Protein AF-A0A1Y5IAP9-F1 (afdb_monomer)

Foldseek 3Di:
DDDDDDDDDDDDDDDDDDDDDDDDDDDDDDDDDDDDDDDDDDDDDDDDDDDDDDDPPPPPLVVVVVVVVVVVVVVLLDQDFQPRVLVVLVVQLVVLVVVCVVPVPDVSSVVSNVVSVVVNVLLVVQSVVLVVCVVCQQVLVAWAQQAFEWEAQDLVLQVLQCCQFVNWDFNDWDDDDQATKTKIFNGACASGGSLYNAHIYIYGYHPDHQQDQFVQFPAWEFEDAPDGDPVSCVVSPKAWPDDDQKTWIAGNSRGTYIYHHDDASHRRQETEGEWQAQVQLVVLCCVPRVWDKDADPQPRPPDDHAPPNKMKTGIRDNGHHYTYIYGYDDDPVGDGDGGRTGPATEMAGYHPDDFDQPQRDCVTRVGGYGYDHRPHPDPDD

pLDDT: mean 74.01, std 25.04, range [23.14, 97.81]

Solvent-accessible surface area (backbone atoms only — not comparable to full-atom values): 21571 Å² total; per-residue (Å²): 131,88,78,88,89,87,89,85,86,88,89,83,86,82,91,80,88,84,88,81,83,86,84,83,83,85,78,85,82,86,78,83,77,82,79,86,81,81,88,81,87,90,82,93,80,87,83,76,90,75,90,72,96,67,88,78,77,70,66,62,62,58,55,50,55,51,51,51,54,49,54,57,48,56,60,68,69,49,96,47,51,66,55,54,56,49,55,50,41,48,50,55,28,50,55,31,44,52,54,23,70,78,41,75,85,39,67,65,40,52,49,49,28,62,47,31,53,52,50,39,51,53,32,48,61,37,35,58,54,34,66,67,45,43,62,38,25,59,68,44,76,38,42,43,55,45,28,41,34,33,25,19,66,55,47,63,45,40,51,43,26,46,32,65,30,63,63,34,41,80,79,46,74,44,74,58,72,63,60,22,39,36,35,30,22,81,48,39,58,30,58,54,30,28,54,31,52,23,25,31,45,34,41,24,31,30,94,54,93,24,67,42,49,55,59,22,62,61,32,39,34,34,41,32,78,86,58,77,51,71,64,35,31,51,77,25,57,25,47,80,79,42,81,64,82,29,30,38,33,27,44,58,60,59,51,43,33,35,40,35,71,43,86,56,83,22,34,45,36,32,42,32,34,34,21,84,44,37,70,58,33,49,52,49,44,31,73,78,60,60,43,42,77,48,70,61,86,62,72,60,86,63,47,86,66,74,56,91,76,32,36,26,38,28,60,85,44,83,73,53,31,30,34,38,31,38,27,55,63,76,64,89,85,58,82,88,37,74,32,59,20,64,62,25,40,32,34,21,34,32,39,96,37,67,82,40,80,54,59,41,55,67,94,39,52,61,53,38,34,37,39,33,44,60,56,62,87,77,88,82,129

Mean predicted aligned error: 14.24 Å

Structure (mmCIF, N/CA/C/O backbone):
data_AF-A0A1Y5IAP9-F1
#
_entry.id   AF-A0A1Y5IAP9-F1
#
loop_
_atom_site.group_PDB
_atom_site.id
_atom_site.type_symbol
_atom_site.label_atom_id
_atom_site.label_alt_id
_atom_site.label_comp_id
_atom_site.label_asym_id
_atom_site.label_entity_id
_atom_site.label_seq_id
_atom_site.pdbx_PDB_ins_code
_atom_site.Cartn_x
_atom_site.Cartn_y
_atom_site.Cartn_z
_atom_site.occupancy
_atom_site.B_iso_or_equiv
_atom_site.auth_seq_id
_atom_site.auth_comp_id
_atom_site.auth_asym_id
_atom_site.auth_atom_id
_atom_site.pdbx_PDB_model_num
ATOM 1 N N . MET A 1 1 ? -8.629 17.715 86.732 1.00 38.34 1 MET A N 1
ATOM 2 C CA . MET A 1 1 ? -7.710 18.681 86.075 1.00 38.34 1 MET A CA 1
ATOM 3 C C . MET A 1 1 ? -8.260 18.933 84.664 1.00 38.34 1 MET A C 1
ATOM 5 O O . MET A 1 1 ? -8.715 17.963 84.081 1.00 38.34 1 MET A O 1
ATOM 9 N N . ARG A 1 2 ? -8.515 20.155 84.152 1.00 30.12 2 ARG A N 1
ATOM 10 C CA . ARG A 1 2 ? -7.620 21.317 83.885 1.00 30.12 2 ARG A CA 1
ATOM 11 C C . ARG A 1 2 ? -6.404 20.914 83.024 1.00 30.12 2 ARG A C 1
ATOM 13 O O . ARG A 1 2 ? -5.688 20.030 83.463 1.00 30.12 2 ARG A O 1
ATOM 20 N N . ALA A 1 3 ? -6.101 21.510 81.863 1.00 30.92 3 ALA A N 1
ATOM 21 C CA . ALA A 1 3 ? -6.743 22.582 81.064 1.00 30.92 3 ALA A CA 1
ATOM 22 C C . ALA A 1 3 ? -6.385 22.371 79.549 1.00 30.92 3 ALA A C 1
ATOM 24 O O . ALA A 1 3 ? -5.548 21.523 79.266 1.00 30.92 3 ALA A O 1
ATOM 25 N N . SER A 1 4 ? -7.065 22.921 78.524 1.00 32.47 4 SER A N 1
ATOM 26 C CA . SER A 1 4 ? -7.012 24.316 77.997 1.00 32.47 4 SER A CA 1
ATOM 27 C C . SER A 1 4 ? -5.570 24.844 77.804 1.00 32.47 4 SER A C 1
ATOM 29 O O . SER A 1 4 ? -4.768 24.673 78.711 1.00 32.47 4 SER A O 1
ATOM 31 N N . THR A 1 5 ? -5.126 25.536 76.739 1.00 34.25 5 THR A N 1
ATOM 32 C CA . THR A 1 5 ? -5.729 26.181 75.528 1.00 34.25 5 THR A CA 1
ATOM 33 C C . THR A 1 5 ? -4.566 26.388 74.491 1.00 34.25 5 THR A C 1
ATOM 35 O O . THR A 1 5 ? -3.448 26.018 74.827 1.00 34.25 5 THR A O 1
ATOM 38 N N . ALA A 1 6 ? -4.610 26.944 73.261 1.00 33.25 6 ALA A N 1
ATOM 39 C CA . ALA A 1 6 ? -5.572 27.682 72.414 1.00 33.25 6 ALA A CA 1
ATOM 40 C C . ALA A 1 6 ? -5.177 27.591 70.904 1.00 33.25 6 ALA A C 1
ATOM 42 O O . ALA A 1 6 ? -4.249 26.878 70.537 1.00 33.25 6 ALA A O 1
ATOM 43 N N . SER A 1 7 ? -5.862 28.343 70.029 1.00 31.67 7 SER A N 1
ATOM 44 C CA . SER A 1 7 ? -5.587 28.508 68.586 1.00 31.67 7 SER A CA 1
ATOM 45 C C . SER A 1 7 ? -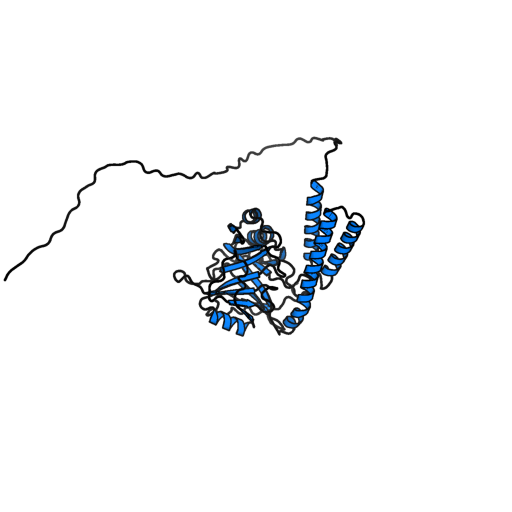4.736 29.752 68.248 1.00 31.67 7 SER A C 1
ATOM 47 O O . SER A 1 7 ? -4.673 30.674 69.061 1.00 31.67 7 SER A O 1
ATOM 49 N N . ARG A 1 8 ? -4.162 29.827 67.021 1.00 31.02 8 ARG A N 1
ATOM 50 C CA . ARG A 1 8 ? -4.149 31.040 66.145 1.00 31.02 8 ARG A CA 1
ATOM 51 C C . ARG A 1 8 ? -3.418 30.880 64.789 1.00 31.02 8 ARG A C 1
ATOM 53 O O . ARG A 1 8 ? -2.239 30.559 64.726 1.00 31.02 8 ARG A O 1
ATOM 60 N N . ARG A 1 9 ? -4.113 31.258 63.709 1.00 34.91 9 ARG A N 1
ATOM 61 C CA . ARG A 1 9 ? -3.602 32.067 62.568 1.00 34.91 9 ARG A CA 1
ATOM 62 C C . ARG A 1 9 ? -4.164 33.509 62.763 1.00 34.91 9 ARG A C 1
ATOM 64 O O . ARG A 1 9 ? -4.945 33.660 63.707 1.00 34.91 9 ARG A O 1
ATOM 71 N N . PRO A 1 10 ? -3.895 34.554 61.937 1.00 41.50 10 PRO A N 1
ATOM 72 C CA . PRO A 1 10 ? -3.083 34.640 60.706 1.00 41.50 10 PRO A CA 1
ATOM 73 C C . PRO A 1 10 ? -2.126 35.866 60.637 1.00 41.50 10 PRO A C 1
ATOM 75 O O . PRO A 1 10 ? -2.183 36.745 61.491 1.00 41.50 10 PRO A O 1
ATOM 78 N N . ARG A 1 11 ? -1.336 35.985 59.551 1.00 29.67 11 ARG A N 1
ATOM 79 C CA . ARG A 1 11 ? -1.258 37.154 58.621 1.00 29.67 11 ARG A CA 1
ATOM 80 C C . ARG A 1 11 ? -0.072 37.022 57.649 1.00 29.67 11 ARG A C 1
ATOM 82 O O . ARG A 1 11 ? 0.862 36.277 57.916 1.00 29.67 11 ARG A O 1
ATOM 89 N N . ALA A 1 12 ? -0.129 37.754 56.536 1.00 33.41 12 ALA A N 1
ATOM 90 C CA . ALA A 1 12 ? 0.977 37.939 55.592 1.00 33.41 12 ALA A CA 1
ATOM 91 C C . ALA A 1 12 ? 1.505 39.390 55.652 1.00 33.41 12 ALA A C 1
ATOM 93 O O . ALA A 1 12 ? 0.716 40.291 55.957 1.00 33.41 12 ALA A O 1
ATOM 94 N N . PRO A 1 13 ? 2.793 39.638 55.351 1.00 34.09 13 PRO A N 1
ATOM 95 C CA . PRO A 1 13 ? 3.328 40.966 55.057 1.00 34.09 13 PRO A CA 1
ATOM 96 C C . PRO A 1 13 ? 3.307 41.280 53.545 1.00 34.09 13 PRO A C 1
ATOM 98 O O . PRO A 1 13 ? 3.122 40.396 52.709 1.00 34.09 13 PRO A O 1
ATOM 101 N N . VAL A 1 14 ? 3.494 42.558 53.207 1.00 31.06 14 VAL A N 1
ATOM 102 C CA . VAL A 1 14 ? 3.425 43.110 51.838 1.00 31.06 14 VAL A CA 1
ATOM 103 C C . VAL A 1 14 ? 4.805 43.114 51.154 1.00 31.06 14 VAL A C 1
ATOM 105 O O . VAL A 1 14 ? 5.838 42.969 51.805 1.00 31.06 14 VAL A O 1
ATOM 108 N N . ALA A 1 15 ? 4.802 43.245 49.826 1.00 29.59 15 ALA A N 1
ATOM 109 C CA . ALA A 1 15 ? 5.961 43.195 48.938 1.00 29.59 15 ALA A CA 1
ATOM 110 C C . ALA A 1 15 ? 7.103 44.179 49.263 1.00 29.59 15 ALA A C 1
ATOM 112 O O . ALA A 1 15 ? 6.900 45.256 49.828 1.00 29.59 15 ALA A O 1
ATOM 113 N N . ARG A 1 16 ? 8.296 43.854 48.748 1.00 28.86 16 ARG A N 1
ATOM 114 C CA . ARG A 1 16 ? 9.339 44.833 48.422 1.00 28.86 16 ARG A CA 1
ATOM 115 C C . ARG A 1 16 ? 9.921 44.533 47.041 1.00 28.86 16 ARG A C 1
ATOM 117 O O . ARG A 1 16 ? 10.078 43.370 46.681 1.00 28.86 16 ARG A O 1
ATOM 124 N N . ASP A 1 17 ? 10.190 45.591 46.285 1.00 29.16 17 ASP A N 1
ATOM 125 C CA . ASP A 1 17 ? 10.764 45.533 44.937 1.00 29.16 17 ASP A CA 1
ATOM 126 C C . ASP A 1 17 ? 12.267 45.179 44.978 1.00 29.16 17 ASP A C 1
ATOM 128 O O . ASP A 1 17 ? 12.938 45.364 45.996 1.00 29.16 17 ASP A O 1
ATOM 132 N N . GLY A 1 18 ? 12.789 44.642 43.875 1.00 27.95 18 GLY A N 1
ATOM 133 C CA . GLY A 1 18 ? 14.138 44.082 43.768 1.00 27.95 18 GLY A CA 1
ATOM 134 C C . GLY A 1 18 ? 14.461 43.483 42.395 1.00 27.95 18 GLY A C 1
ATOM 135 O O . GLY A 1 18 ? 15.110 42.441 42.313 1.00 27.95 18 GLY A O 1
ATOM 136 N N . GLY A 1 19 ? 13.975 44.081 41.304 1.00 25.64 19 GLY A N 1
ATOM 137 C CA . GLY A 1 19 ? 14.127 43.506 39.964 1.00 25.64 19 GLY A CA 1
ATOM 138 C C . GLY A 1 19 ? 15.567 43.466 39.420 1.00 25.64 19 GLY A C 1
ATOM 139 O O . GLY A 1 19 ? 16.313 44.440 39.522 1.00 25.64 19 GLY A O 1
ATOM 140 N N . ARG A 1 20 ? 15.930 42.380 38.713 1.00 27.36 20 ARG A N 1
ATOM 141 C CA . ARG A 1 20 ? 16.974 42.404 37.663 1.00 27.36 20 ARG A CA 1
ATOM 142 C C . ARG A 1 20 ? 16.852 41.261 36.638 1.00 27.36 20 ARG A C 1
ATOM 144 O O . ARG A 1 20 ? 17.135 40.110 36.935 1.00 27.36 20 ARG A O 1
ATOM 151 N N . ARG A 1 21 ? 16.567 41.650 35.387 1.00 29.48 21 ARG A N 1
ATOM 152 C CA . ARG A 1 21 ? 16.991 41.001 34.123 1.00 29.48 21 ARG A CA 1
ATOM 153 C C . ARG A 1 21 ? 16.653 39.512 33.923 1.00 29.48 21 ARG A C 1
ATOM 155 O O . ARG A 1 21 ? 17.524 38.651 34.006 1.00 29.48 21 ARG A O 1
ATOM 162 N N . GLY A 1 22 ? 15.445 39.241 33.430 1.00 24.86 22 GLY A N 1
ATOM 163 C CA . GLY A 1 22 ? 15.235 38.073 32.567 1.00 24.86 22 GLY A CA 1
ATOM 164 C C . GLY A 1 22 ? 15.955 38.243 31.216 1.00 24.86 22 GLY A C 1
ATOM 165 O O . GLY A 1 22 ? 16.017 39.351 30.681 1.00 24.86 22 GLY A O 1
ATOM 166 N N . ARG A 1 23 ? 16.481 37.151 30.647 1.00 26.64 23 ARG A N 1
ATOM 167 C CA . AR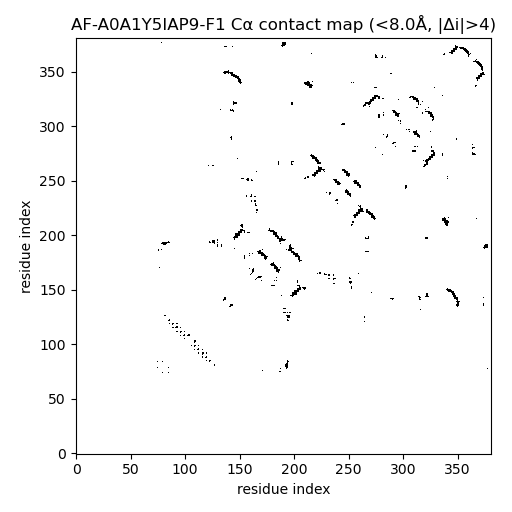G A 1 23 ? 16.933 37.076 29.245 1.00 26.64 23 ARG A CA 1
ATOM 168 C C . ARG A 1 23 ? 15.998 36.149 28.468 1.00 26.64 23 ARG A C 1
ATOM 170 O O . ARG A 1 23 ? 16.176 34.937 28.498 1.00 26.64 23 ARG A O 1
ATOM 177 N N . ALA A 1 24 ? 15.030 36.720 27.756 1.00 26.91 24 ALA A N 1
ATOM 178 C CA . ALA A 1 24 ? 14.292 35.995 26.727 1.00 26.91 24 ALA A CA 1
ATOM 179 C C . ALA A 1 24 ? 15.112 36.007 25.425 1.00 26.91 24 ALA A C 1
ATOM 181 O O . ALA A 1 24 ? 15.406 37.074 24.885 1.00 26.91 24 ALA A O 1
ATOM 182 N N . SER A 1 25 ? 15.503 34.836 24.924 1.00 28.53 25 SER A N 1
ATOM 183 C CA . SER A 1 25 ? 16.188 34.691 23.637 1.00 28.53 25 SER A CA 1
ATOM 184 C C . SER A 1 25 ? 15.169 34.596 22.501 1.00 28.53 25 SER A C 1
ATOM 186 O O . SER A 1 25 ? 14.592 33.542 22.238 1.00 28.53 25 SER A O 1
ATOM 188 N N . ALA A 1 26 ? 14.949 35.707 21.797 1.00 27.06 26 ALA A N 1
ATOM 189 C CA . ALA A 1 26 ? 14.135 35.704 20.587 1.00 27.06 26 ALA A CA 1
ATOM 190 C C . ALA A 1 26 ? 14.791 34.837 19.494 1.00 27.06 26 ALA A C 1
ATOM 192 O O . ALA A 1 26 ? 15.959 35.033 19.159 1.00 27.06 26 ALA A O 1
ATOM 193 N N . ARG A 1 27 ? 14.028 33.913 18.895 1.00 28.83 27 ARG A N 1
ATOM 194 C CA . ARG A 1 27 ? 14.374 33.287 17.609 1.00 28.83 27 ARG A CA 1
ATOM 195 C C . ARG A 1 27 ? 13.553 33.944 16.502 1.00 28.83 27 ARG A C 1
ATOM 197 O O . ARG A 1 27 ? 12.332 34.046 16.604 1.00 28.83 27 ARG A O 1
ATOM 204 N N . ALA A 1 28 ? 14.241 34.434 15.475 1.00 26.44 28 ALA A N 1
ATOM 205 C CA . ALA A 1 28 ? 13.638 35.229 14.413 1.00 26.44 28 ALA A CA 1
ATOM 206 C C . ALA A 1 28 ? 12.737 34.386 13.496 1.00 26.44 28 ALA A C 1
ATOM 208 O O . ALA A 1 28 ? 13.091 33.273 13.111 1.00 26.44 28 ALA A O 1
ATOM 209 N N . ARG A 1 29 ? 11.594 34.953 13.089 1.00 26.72 29 ARG A N 1
ATOM 210 C CA . ARG A 1 29 ? 10.781 34.432 11.981 1.00 26.72 29 ARG A CA 1
ATOM 211 C C . ARG A 1 29 ? 11.262 35.069 10.677 1.00 26.72 29 ARG A C 1
ATOM 213 O O . ARG A 1 29 ? 10.986 36.244 10.442 1.00 26.72 29 ARG A O 1
ATOM 220 N N . ALA A 1 30 ? 11.943 34.306 9.828 1.00 26.20 30 ALA A N 1
ATOM 221 C CA . ALA A 1 30 ? 12.309 34.756 8.486 1.00 26.20 30 ALA A CA 1
ATOM 222 C C . ALA A 1 30 ? 11.073 34.750 7.565 1.00 26.20 30 ALA A C 1
ATOM 224 O O . ALA A 1 30 ? 10.727 33.730 6.974 1.00 26.20 30 ALA A O 1
ATOM 225 N N . ARG A 1 31 ? 10.382 35.892 7.453 1.00 24.36 31 ARG A N 1
ATOM 226 C CA . ARG A 1 31 ? 9.357 36.108 6.419 1.00 24.36 31 ARG A CA 1
ATOM 227 C C . ARG A 1 31 ? 10.041 36.416 5.087 1.00 24.36 31 ARG A C 1
ATOM 229 O O . ARG A 1 31 ? 10.610 37.494 4.941 1.00 24.36 31 ARG A O 1
ATOM 236 N N . TRP A 1 32 ? 9.918 35.524 4.108 1.00 23.14 32 TRP A N 1
ATOM 237 C CA . TRP A 1 32 ? 10.233 35.843 2.715 1.00 23.14 32 TRP A CA 1
ATOM 238 C C . TRP A 1 32 ? 9.031 36.522 2.053 1.00 23.14 32 TRP A C 1
ATOM 240 O O . TRP A 1 32 ? 7.998 35.901 1.816 1.00 23.14 32 TRP A O 1
ATOM 250 N N . THR A 1 33 ? 9.154 37.817 1.770 1.00 24.91 33 THR A N 1
ATOM 251 C CA . THR A 1 33 ? 8.157 38.585 1.013 1.00 24.91 33 THR A CA 1
ATOM 252 C C . THR A 1 33 ? 8.507 38.577 -0.471 1.00 24.91 33 THR A C 1
ATOM 254 O O . THR A 1 33 ? 9.384 39.327 -0.904 1.00 24.91 33 THR A O 1
ATOM 257 N N . ILE A 1 34 ? 7.810 37.758 -1.263 1.00 27.25 34 ILE A N 1
ATOM 258 C CA . ILE A 1 34 ? 7.929 37.778 -2.727 1.00 27.25 34 ILE A CA 1
ATOM 259 C C . ILE A 1 34 ? 7.354 39.101 -3.251 1.00 27.25 34 ILE A C 1
ATOM 261 O O . ILE A 1 34 ? 6.171 39.401 -3.088 1.00 27.25 34 ILE A O 1
ATOM 265 N N . ARG A 1 35 ? 8.210 39.913 -3.874 1.00 23.61 35 ARG A N 1
ATOM 266 C CA . ARG A 1 35 ? 7.874 41.255 -4.358 1.00 23.61 35 ARG A CA 1
ATOM 267 C C . ARG A 1 35 ? 7.320 41.183 -5.782 1.00 23.61 35 ARG A C 1
ATOM 269 O O . ARG A 1 35 ? 8.084 41.258 -6.738 1.00 23.61 35 ARG A O 1
ATOM 276 N N . ARG A 1 36 ? 5.994 41.074 -5.934 1.00 26.22 36 ARG A N 1
ATOM 277 C CA . ARG A 1 36 ? 5.344 41.282 -7.243 1.00 26.22 36 ARG A CA 1
ATOM 278 C C . ARG A 1 36 ? 5.646 42.694 -7.766 1.00 26.22 36 ARG A C 1
ATOM 280 O O . ARG A 1 36 ? 5.445 43.676 -7.053 1.00 26.22 36 ARG A O 1
ATOM 287 N N . ARG A 1 37 ? 6.044 42.781 -9.034 1.00 24.19 37 ARG A N 1
ATOM 288 C CA . ARG A 1 37 ? 5.936 43.967 -9.893 1.00 24.19 37 ARG A CA 1
ATOM 289 C C . ARG A 1 37 ? 5.582 43.456 -11.292 1.00 24.19 37 ARG A C 1
ATOM 291 O O . ARG A 1 37 ? 6.164 42.468 -11.720 1.00 24.19 37 ARG A O 1
ATOM 298 N N . GLY A 1 38 ? 4.592 44.064 -11.936 1.00 24.06 38 GLY A N 1
ATOM 299 C CA . GLY A 1 38 ? 4.208 43.767 -13.321 1.00 24.06 38 GLY A CA 1
ATOM 300 C C . GLY A 1 38 ? 4.384 45.001 -14.204 1.00 24.06 38 GLY A C 1
ATOM 301 O O . GLY A 1 38 ? 4.974 45.977 -13.740 1.00 24.06 38 GLY A O 1
ATOM 302 N N . THR A 1 39 ? 3.797 44.946 -15.407 1.00 27.06 39 THR A N 1
ATOM 303 C CA . THR A 1 39 ? 3.826 45.953 -16.498 1.00 27.06 39 THR A CA 1
ATOM 304 C C . THR A 1 39 ? 5.215 46.213 -17.116 1.00 27.06 39 THR A C 1
ATOM 306 O O . THR A 1 39 ? 6.181 46.342 -16.370 1.00 27.06 39 THR A O 1
ATOM 309 N N . SER A 1 40 ? 5.365 46.313 -18.444 1.00 26.02 40 SER A N 1
ATOM 310 C CA . SER A 1 40 ? 4.420 46.001 -19.542 1.00 26.02 40 SER A CA 1
ATOM 311 C C . SER A 1 40 ? 5.128 45.924 -20.914 1.00 26.02 40 SER A C 1
ATOM 313 O O . SER A 1 40 ? 6.284 46.321 -21.019 1.00 26.02 40 SER A O 1
ATOM 315 N N . ASP A 1 41 ? 4.372 45.455 -21.916 1.00 25.30 41 ASP A N 1
ATOM 316 C CA . ASP A 1 41 ? 4.481 45.725 -23.364 1.00 25.30 41 ASP A CA 1
ATOM 317 C C . ASP A 1 41 ? 5.679 45.180 -24.175 1.00 25.30 41 ASP A C 1
ATOM 319 O O . ASP A 1 41 ? 6.630 44.603 -23.649 1.00 25.30 41 ASP A O 1
ATOM 323 N N . ASP A 1 42 ? 5.509 45.257 -25.500 1.00 28.23 42 ASP A N 1
ATOM 324 C CA . ASP A 1 42 ? 6.247 44.531 -26.537 1.00 28.23 42 ASP A CA 1
ATOM 325 C C . ASP A 1 42 ? 7.692 44.998 -26.760 1.00 28.23 42 ASP A C 1
ATOM 327 O O . ASP A 1 42 ? 7.961 46.195 -26.838 1.00 28.23 42 ASP A O 1
ATOM 331 N N . GLU A 1 43 ? 8.572 44.051 -27.102 1.00 25.36 43 GLU A N 1
ATOM 332 C CA . GLU A 1 43 ? 9.540 44.279 -28.180 1.00 25.36 43 GLU A CA 1
ATOM 333 C C . GLU A 1 43 ? 9.793 42.970 -28.952 1.00 25.36 43 GLU A C 1
ATOM 335 O O . GLU A 1 43 ? 9.977 41.901 -28.364 1.00 25.36 43 GLU A O 1
ATOM 340 N N . VAL A 1 44 ? 9.740 43.036 -30.287 1.00 34.09 44 VAL A N 1
ATOM 341 C CA . VAL A 1 44 ? 9.986 41.895 -31.183 1.00 34.09 44 VAL A CA 1
ATOM 342 C C . VAL A 1 44 ? 11.393 42.026 -31.730 1.00 34.09 44 VAL A C 1
ATOM 344 O O . VAL A 1 44 ? 11.622 42.883 -32.582 1.00 34.09 44 VAL A O 1
ATOM 347 N N . ASP A 1 45 ? 12.301 41.146 -31.311 1.00 24.52 45 ASP A N 1
ATOM 348 C CA . ASP A 1 45 ? 13.661 41.143 -31.844 1.00 24.52 45 ASP A CA 1
ATOM 349 C C . ASP A 1 45 ? 14.095 39.778 -32.394 1.00 24.52 45 ASP A C 1
ATOM 351 O O . ASP A 1 45 ? 13.794 38.715 -31.840 1.00 24.52 45 ASP A O 1
ATOM 355 N N . ARG A 1 46 ? 14.788 39.814 -33.535 1.00 28.30 46 ARG A N 1
ATOM 356 C CA . ARG A 1 46 ? 15.343 38.635 -34.210 1.00 28.30 46 ARG A CA 1
ATOM 357 C C . ARG A 1 46 ? 16.801 38.490 -33.800 1.00 28.30 46 ARG A C 1
ATOM 359 O O . ARG A 1 46 ? 17.654 39.192 -34.331 1.00 28.30 46 ARG A O 1
ATOM 366 N N . VAL A 1 47 ? 17.109 37.514 -32.952 1.00 25.98 47 VAL A N 1
ATOM 367 C CA . VAL A 1 47 ? 18.503 37.098 -32.753 1.00 25.98 47 VAL A CA 1
ATOM 368 C C . VAL A 1 47 ? 18.883 36.093 -33.840 1.00 25.98 47 VAL A C 1
ATOM 370 O O . VAL A 1 47 ? 18.227 35.064 -34.012 1.00 25.98 47 VAL A O 1
ATOM 373 N N . GLU A 1 48 ? 19.924 36.419 -34.601 1.00 24.02 48 GLU A N 1
ATOM 374 C CA . GLU A 1 48 ? 20.444 35.591 -35.689 1.00 24.02 48 GLU A CA 1
ATOM 375 C C . GLU A 1 48 ? 21.072 34.287 -35.169 1.00 24.02 48 GLU A C 1
ATOM 377 O O . GLU A 1 48 ? 21.564 34.207 -34.041 1.00 24.02 48 GLU A O 1
ATOM 382 N N . SER A 1 49 ? 21.090 33.247 -36.006 1.00 27.14 49 SER A N 1
ATOM 383 C CA . SER A 1 49 ? 21.678 31.947 -35.671 1.00 27.14 49 SER A CA 1
ATOM 384 C C . SER A 1 49 ? 23.213 31.990 -35.707 1.00 27.14 49 SER A C 1
ATOM 386 O O . SER A 1 49 ? 23.837 31.504 -36.653 1.00 27.14 49 SER A O 1
ATOM 388 N N . GLY A 1 50 ? 23.818 32.579 -34.674 1.00 24.30 50 GLY A N 1
ATOM 389 C CA . GLY A 1 50 ? 25.262 32.564 -34.451 1.00 24.30 50 GLY A CA 1
ATOM 390 C C . GLY A 1 50 ? 25.783 31.140 -34.241 1.00 24.30 50 GLY A C 1
ATOM 391 O O . GLY A 1 50 ? 25.387 30.453 -33.300 1.00 24.30 50 GLY A O 1
ATOM 392 N N . ASN A 1 51 ? 26.668 30.688 -35.129 1.00 34.44 51 ASN A N 1
ATOM 393 C CA . ASN A 1 51 ? 27.299 29.373 -35.053 1.00 34.44 51 ASN A CA 1
ATOM 394 C C . ASN A 1 51 ? 28.553 29.431 -34.165 1.00 34.44 51 ASN A C 1
ATOM 396 O O . ASN A 1 51 ? 29.650 29.667 -34.671 1.00 34.44 51 ASN A O 1
ATOM 400 N N . ASP A 1 52 ? 28.385 29.174 -32.866 1.00 26.86 52 ASP A N 1
ATOM 401 C CA . ASP A 1 52 ? 29.484 29.005 -31.907 1.00 26.86 52 ASP A CA 1
ATOM 402 C C . ASP A 1 52 ? 29.500 27.593 -31.300 1.00 26.86 52 ASP A C 1
ATOM 404 O O . ASP A 1 52 ? 28.477 27.049 -30.877 1.00 26.86 52 ASP A O 1
ATOM 408 N N . GLY A 1 53 ? 30.685 26.979 -31.267 1.00 35.94 53 GLY A N 1
ATOM 409 C CA . GLY A 1 53 ? 30.874 25.600 -30.813 1.00 35.94 53 GLY A CA 1
ATOM 410 C C . GLY A 1 53 ? 31.023 25.484 -29.294 1.00 35.94 53 GLY A C 1
ATOM 411 O O . GLY A 1 53 ? 32.103 25.732 -28.764 1.00 35.94 53 GLY A O 1
ATOM 412 N N . GLY A 1 54 ? 29.967 25.042 -28.604 1.00 25.22 54 GLY A N 1
ATOM 413 C CA . GLY A 1 54 ? 29.977 24.700 -27.174 1.00 25.22 54 GLY A CA 1
ATOM 414 C C . GLY A 1 54 ? 29.763 23.201 -26.921 1.00 25.22 54 GLY A C 1
ATOM 415 O O . GLY A 1 54 ? 28.974 22.556 -27.610 1.00 25.22 54 GLY A O 1
ATOM 416 N N . ASP A 1 55 ? 30.463 22.631 -25.935 1.00 30.14 55 ASP A N 1
ATOM 417 C CA . ASP A 1 55 ? 30.578 21.175 -25.742 1.00 30.14 55 ASP A CA 1
ATOM 418 C C . ASP A 1 55 ? 29.255 20.507 -25.283 1.00 30.14 55 ASP A C 1
ATOM 420 O O . ASP A 1 55 ? 28.899 20.475 -24.102 1.00 30.14 55 ASP A O 1
ATOM 424 N N . GLY A 1 56 ? 28.497 19.961 -26.241 1.00 29.77 56 GLY A N 1
ATOM 425 C CA . GLY A 1 56 ? 27.124 19.449 -26.079 1.00 29.77 56 GLY A CA 1
ATOM 426 C C . GLY A 1 56 ? 26.953 18.150 -25.273 1.00 29.77 56 GLY A C 1
ATOM 427 O O . GLY A 1 56 ? 25.996 17.408 -25.500 1.00 29.77 56 GLY A O 1
ATOM 428 N N . ARG A 1 57 ? 27.866 17.837 -24.346 1.00 34.59 57 ARG A N 1
ATOM 429 C CA . ARG A 1 57 ? 27.914 16.559 -23.606 1.00 34.59 57 ARG A CA 1
ATOM 430 C C . ARG A 1 57 ? 27.039 16.495 -22.348 1.00 34.59 57 ARG A C 1
ATOM 432 O O . ARG A 1 57 ? 26.792 15.400 -21.850 1.00 34.59 57 ARG A O 1
ATOM 439 N N . GLY A 1 58 ? 26.538 17.628 -21.849 1.00 32.06 58 GLY A N 1
ATOM 440 C CA . GLY A 1 58 ? 25.693 17.672 -20.645 1.00 32.06 58 GLY A CA 1
ATOM 441 C C . GLY A 1 58 ? 24.245 17.205 -20.863 1.00 32.06 58 GLY A C 1
ATOM 442 O O . GLY A 1 58 ? 23.746 16.362 -20.128 1.00 32.06 58 GLY A O 1
ATOM 443 N N . SER A 1 59 ? 23.568 17.725 -21.893 1.00 39.06 59 SER A N 1
ATOM 444 C CA . SER A 1 59 ? 22.096 17.664 -21.992 1.00 39.06 59 SER A CA 1
ATOM 445 C C . SER A 1 59 ? 21.515 16.298 -22.400 1.00 39.06 59 SER A C 1
ATOM 447 O O . SER A 1 59 ? 20.417 15.946 -21.969 1.00 39.06 59 SER A O 1
ATOM 449 N N . ARG A 1 60 ? 22.229 15.494 -23.202 1.00 36.97 60 ARG A N 1
ATOM 450 C CA . ARG A 1 60 ? 21.671 14.240 -23.755 1.00 36.97 60 ARG A CA 1
ATOM 451 C C . ARG A 1 60 ? 21.387 13.161 -22.699 1.00 36.97 60 ARG A C 1
ATOM 453 O O . ARG A 1 60 ? 20.524 12.320 -22.931 1.00 36.97 60 ARG A O 1
ATOM 460 N N . ARG A 1 61 ? 22.078 13.180 -21.553 1.00 41.66 61 ARG A N 1
ATOM 461 C CA . ARG A 1 61 ? 21.939 12.152 -20.503 1.00 41.66 61 ARG A CA 1
ATOM 462 C C . ARG A 1 61 ? 20.565 12.187 -19.825 1.00 41.66 61 ARG A C 1
ATOM 464 O O . ARG A 1 61 ? 19.938 11.139 -19.684 1.00 41.66 61 ARG A O 1
ATOM 471 N N . ASP A 1 62 ? 20.071 13.377 -19.492 1.00 35.34 62 ASP A N 1
ATOM 472 C CA . ASP A 1 62 ? 18.784 13.534 -18.802 1.00 35.34 62 ASP A CA 1
ATOM 473 C C . ASP A 1 62 ? 17.589 13.301 -19.737 1.00 35.34 62 ASP A C 1
ATOM 475 O O . ASP A 1 62 ? 16.619 12.649 -19.353 1.00 35.34 62 ASP A O 1
ATOM 479 N N . VAL A 1 63 ? 17.678 13.766 -20.991 1.00 37.22 63 VAL A N 1
ATOM 480 C CA . VAL A 1 63 ? 16.616 13.592 -22.003 1.00 37.22 63 VAL A CA 1
ATOM 481 C C . VAL A 1 63 ? 16.346 12.111 -22.280 1.00 37.22 63 VAL A C 1
ATOM 483 O O . VAL A 1 63 ? 15.190 11.699 -22.350 1.00 37.22 63 VAL A O 1
ATOM 486 N N . VAL A 1 64 ? 17.399 11.295 -22.395 1.00 43.34 64 VAL A N 1
ATOM 487 C CA . VAL A 1 64 ? 17.278 9.858 -22.684 1.00 43.34 64 VAL A CA 1
ATOM 488 C C . VAL A 1 64 ? 16.674 9.095 -21.499 1.00 43.34 64 VAL A C 1
ATOM 490 O O . VAL A 1 64 ? 15.740 8.318 -21.689 1.00 43.34 64 VAL A O 1
ATOM 493 N N . LEU A 1 65 ? 17.124 9.355 -20.266 1.00 38.44 65 LEU A N 1
ATOM 494 C CA . LEU A 1 65 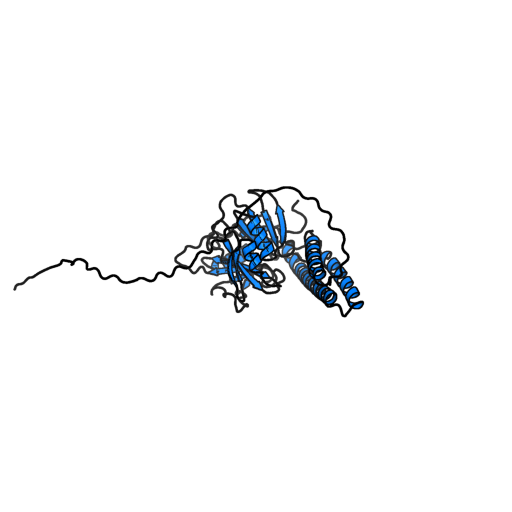? 16.541 8.731 -19.068 1.00 38.44 65 LEU A CA 1
ATOM 495 C C . LEU A 1 65 ? 15.076 9.143 -18.839 1.00 38.44 65 LEU A C 1
ATOM 497 O O . LEU A 1 65 ? 14.256 8.298 -18.478 1.00 38.44 65 LEU A O 1
ATOM 501 N N . ALA A 1 66 ? 14.722 10.404 -19.101 1.00 32.62 66 ALA A N 1
ATOM 502 C CA . ALA A 1 66 ? 13.337 10.870 -19.034 1.00 32.62 66 ALA A CA 1
ATOM 503 C C . ALA A 1 66 ? 12.444 10.214 -20.107 1.00 32.62 66 ALA A C 1
ATOM 505 O O . ALA A 1 66 ? 11.313 9.829 -19.807 1.00 32.62 66 ALA A O 1
ATOM 506 N N . ALA A 1 67 ? 12.955 10.031 -21.330 1.00 31.27 67 ALA A N 1
ATOM 507 C CA . ALA A 1 67 ? 12.240 9.362 -22.418 1.00 31.27 67 ALA A CA 1
ATOM 508 C C . ALA A 1 67 ? 12.035 7.853 -22.175 1.00 31.27 67 ALA A C 1
ATOM 510 O O . ALA A 1 67 ? 10.994 7.310 -22.544 1.00 31.27 67 ALA A O 1
ATOM 511 N N . PHE A 1 68 ? 12.978 7.169 -21.517 1.00 43.59 68 PHE A N 1
ATOM 512 C CA . PHE A 1 68 ? 12.791 5.771 -21.104 1.00 43.59 68 PHE A CA 1
ATOM 513 C C . PHE A 1 68 ? 11.835 5.623 -19.913 1.00 43.59 68 PHE A C 1
ATOM 515 O O . PHE A 1 68 ? 11.030 4.690 -19.872 1.00 43.59 68 PHE A O 1
ATOM 522 N N . ALA A 1 69 ? 11.856 6.564 -18.964 1.00 36.84 69 ALA A N 1
ATOM 523 C CA . ALA A 1 69 ? 10.872 6.593 -17.885 1.00 36.84 69 ALA A CA 1
ATOM 524 C C . ALA A 1 69 ? 9.443 6.811 -18.420 1.00 36.84 69 ALA A C 1
ATOM 526 O O . ALA A 1 69 ? 8.511 6.166 -17.939 1.00 36.84 69 ALA A O 1
ATOM 527 N N . SER A 1 70 ? 9.263 7.672 -19.432 1.00 33.22 70 SER A N 1
ATOM 528 C CA . SER A 1 70 ? 7.948 7.936 -20.024 1.00 33.22 70 SER A CA 1
ATOM 529 C C . SER A 1 70 ? 7.447 6.803 -20.926 1.00 33.22 70 SER A C 1
ATOM 531 O O . SER A 1 70 ? 6.263 6.483 -20.858 1.00 33.22 70 SER A O 1
ATOM 533 N N . SER A 1 71 ? 8.305 6.126 -21.698 1.00 32.50 71 SER A N 1
ATOM 534 C CA . SER A 1 71 ? 7.883 4.992 -22.541 1.00 32.50 71 SER A CA 1
ATOM 535 C C . SER A 1 71 ? 7.505 3.738 -21.736 1.00 32.50 71 SER A C 1
ATOM 537 O O . SER A 1 71 ? 6.559 3.037 -22.093 1.00 32.50 71 SER A O 1
ATOM 539 N N . ILE A 1 72 ? 8.144 3.494 -20.585 1.00 44.09 72 ILE A N 1
ATOM 540 C CA . ILE A 1 72 ? 7.719 2.443 -19.637 1.00 44.09 72 ILE A CA 1
ATOM 541 C C . ILE A 1 72 ? 6.517 2.896 -18.779 1.00 44.09 72 ILE A C 1
ATOM 543 O O . ILE A 1 72 ? 5.781 2.066 -18.233 1.00 44.09 72 ILE A O 1
ATOM 547 N N . ALA A 1 73 ? 6.266 4.204 -18.662 1.00 39.78 73 ALA A N 1
ATOM 548 C CA . ALA A 1 73 ? 5.021 4.716 -18.092 1.00 39.78 73 ALA A CA 1
ATOM 549 C C . ALA A 1 73 ? 3.833 4.535 -19.053 1.00 39.78 73 ALA A C 1
ATOM 551 O O . ALA A 1 73 ? 2.778 4.110 -18.597 1.00 39.78 73 ALA A O 1
ATOM 552 N N . THR A 1 74 ? 3.995 4.776 -20.360 1.00 36.94 74 THR A N 1
ATOM 553 C CA . THR A 1 74 ? 2.913 4.604 -21.349 1.00 36.94 74 THR A CA 1
ATOM 554 C C . THR A 1 74 ? 2.619 3.143 -21.678 1.00 36.94 74 THR A C 1
ATOM 556 O O . THR A 1 74 ? 1.448 2.793 -21.809 1.00 36.94 74 THR A O 1
ATOM 559 N N . LEU A 1 75 ? 3.629 2.265 -21.739 1.00 39.50 75 LEU A N 1
ATOM 560 C CA . LEU A 1 75 ? 3.399 0.816 -21.854 1.00 39.50 75 LEU A CA 1
ATOM 561 C C . LEU A 1 75 ? 2.674 0.253 -20.623 1.00 39.50 75 LEU A C 1
ATOM 563 O O . LEU A 1 75 ? 1.747 -0.534 -20.765 1.00 39.50 75 LEU A O 1
ATOM 567 N N . GLY A 1 76 ? 3.035 0.714 -19.421 1.00 38.69 76 GLY A N 1
ATOM 568 C CA . GLY A 1 76 ? 2.355 0.342 -18.175 1.00 38.69 76 GLY A CA 1
ATOM 569 C C . GLY A 1 76 ? 1.032 1.072 -17.903 1.00 38.69 76 GLY A C 1
ATOM 570 O O . GLY A 1 76 ? 0.505 0.922 -16.805 1.00 38.69 76 GLY A O 1
ATOM 571 N N . ALA A 1 77 ? 0.529 1.881 -18.845 1.00 37.72 77 ALA A N 1
ATOM 572 C CA . ALA A 1 77 ? -0.753 2.594 -18.754 1.00 37.72 77 ALA A CA 1
ATOM 573 C C . ALA A 1 77 ? -1.858 1.961 -19.624 1.00 37.72 77 ALA A C 1
ATOM 575 O O . ALA A 1 77 ? -2.946 2.521 -19.754 1.00 37.72 77 ALA A O 1
ATOM 576 N N . ARG A 1 78 ? -1.581 0.800 -20.226 1.00 42.81 78 ARG A N 1
ATOM 577 C CA . ARG A 1 78 ? -2.587 -0.109 -20.783 1.00 42.81 78 ARG A CA 1
ATOM 578 C C . ARG A 1 78 ? -2.666 -1.362 -19.917 1.00 42.81 78 ARG A C 1
ATOM 580 O O . ARG A 1 78 ? -1.685 -1.740 -19.271 1.00 42.81 78 ARG A O 1
ATOM 587 N N . ASP A 1 79 ? -3.817 -2.019 -19.952 1.00 46.00 79 ASP A N 1
ATOM 588 C CA . ASP A 1 79 ? -3.932 -3.419 -19.558 1.00 46.00 79 ASP A CA 1
ATOM 589 C C . ASP A 1 79 ? -3.268 -4.259 -20.655 1.00 46.00 79 ASP A C 1
ATOM 591 O O . ASP A 1 79 ? -3.885 -4.592 -21.662 1.00 46.00 79 ASP A O 1
ATOM 595 N N . ALA A 1 80 ? -1.962 -4.479 -20.502 1.00 55.44 80 ALA A N 1
ATOM 596 C CA . ALA A 1 80 ? -1.178 -5.371 -21.345 1.00 55.44 80 ALA A CA 1
ATOM 597 C C . ALA A 1 80 ? -1.275 -6.796 -20.785 1.00 55.44 80 ALA A C 1
ATOM 599 O O . ALA A 1 80 ? -1.072 -7.006 -19.580 1.00 55.44 80 ALA A O 1
ATOM 600 N N . ASP A 1 81 ? -1.600 -7.749 -21.653 1.00 58.66 81 ASP A N 1
ATOM 601 C CA . ASP A 1 81 ? -1.896 -9.128 -21.263 1.00 58.66 81 ASP A CA 1
ATOM 602 C C . ASP A 1 81 ? -0.633 -9.911 -20.857 1.00 58.66 81 ASP A C 1
ATOM 604 O O . ASP A 1 81 ? 0.506 -9.483 -21.074 1.00 58.66 81 ASP A O 1
ATOM 608 N N . ALA A 1 82 ? -0.837 -11.083 -20.245 1.00 59.47 82 ALA A N 1
ATOM 609 C CA . ALA A 1 82 ? 0.243 -11.991 -19.857 1.00 59.47 82 ALA A CA 1
ATOM 610 C C . ALA A 1 82 ? 1.166 -12.319 -21.047 1.00 59.47 82 ALA A C 1
ATOM 612 O O . ALA A 1 82 ? 0.724 -12.860 -22.061 1.00 59.47 82 ALA A O 1
ATOM 613 N N . GLY A 1 83 ? 2.458 -12.029 -20.896 1.00 63.81 83 GLY A N 1
ATOM 614 C CA . GLY A 1 83 ? 3.500 -12.178 -21.909 1.00 63.81 83 GLY A CA 1
ATOM 615 C C . GLY A 1 83 ? 3.830 -10.897 -22.683 1.00 63.81 83 GLY A C 1
ATOM 616 O O . GLY A 1 83 ? 4.988 -10.712 -23.053 1.00 63.81 83 GLY A O 1
ATOM 617 N N . GLU A 1 84 ? 2.882 -9.977 -22.908 1.00 75.19 84 GLU A N 1
ATOM 618 C CA . GLU A 1 84 ? 3.110 -8.821 -23.794 1.00 75.19 84 GLU A CA 1
ATOM 619 C C . GLU A 1 84 ? 4.185 -7.860 -23.263 1.00 75.19 84 GLU A C 1
ATOM 621 O O . GLU A 1 84 ? 5.001 -7.327 -24.027 1.00 75.19 84 GLU A O 1
ATOM 626 N N . VAL A 1 85 ? 4.206 -7.634 -21.946 1.00 75.56 85 VAL A N 1
ATOM 627 C CA . VAL A 1 85 ? 5.178 -6.738 -21.305 1.00 75.56 85 VAL A CA 1
ATOM 628 C C . VAL A 1 85 ? 6.544 -7.411 -21.265 1.00 75.56 85 VAL A C 1
ATOM 630 O O . VAL A 1 85 ? 7.552 -6.767 -21.564 1.00 75.56 85 VAL A O 1
ATOM 633 N N . LEU A 1 86 ? 6.590 -8.705 -20.941 1.00 78.50 86 LEU A N 1
ATOM 634 C CA . LEU A 1 86 ? 7.821 -9.486 -20.915 1.00 78.50 86 LEU A CA 1
ATOM 635 C C . LEU A 1 86 ? 8.461 -9.596 -22.308 1.00 78.50 86 LEU A C 1
ATOM 637 O O . LEU A 1 86 ? 9.671 -9.397 -22.424 1.00 78.50 86 LEU A O 1
ATOM 641 N N . ASP A 1 87 ? 7.679 -9.819 -23.364 1.00 81.62 87 ASP A N 1
ATOM 642 C CA . ASP A 1 87 ? 8.160 -9.882 -24.752 1.00 81.62 87 ASP A CA 1
ATOM 643 C C . ASP A 1 87 ? 8.570 -8.507 -25.295 1.00 81.62 87 ASP A C 1
ATOM 645 O O . ASP A 1 87 ? 9.493 -8.397 -26.107 1.00 81.62 87 ASP A O 1
ATOM 649 N N . SER A 1 88 ? 7.911 -7.429 -24.857 1.00 80.00 88 SER A N 1
ATOM 650 C CA . SER A 1 88 ? 8.325 -6.055 -25.172 1.00 80.00 88 SER A CA 1
ATOM 651 C C . SER A 1 88 ? 9.665 -5.706 -24.514 1.00 80.00 88 SER A C 1
ATOM 653 O O . SER A 1 88 ? 10.598 -5.280 -25.197 1.00 80.00 88 SER A O 1
ATOM 655 N N . LEU A 1 89 ? 9.810 -5.977 -23.212 1.00 82.12 89 LEU A N 1
ATOM 656 C CA . LEU A 1 89 ? 11.057 -5.754 -22.474 1.00 82.12 89 LEU A CA 1
ATOM 657 C C . LEU A 1 89 ? 12.196 -6.654 -22.971 1.00 82.12 89 LEU A C 1
ATOM 659 O O . LEU A 1 89 ? 13.337 -6.204 -23.040 1.00 82.12 89 LEU A O 1
ATOM 663 N N . THR A 1 90 ? 11.902 -7.902 -23.351 1.00 85.25 90 THR A N 1
ATOM 664 C CA . THR A 1 90 ? 12.904 -8.831 -23.898 1.00 85.25 90 THR A CA 1
ATOM 665 C C . THR A 1 90 ? 13.415 -8.359 -25.259 1.00 85.25 90 THR A C 1
ATOM 667 O O . THR A 1 90 ? 14.617 -8.418 -25.491 1.00 85.25 90 THR A O 1
ATOM 670 N N . ARG A 1 91 ? 12.564 -7.798 -26.131 1.00 85.56 91 ARG A N 1
ATOM 671 C CA . ARG A 1 91 ? 13.031 -7.174 -27.384 1.00 85.56 91 ARG A CA 1
ATOM 672 C C . ARG A 1 91 ? 13.921 -5.958 -27.125 1.00 85.56 91 ARG A C 1
ATOM 674 O O . ARG A 1 91 ? 15.050 -5.943 -27.597 1.00 85.56 91 ARG A O 1
ATOM 681 N N . MET A 1 92 ? 13.483 -5.021 -26.277 1.00 85.12 92 MET A N 1
ATOM 682 C CA . MET A 1 92 ? 14.287 -3.839 -25.911 1.00 85.12 92 MET A CA 1
ATOM 683 C C . MET A 1 92 ? 15.640 -4.204 -25.278 1.00 85.12 92 MET A C 1
ATOM 685 O O . MET A 1 92 ? 16.634 -3.510 -25.487 1.00 85.12 92 MET A O 1
ATOM 689 N N . ARG A 1 93 ? 15.690 -5.303 -24.515 1.00 89.62 93 ARG A N 1
ATOM 690 C CA . ARG A 1 93 ? 16.926 -5.874 -23.967 1.00 89.62 93 ARG A CA 1
ATOM 691 C C . ARG A 1 93 ? 17.870 -6.351 -25.072 1.00 89.62 93 ARG A C 1
ATOM 693 O O . ARG A 1 93 ? 19.060 -6.060 -24.999 1.00 89.62 93 ARG A O 1
ATOM 700 N N . GLU A 1 94 ? 17.368 -7.079 -26.067 1.00 87.00 94 GLU A N 1
ATOM 701 C CA . GLU A 1 94 ? 18.190 -7.556 -27.185 1.00 87.00 94 GLU A CA 1
ATOM 702 C C . GLU A 1 94 ? 18.656 -6.405 -28.088 1.00 87.00 94 GLU A C 1
ATOM 704 O O . GLU A 1 94 ? 19.827 -6.382 -28.460 1.00 87.00 94 GLU A O 1
ATOM 709 N N . ASP A 1 95 ? 17.807 -5.404 -28.343 1.00 85.38 95 ASP A N 1
ATOM 710 C CA . ASP A 1 95 ? 18.192 -4.173 -29.051 1.00 85.38 95 ASP A CA 1
ATOM 711 C C . ASP A 1 95 ? 19.338 -3.447 -28.312 1.00 85.38 95 ASP A C 1
ATOM 713 O O . ASP A 1 95 ? 20.348 -3.070 -28.912 1.00 85.38 95 ASP A O 1
ATOM 717 N N . ALA A 1 96 ? 19.229 -3.310 -26.982 1.00 84.56 96 ALA A N 1
ATOM 718 C CA . ALA A 1 96 ? 20.272 -2.721 -26.138 1.00 84.56 96 ALA A CA 1
ATOM 719 C C . ALA A 1 96 ? 21.548 -3.582 -26.059 1.00 84.56 96 ALA A C 1
ATOM 721 O O . ALA A 1 96 ? 22.647 -3.034 -25.954 1.00 84.56 96 ALA A O 1
ATOM 722 N N . ARG A 1 97 ? 21.428 -4.918 -26.129 1.00 90.75 97 ARG A N 1
ATOM 723 C CA . ARG A 1 97 ? 22.577 -5.835 -26.191 1.00 90.75 97 ARG A CA 1
ATOM 724 C C . ARG A 1 97 ? 23.339 -5.660 -27.501 1.00 90.75 97 ARG A C 1
ATOM 726 O O . ARG A 1 97 ? 24.553 -5.513 -27.454 1.00 90.75 97 ARG A O 1
ATOM 733 N N . LEU A 1 98 ? 22.643 -5.634 -28.638 1.00 88.75 98 LEU A N 1
ATOM 734 C CA . LEU A 1 98 ? 23.260 -5.449 -29.954 1.00 88.75 98 LEU A CA 1
ATOM 735 C C . LEU A 1 98 ? 23.984 -4.097 -30.046 1.00 88.75 98 LEU A C 1
ATOM 737 O O . LEU A 1 98 ? 25.153 -4.060 -30.420 1.00 88.75 98 LEU A O 1
ATOM 741 N N . ALA A 1 99 ? 23.351 -3.008 -29.597 1.00 85.19 99 ALA A N 1
ATOM 742 C CA . ALA A 1 99 ? 23.997 -1.694 -29.540 1.00 85.19 99 ALA A CA 1
ATOM 743 C C . ALA A 1 99 ? 25.251 -1.686 -28.638 1.00 85.19 99 ALA A C 1
ATOM 745 O O . ALA A 1 99 ? 26.261 -1.070 -28.977 1.00 85.19 99 ALA A O 1
ATOM 746 N N . TYR A 1 100 ? 25.217 -2.388 -27.498 1.00 84.75 100 TYR A N 1
ATOM 747 C CA . TYR A 1 100 ? 26.382 -2.518 -26.618 1.00 84.75 100 TYR A CA 1
ATOM 748 C C . TYR A 1 100 ? 27.489 -3.414 -27.207 1.00 84.75 100 TYR A C 1
ATOM 750 O O . TYR A 1 100 ? 28.665 -3.155 -26.975 1.00 84.75 100 TYR A O 1
ATOM 758 N N . GLU A 1 101 ? 27.149 -4.433 -27.996 1.00 90.12 101 GLU A N 1
ATOM 759 C CA . GLU A 1 101 ? 28.127 -5.273 -28.706 1.00 90.12 101 GLU A CA 1
ATOM 760 C C . GLU A 1 101 ? 28.825 -4.521 -29.851 1.00 90.12 101 GLU A C 1
ATOM 762 O O . GLU A 1 101 ? 30.012 -4.743 -30.090 1.00 90.12 101 GLU A O 1
ATOM 767 N N . GLU A 1 102 ? 28.138 -3.580 -30.508 1.00 89.44 102 GLU A N 1
ATOM 768 C CA . GLU A 1 102 ? 28.755 -2.658 -31.472 1.00 89.44 102 GLU A CA 1
ATOM 769 C C . GLU A 1 102 ? 29.659 -1.615 -30.786 1.00 89.44 102 GLU A C 1
ATOM 771 O O . GLU A 1 102 ? 30.703 -1.242 -31.335 1.00 89.44 102 GLU A O 1
ATOM 776 N N . HIS A 1 103 ? 29.289 -1.136 -29.590 1.00 85.50 103 HIS A N 1
ATOM 777 C CA . HIS A 1 103 ? 29.975 -0.056 -28.862 1.00 85.50 103 HIS A CA 1
ATOM 778 C C . HIS A 1 103 ? 30.225 -0.389 -27.364 1.00 85.50 103 HIS A C 1
ATOM 780 O O . HIS A 1 103 ? 29.671 0.267 -26.474 1.00 85.50 103 HIS A O 1
ATOM 786 N N . PRO A 1 104 ? 31.108 -1.362 -27.044 1.00 84.56 104 PRO A N 1
ATOM 787 C CA . PRO A 1 104 ? 31.263 -1.917 -25.687 1.00 84.56 104 PRO A CA 1
ATOM 788 C C . PRO A 1 104 ? 31.921 -0.982 -24.656 1.00 84.56 104 PRO A C 1
ATOM 790 O O . PRO A 1 104 ? 31.861 -1.246 -23.450 1.00 84.56 104 PRO A O 1
ATOM 793 N N . GLU A 1 105 ? 32.527 0.115 -25.114 1.00 88.25 105 GLU A N 1
ATOM 794 C CA . GLU A 1 105 ? 33.128 1.158 -24.271 1.00 88.25 105 GLU A CA 1
ATOM 795 C C . GLU A 1 105 ? 32.110 2.238 -23.833 1.00 88.25 105 GLU A C 1
ATOM 797 O O . GLU A 1 105 ? 32.453 3.121 -23.046 1.00 88.25 105 GLU A O 1
ATOM 802 N N . ASP A 1 106 ? 30.857 2.207 -24.316 1.00 85.75 106 ASP A N 1
ATOM 803 C CA . ASP A 1 106 ? 29.838 3.183 -23.909 1.00 85.75 106 ASP A CA 1
ATOM 804 C C . ASP A 1 106 ? 29.130 2.761 -22.606 1.00 85.75 106 ASP A C 1
ATOM 806 O O . ASP A 1 106 ? 28.204 1.941 -22.588 1.00 85.75 106 ASP A O 1
ATOM 810 N N . ASP A 1 107 ? 29.537 3.384 -21.496 1.00 83.50 107 ASP A N 1
ATOM 811 C CA . ASP A 1 107 ? 28.904 3.238 -20.178 1.00 83.50 107 ASP A CA 1
ATOM 812 C C . ASP A 1 107 ? 27.391 3.561 -20.174 1.00 83.50 107 ASP A C 1
ATOM 814 O O . ASP A 1 107 ? 26.667 3.079 -19.298 1.00 83.50 107 ASP A O 1
ATOM 818 N N . VAL A 1 108 ? 26.875 4.345 -21.131 1.00 83.81 108 VAL A N 1
ATOM 819 C CA . VAL A 1 108 ? 25.435 4.632 -21.256 1.00 83.81 108 VAL A CA 1
ATOM 820 C C . VAL A 1 108 ? 24.687 3.418 -21.806 1.00 83.81 108 VAL A C 1
ATOM 822 O O . VAL A 1 108 ? 23.675 3.028 -21.222 1.00 83.81 108 VAL A O 1
ATOM 825 N N . LEU A 1 109 ? 25.191 2.783 -22.869 1.00 82.25 109 LEU A N 1
ATOM 826 C CA . LEU A 1 109 ? 24.604 1.558 -23.434 1.00 82.25 109 LEU A CA 1
ATOM 827 C C . LEU A 1 109 ? 24.710 0.397 -22.439 1.00 82.25 109 LEU A C 1
ATOM 829 O O . LEU A 1 109 ? 23.732 -0.300 -22.173 1.00 82.25 109 LEU A O 1
ATOM 833 N N . LYS A 1 110 ? 25.860 0.279 -21.771 1.00 84.69 110 LYS A N 1
ATOM 834 C CA . LYS A 1 110 ? 26.083 -0.637 -20.644 1.00 84.69 110 LYS A CA 1
ATOM 835 C C . LYS A 1 110 ? 25.066 -0.430 -19.519 1.00 84.69 110 LYS A C 1
ATOM 837 O O . LYS A 1 110 ? 24.543 -1.401 -18.970 1.00 84.69 110 LYS A O 1
ATOM 842 N N . GLY A 1 111 ? 24.763 0.828 -19.186 1.00 82.56 111 GLY A N 1
ATOM 843 C CA . GLY A 1 111 ? 23.742 1.205 -18.209 1.00 82.56 111 GLY A CA 1
ATOM 844 C C . GLY A 1 111 ? 22.318 0.844 -18.649 1.00 82.56 111 GLY A C 1
ATOM 845 O O . GLY A 1 111 ? 21.539 0.362 -17.828 1.00 82.56 111 GLY A O 1
ATOM 846 N N . GLN A 1 112 ? 21.993 1.020 -19.934 1.00 80.56 112 GLN A N 1
ATOM 847 C CA . GLN A 1 112 ? 20.700 0.642 -20.519 1.00 80.56 112 GLN A CA 1
ATOM 848 C C . GLN A 1 112 ? 20.502 -0.879 -20.528 1.00 80.56 112 GLN A C 1
ATOM 850 O O . GLN A 1 112 ? 19.468 -1.353 -20.060 1.00 80.56 112 GLN A O 1
ATOM 855 N N . LEU A 1 113 ? 21.503 -1.654 -20.958 1.00 85.06 113 LEU A N 1
ATOM 856 C CA . LEU A 1 113 ? 21.462 -3.118 -20.924 1.00 85.06 113 LEU A CA 1
ATOM 857 C C . LEU A 1 113 ? 21.254 -3.634 -19.489 1.00 85.06 113 LEU A C 1
ATOM 859 O O . LEU A 1 113 ? 20.284 -4.342 -19.223 1.00 85.06 113 LEU A O 1
ATOM 863 N N . ASN A 1 114 ? 22.060 -3.152 -18.532 1.00 84.88 114 ASN A N 1
ATOM 864 C CA . ASN A 1 114 ? 21.913 -3.472 -17.103 1.00 84.88 114 ASN A CA 1
ATOM 865 C C . ASN A 1 114 ? 20.554 -3.060 -16.505 1.00 84.88 114 ASN A C 1
ATOM 867 O O . ASN A 1 114 ? 20.151 -3.594 -15.467 1.00 84.88 114 ASN A O 1
ATOM 871 N N . PHE A 1 115 ? 19.871 -2.076 -17.095 1.00 83.38 115 PHE A N 1
ATOM 872 C CA . PHE A 1 115 ? 18.522 -1.685 -16.703 1.00 83.38 115 PHE A CA 1
ATOM 873 C C . PHE A 1 115 ? 17.480 -2.656 -17.273 1.00 83.38 115 PHE A C 1
ATOM 875 O O . PHE A 1 115 ? 16.650 -3.153 -16.507 1.00 83.38 115 PHE A O 1
ATOM 882 N N . PHE A 1 116 ? 17.539 -2.967 -18.573 1.00 85.00 116 PHE A N 1
ATOM 883 C CA . PHE A 1 116 ? 16.602 -3.890 -19.217 1.00 85.00 116 PHE A CA 1
ATOM 884 C C . PHE A 1 116 ? 16.737 -5.323 -18.693 1.00 85.00 116 PHE A C 1
ATOM 886 O O . PHE A 1 116 ? 15.709 -5.940 -18.424 1.00 85.00 116 PHE A O 1
ATOM 893 N N . ASP A 1 117 ? 17.954 -5.814 -18.428 1.00 86.06 117 ASP A N 1
ATOM 894 C CA . ASP A 1 117 ? 18.193 -7.089 -17.731 1.00 86.06 117 ASP A CA 1
ATOM 895 C C . ASP A 1 117 ? 17.368 -7.184 -16.437 1.00 86.06 117 ASP A C 1
ATOM 897 O O . ASP A 1 117 ? 16.609 -8.134 -16.238 1.00 86.06 117 ASP A O 1
ATOM 901 N N . LYS A 1 118 ? 17.444 -6.150 -15.590 1.00 85.69 118 LYS A N 1
ATOM 902 C CA . LYS A 1 118 ? 16.738 -6.096 -14.299 1.00 85.69 118 LYS A CA 1
ATOM 903 C C . LYS A 1 118 ? 15.226 -5.936 -14.445 1.00 85.69 118 LYS A C 1
ATOM 905 O O . LYS A 1 118 ? 14.493 -6.429 -13.590 1.00 85.69 118 LYS A O 1
ATOM 910 N N . GLN A 1 119 ? 14.737 -5.271 -15.497 1.00 83.56 119 GLN A N 1
ATOM 911 C CA . GLN A 1 119 ? 13.296 -5.240 -15.773 1.00 83.56 119 GLN A CA 1
ATOM 912 C C . GLN A 1 119 ? 12.796 -6.607 -16.255 1.00 83.56 119 GLN A C 1
ATOM 914 O O . GLN A 1 119 ? 11.781 -7.076 -15.752 1.00 83.56 119 GLN A O 1
ATOM 919 N N . VAL A 1 120 ? 13.510 -7.280 -17.165 1.00 85.38 120 VAL A N 1
ATOM 920 C CA . VAL A 1 120 ? 13.150 -8.626 -17.649 1.00 85.38 120 VAL A CA 1
ATOM 921 C C . VAL A 1 120 ? 13.171 -9.644 -16.504 1.00 85.38 120 VAL A C 1
ATOM 923 O O . VAL A 1 120 ? 12.217 -10.406 -16.357 1.00 85.38 120 VAL A O 1
ATOM 926 N N . GLU A 1 121 ? 14.198 -9.618 -15.648 1.00 87.50 121 GLU A N 1
ATOM 927 C CA . GLU A 1 121 ? 14.290 -10.459 -14.446 1.00 87.50 121 GLU A CA 1
ATOM 928 C C . GLU A 1 121 ? 13.113 -10.211 -13.485 1.00 87.50 121 GLU A C 1
ATOM 930 O O . GLU A 1 121 ? 12.411 -11.153 -13.112 1.00 87.50 121 GLU A O 1
ATOM 935 N N . LYS A 1 122 ? 12.843 -8.943 -13.128 1.00 84.94 122 LYS A N 1
ATOM 936 C CA . LYS A 1 122 ? 11.737 -8.564 -12.230 1.00 84.94 122 LYS A CA 1
ATOM 937 C C . LYS A 1 122 ? 10.377 -8.982 -12.796 1.00 84.94 122 LYS A C 1
ATOM 939 O O . LYS A 1 122 ? 9.560 -9.531 -12.057 1.00 84.94 122 LYS A O 1
ATOM 944 N N . THR A 1 123 ? 10.124 -8.709 -14.076 1.00 84.50 123 THR A N 1
ATOM 945 C CA . THR A 1 123 ? 8.846 -9.007 -14.736 1.00 84.50 123 THR A CA 1
ATOM 946 C C . THR A 1 123 ? 8.628 -10.514 -14.839 1.00 84.50 123 THR A C 1
ATOM 948 O O . THR A 1 123 ? 7.570 -10.989 -14.434 1.00 84.50 123 THR A O 1
ATOM 951 N N . ARG A 1 124 ? 9.643 -11.290 -15.251 1.00 87.19 124 ARG A N 1
ATOM 952 C CA . ARG A 1 124 ? 9.568 -12.761 -15.274 1.00 87.19 124 ARG A CA 1
ATOM 953 C C . ARG A 1 124 ? 9.278 -13.332 -13.884 1.00 87.19 124 ARG A C 1
ATOM 955 O O . ARG A 1 124 ? 8.310 -14.063 -13.725 1.00 87.19 124 ARG A O 1
ATOM 962 N N . ALA A 1 125 ? 10.012 -12.896 -12.859 1.00 89.44 125 ALA A N 1
ATOM 963 C CA . ALA A 1 125 ? 9.788 -13.334 -11.480 1.00 89.44 125 ALA A CA 1
ATOM 964 C C . ALA A 1 125 ? 8.417 -12.910 -10.899 1.00 89.44 125 ALA A C 1
ATOM 966 O O . ALA A 1 125 ? 7.956 -13.496 -9.912 1.00 89.44 125 ALA A O 1
ATOM 967 N N . ASN A 1 126 ? 7.758 -11.896 -11.478 1.00 89.81 126 ASN A N 1
ATOM 968 C CA . ASN A 1 126 ? 6.380 -11.531 -11.146 1.00 89.81 126 ASN A CA 1
ATOM 969 C C . ASN A 1 126 ? 5.363 -12.414 -11.888 1.00 89.81 126 ASN A C 1
ATOM 971 O O . ASN A 1 126 ? 4.429 -12.888 -11.246 1.00 89.81 126 ASN A O 1
ATOM 975 N N . ALA A 1 127 ? 5.572 -12.687 -13.179 1.00 86.38 127 ALA A N 1
ATOM 976 C CA . ALA A 1 127 ? 4.745 -13.596 -13.975 1.00 86.38 127 ALA A CA 1
ATOM 977 C C . ALA A 1 127 ? 4.777 -15.037 -13.425 1.00 86.38 127 ALA A C 1
ATOM 979 O O . ALA A 1 127 ? 3.722 -15.626 -13.192 1.00 86.38 127 ALA A O 1
ATOM 980 N N . ASP A 1 128 ? 5.965 -15.560 -13.093 1.00 88.94 128 ASP A N 1
ATOM 981 C CA . ASP A 1 128 ? 6.149 -16.856 -12.421 1.00 88.94 128 ASP A CA 1
ATOM 982 C C . ASP A 1 128 ? 5.312 -16.928 -11.131 1.00 88.94 128 ASP A C 1
ATOM 984 O O . ASP A 1 128 ? 4.531 -17.858 -10.923 1.00 88.94 128 ASP A O 1
ATOM 988 N N . PHE A 1 129 ? 5.417 -15.900 -10.282 1.00 91.62 129 PHE A N 1
ATOM 989 C CA . PHE A 1 129 ? 4.649 -15.796 -9.041 1.00 91.62 129 PHE A CA 1
ATOM 990 C C . PHE A 1 129 ? 3.134 -15.695 -9.276 1.00 91.62 129 PHE A C 1
ATOM 992 O O . PHE A 1 129 ? 2.370 -16.297 -8.525 1.00 91.62 129 PHE A O 1
ATOM 999 N N . LEU A 1 130 ? 2.681 -14.969 -10.301 1.00 89.19 130 LEU A N 1
ATOM 1000 C CA . LEU A 1 130 ? 1.261 -14.895 -10.653 1.00 89.19 130 LEU A CA 1
ATOM 1001 C C . LEU A 1 130 ? 0.729 -16.246 -11.146 1.00 89.19 130 LEU A C 1
ATOM 1003 O O . LEU A 1 130 ? -0.361 -16.640 -10.733 1.00 89.19 130 LEU A O 1
ATOM 1007 N N . SER A 1 131 ? 1.506 -16.990 -11.940 1.00 88.06 131 SER A N 1
ATOM 1008 C CA . SER A 1 131 ? 1.119 -18.313 -12.455 1.00 88.06 131 SER A CA 1
ATOM 1009 C C . SER A 1 131 ? 0.861 -19.348 -11.349 1.00 88.06 131 SER A C 1
ATOM 1011 O O . SER A 1 131 ? -0.059 -20.157 -11.463 1.00 88.06 131 SER A O 1
ATOM 1013 N N . GLU A 1 132 ? 1.613 -19.285 -10.243 1.00 89.62 132 GLU A N 1
ATOM 1014 C CA . GLU A 1 132 ? 1.430 -20.157 -9.076 1.00 89.62 132 GLU A CA 1
ATOM 1015 C C . GLU A 1 132 ? 0.114 -19.839 -8.341 1.00 89.62 132 GLU A C 1
ATOM 1017 O O . GLU A 1 132 ? -0.618 -20.736 -7.916 1.00 89.62 132 GLU A O 1
ATOM 1022 N N . ILE A 1 133 ? -0.189 -18.548 -8.167 1.00 89.62 133 ILE A N 1
ATOM 1023 C CA . ILE A 1 133 ? -1.180 -18.088 -7.183 1.00 89.62 133 ILE A CA 1
ATOM 1024 C C . ILE A 1 133 ? -2.534 -17.735 -7.790 1.00 89.62 133 ILE A C 1
ATOM 1026 O O . ILE A 1 133 ? -3.548 -17.905 -7.113 1.00 89.62 133 ILE A O 1
ATOM 1030 N N . ARG A 1 134 ? -2.576 -17.277 -9.047 1.00 87.50 134 ARG A N 1
ATOM 1031 C CA . ARG A 1 134 ? -3.817 -16.923 -9.743 1.00 87.50 134 ARG A CA 1
ATOM 1032 C C . ARG A 1 134 ? -4.805 -18.105 -9.751 1.00 87.50 134 ARG A C 1
ATOM 1034 O O . ARG A 1 134 ? -5.914 -17.900 -9.259 1.00 87.50 134 ARG A O 1
ATOM 1041 N N . PRO A 1 135 ? -4.414 -19.352 -10.096 1.00 87.56 135 PRO A N 1
ATOM 1042 C CA . PRO A 1 135 ? -5.321 -20.500 -10.014 1.00 87.56 135 PRO A CA 1
ATOM 1043 C C . PRO A 1 135 ? -5.797 -20.812 -8.587 1.00 87.56 135 PRO A C 1
ATOM 1045 O O . PRO A 1 135 ? -6.909 -21.304 -8.398 1.00 87.56 135 PRO A O 1
ATOM 1048 N N . MET A 1 136 ? -4.992 -20.532 -7.552 1.00 89.00 136 MET A N 1
ATOM 1049 C CA . MET A 1 136 ? -5.409 -20.708 -6.150 1.00 89.00 136 MET A CA 1
ATOM 1050 C C . MET A 1 136 ? -6.425 -19.654 -5.696 1.00 89.00 136 MET A C 1
ATOM 1052 O O . MET A 1 136 ? -7.221 -19.929 -4.801 1.00 89.00 136 MET A O 1
ATOM 1056 N N . ILE A 1 137 ? -6.399 -18.467 -6.299 1.00 85.62 137 ILE A N 1
ATOM 1057 C CA . ILE A 1 137 ? -7.326 -17.373 -6.006 1.00 85.62 137 ILE A CA 1
ATOM 1058 C C . ILE A 1 137 ? -8.622 -17.549 -6.812 1.00 85.62 137 ILE A C 1
ATOM 1060 O O . ILE A 1 137 ? -9.708 -17.516 -6.240 1.00 85.62 137 ILE A O 1
ATOM 1064 N N . GLU A 1 138 ? -8.527 -17.846 -8.110 1.00 83.75 138 GLU A N 1
ATOM 1065 C CA . GLU A 1 138 ? -9.683 -18.157 -8.966 1.00 83.75 138 GLU A CA 1
ATOM 1066 C C . GLU A 1 138 ? -10.465 -19.379 -8.446 1.00 83.75 138 GLU A C 1
ATOM 1068 O O . GLU A 1 138 ? -11.688 -19.337 -8.383 1.00 83.75 138 GLU A O 1
ATOM 1073 N N . SER A 1 139 ? -9.786 -20.428 -7.958 1.00 84.56 139 SER A N 1
ATOM 1074 C CA . SER A 1 139 ? -10.443 -21.599 -7.339 1.00 84.56 139 SER A CA 1
ATOM 1075 C C . SER A 1 139 ? -10.898 -21.404 -5.881 1.00 84.56 139 SER A C 1
ATOM 1077 O O . SER A 1 139 ? -11.261 -22.378 -5.222 1.00 84.56 139 SER A O 1
ATOM 1079 N N . GLY A 1 140 ? -10.833 -20.185 -5.331 1.00 83.56 140 GLY A N 1
ATOM 1080 C CA . GLY A 1 140 ? -11.259 -19.887 -3.955 1.00 83.56 140 GLY A CA 1
ATOM 1081 C C . GLY A 1 140 ? -10.430 -20.559 -2.848 1.00 83.56 140 GLY A C 1
ATOM 1082 O O . GLY A 1 140 ? -10.801 -20.498 -1.677 1.00 83.56 140 GLY A O 1
ATOM 1083 N N . ARG A 1 141 ? -9.291 -21.188 -3.175 1.00 88.38 141 ARG A N 1
ATOM 1084 C CA . ARG A 1 141 ? -8.391 -21.833 -2.197 1.00 88.38 141 ARG A CA 1
ATOM 1085 C C . ARG A 1 141 ? -7.635 -20.825 -1.331 1.00 88.38 141 ARG A C 1
ATOM 1087 O O . ARG A 1 141 ? -7.120 -21.195 -0.275 1.00 88.38 141 ARG A O 1
ATOM 1094 N N . THR A 1 142 ? -7.522 -19.574 -1.769 1.00 90.19 142 THR A N 1
ATOM 1095 C CA . THR A 1 142 ? -6.991 -18.471 -0.964 1.00 90.19 142 THR A CA 1
ATOM 1096 C C . THR A 1 142 ? -7.541 -17.126 -1.443 1.00 90.19 142 THR A C 1
ATOM 1098 O O . THR A 1 142 ? -7.992 -17.001 -2.578 1.00 90.19 142 THR A O 1
ATOM 1101 N N . ASN A 1 143 ? -7.491 -16.119 -0.574 1.00 89.94 143 ASN A N 1
ATOM 1102 C CA . ASN A 1 143 ? -7.879 -14.744 -0.887 1.00 89.94 143 ASN A CA 1
ATOM 1103 C C . ASN A 1 143 ? -6.635 -13.891 -1.192 1.00 89.94 143 ASN A C 1
ATOM 1105 O O . ASN A 1 143 ? -5.500 -14.352 -1.050 1.00 89.94 143 ASN A O 1
ATOM 1109 N N . TYR A 1 144 ? -6.825 -12.634 -1.591 1.00 88.31 144 TYR A N 1
ATOM 1110 C CA . TYR A 1 144 ? -5.727 -11.695 -1.825 1.00 88.31 144 TYR A CA 1
ATOM 1111 C C . TYR A 1 144 ? -5.963 -10.365 -1.101 1.00 88.31 144 TYR A C 1
ATOM 1113 O O . TYR A 1 144 ? -7.099 -9.916 -0.955 1.00 88.31 144 TYR A O 1
ATOM 1121 N N . LEU A 1 145 ? -4.898 -9.717 -0.618 1.00 89.38 145 LEU A N 1
ATOM 1122 C CA . LEU A 1 145 ? -5.017 -8.415 0.041 1.00 89.38 145 LEU A CA 1
ATOM 1123 C C . LEU A 1 145 ? -4.886 -7.333 -1.031 1.00 89.38 145 LEU A C 1
ATOM 1125 O O . LEU A 1 14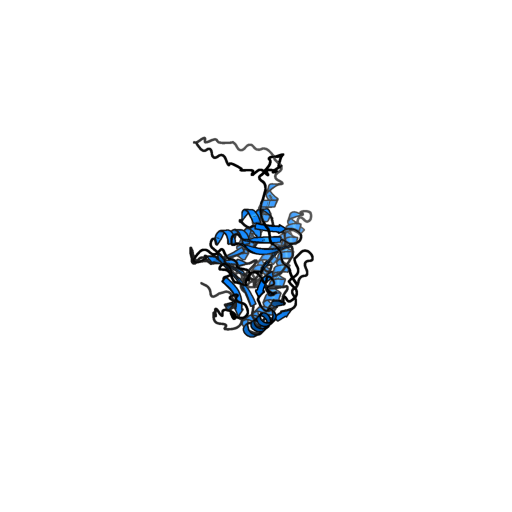5 ? -3.784 -7.008 -1.461 1.00 89.38 145 LEU A O 1
ATOM 1129 N N . GLY A 1 146 ? -6.029 -6.841 -1.509 1.00 86.19 146 GLY A N 1
ATOM 1130 C CA . GLY A 1 146 ? -6.108 -5.985 -2.690 1.00 86.19 146 GLY A CA 1
ATOM 1131 C C . GLY A 1 146 ? -5.546 -4.581 -2.478 1.00 86.19 146 GLY A C 1
ATOM 1132 O O . GLY A 1 146 ? -5.067 -3.981 -3.432 1.00 86.19 146 GLY A O 1
ATOM 1133 N N . GLY A 1 147 ? -5.575 -4.051 -1.251 1.00 91.94 147 GLY A N 1
ATOM 1134 C CA . GLY A 1 147 ? -5.064 -2.709 -0.969 1.00 91.94 147 GLY A CA 1
ATOM 1135 C C . GLY A 1 147 ? -5.698 -2.033 0.243 1.00 91.94 147 GLY A C 1
ATOM 1136 O O . GLY A 1 147 ? -6.255 -2.688 1.124 1.00 91.94 147 GLY A O 1
ATOM 1137 N N . ILE A 1 148 ? -5.626 -0.707 0.277 1.00 93.62 148 ILE A N 1
ATOM 1138 C CA . ILE A 1 148 ? -6.206 0.155 1.313 1.00 93.62 148 ILE A CA 1
ATOM 1139 C C . ILE A 1 148 ? -6.959 1.329 0.679 1.00 93.62 148 ILE A C 1
ATOM 1141 O O . ILE A 1 148 ? -6.630 1.762 -0.421 1.00 93.62 148 ILE A O 1
ATOM 1145 N N . SER A 1 149 ? -7.995 1.820 1.355 1.00 93.88 149 SER A N 1
ATOM 1146 C CA . SER A 1 149 ? -8.895 2.863 0.868 1.00 93.88 149 SER A CA 1
ATOM 1147 C C . SER A 1 149 ? -8.981 4.000 1.884 1.00 93.88 149 SER A C 1
ATOM 1149 O O . SER A 1 149 ? -9.235 3.767 3.072 1.00 93.88 149 SER A O 1
ATOM 1151 N N . PHE A 1 150 ? -8.797 5.229 1.409 1.00 95.44 150 PHE A N 1
ATOM 1152 C CA . PHE A 1 150 ? -8.865 6.463 2.185 1.00 95.44 150 PHE A CA 1
ATOM 1153 C C . PHE A 1 150 ? -9.925 7.411 1.620 1.00 95.44 150 PHE A C 1
ATOM 1155 O O . PHE A 1 150 ? -10.150 7.451 0.411 1.00 95.44 150 PHE A O 1
ATOM 1162 N N . ALA A 1 151 ? -10.553 8.193 2.495 1.00 94.88 151 ALA A N 1
ATOM 1163 C CA . ALA A 1 151 ? -11.382 9.335 2.130 1.00 94.88 151 ALA A CA 1
ATOM 1164 C C . ALA A 1 151 ? -10.664 10.621 2.563 1.00 94.88 151 ALA A C 1
ATOM 1166 O O . ALA A 1 151 ? -10.221 10.716 3.705 1.00 94.88 151 ALA A O 1
ATOM 1167 N N . VAL A 1 152 ? -10.522 11.598 1.667 1.00 96.06 152 VAL A N 1
ATOM 1168 C CA . VAL A 1 152 ? -9.764 12.837 1.925 1.00 96.06 152 VAL A CA 1
ATOM 1169 C C . VAL A 1 152 ? -10.472 14.067 1.366 1.00 96.06 152 VAL A C 1
ATOM 1171 O O . VAL A 1 152 ? -11.232 13.976 0.402 1.00 96.06 152 VAL A O 1
ATOM 1174 N N . THR A 1 153 ? -10.204 15.236 1.952 1.00 94.81 153 THR A N 1
ATOM 1175 C CA . THR A 1 153 ? -10.744 16.512 1.454 1.00 94.81 153 THR A CA 1
ATOM 1176 C C . THR A 1 153 ? -10.080 16.968 0.147 1.00 94.81 153 THR A C 1
ATOM 1178 O O . THR A 1 153 ? -10.759 17.576 -0.677 1.00 94.81 153 THR A O 1
ATOM 1181 N N . ASP A 1 154 ? -8.799 16.650 -0.084 1.00 95.19 154 ASP A N 1
ATOM 1182 C CA . ASP A 1 154 ? -8.086 16.947 -1.337 1.00 95.19 154 ASP A CA 1
ATOM 1183 C C . ASP A 1 154 ? -7.476 15.671 -1.940 1.00 95.19 154 ASP A C 1
ATOM 1185 O O . ASP A 1 154 ? -6.423 15.185 -1.520 1.00 95.19 154 ASP A O 1
ATOM 1189 N N . VAL A 1 155 ? -8.162 15.128 -2.949 1.00 96.69 155 VAL A N 1
ATOM 1190 C CA . VAL A 1 155 ? -7.717 13.950 -3.708 1.00 96.69 155 VAL A CA 1
ATOM 1191 C C . VAL A 1 155 ? -6.460 14.242 -4.534 1.00 96.69 155 VAL A C 1
ATOM 1193 O O . VAL A 1 155 ? -5.645 13.343 -4.734 1.00 96.69 155 VAL A O 1
ATOM 1196 N N . GLN A 1 156 ? -6.270 15.475 -5.018 1.00 96.38 156 GLN A N 1
ATOM 1197 C CA . GLN A 1 156 ? -5.137 15.793 -5.887 1.00 96.38 156 GLN A CA 1
ATOM 1198 C C . GLN A 1 156 ? -3.838 15.935 -5.095 1.00 96.38 156 GLN A C 1
ATOM 1200 O O . GLN A 1 156 ? -2.811 15.442 -5.553 1.00 96.38 156 GLN A O 1
ATOM 1205 N N . ALA A 1 157 ? -3.880 16.539 -3.906 1.00 96.88 157 ALA A N 1
ATOM 1206 C CA . ALA A 1 157 ? -2.721 16.614 -3.020 1.00 96.88 157 ALA A CA 1
ATOM 1207 C C . ALA A 1 157 ? -2.216 15.211 -2.628 1.00 96.88 157 ALA A C 1
ATOM 1209 O O . ALA A 1 157 ? -1.016 14.946 -2.675 1.00 96.88 157 ALA A O 1
ATOM 1210 N N . GLU A 1 158 ? -3.124 14.278 -2.321 1.00 97.62 158 GLU A N 1
ATOM 1211 C CA . GLU A 1 158 ? -2.761 12.874 -2.099 1.00 97.62 158 GLU A CA 1
ATOM 1212 C C . GLU A 1 158 ? -2.161 12.223 -3.356 1.00 97.62 158 GLU A C 1
ATOM 1214 O O . GLU A 1 158 ? -1.082 11.642 -3.264 1.00 97.62 158 GLU A O 1
ATOM 1219 N N . ILE A 1 159 ? -2.795 12.334 -4.535 1.00 97.44 159 ILE A N 1
ATOM 1220 C CA . ILE A 1 159 ? -2.232 11.793 -5.791 1.00 97.44 159 ILE A CA 1
ATOM 1221 C C . ILE A 1 159 ? -0.811 12.320 -6.015 1.00 97.44 159 ILE A C 1
ATOM 1223 O O . ILE A 1 159 ? 0.105 11.538 -6.278 1.00 97.44 159 ILE A O 1
ATOM 1227 N N . ASP A 1 160 ? -0.613 13.630 -5.886 1.00 96.81 160 ASP A N 1
ATOM 1228 C CA . ASP A 1 160 ? 0.684 14.283 -6.034 1.00 96.81 160 ASP A CA 1
ATOM 1229 C C . ASP A 1 160 ? 1.715 13.727 -5.042 1.00 96.81 160 ASP A C 1
ATOM 1231 O O . ASP A 1 160 ? 2.857 13.485 -5.426 1.00 96.81 160 ASP A O 1
ATOM 1235 N N . PHE A 1 161 ? 1.326 13.459 -3.795 1.00 97.31 161 PHE A N 1
ATOM 1236 C CA . PHE A 1 161 ? 2.202 12.876 -2.780 1.00 97.31 161 PHE A CA 1
ATOM 1237 C C . PHE A 1 161 ? 2.559 11.407 -3.069 1.00 97.31 161 PHE A C 1
ATOM 1239 O O . PHE A 1 161 ? 3.742 11.065 -3.180 1.00 97.31 161 PHE A O 1
ATOM 1246 N N . TRP A 1 162 ? 1.568 10.531 -3.262 1.00 96.50 162 TRP A N 1
ATOM 1247 C CA . TRP A 1 162 ? 1.815 9.105 -3.522 1.00 96.50 162 TRP A CA 1
ATOM 1248 C C . TRP A 1 162 ? 2.571 8.879 -4.843 1.00 96.50 162 TRP A C 1
ATOM 1250 O O . TRP A 1 162 ? 3.384 7.957 -4.931 1.00 96.50 162 TRP A O 1
ATOM 1260 N N . THR A 1 163 ? 2.380 9.739 -5.851 1.00 94.38 163 THR A N 1
ATOM 1261 C CA . THR A 1 163 ? 3.137 9.668 -7.113 1.00 94.38 163 THR A CA 1
ATOM 1262 C C . THR A 1 163 ? 4.532 10.295 -7.014 1.00 94.38 163 THR A C 1
ATOM 1264 O O . THR A 1 163 ? 5.521 9.606 -7.262 1.00 94.38 163 THR A O 1
ATOM 1267 N N . LYS A 1 164 ? 4.655 11.574 -6.632 1.00 92.62 164 LYS A N 1
ATOM 1268 C CA . LYS A 1 164 ? 5.921 12.333 -6.721 1.00 92.62 164 LYS A CA 1
ATOM 1269 C C . LYS A 1 164 ? 6.892 12.007 -5.589 1.00 92.62 164 LYS A C 1
ATOM 1271 O O . LYS A 1 164 ? 8.094 11.899 -5.829 1.00 92.62 164 LYS A O 1
ATOM 1276 N N . ALA A 1 165 ? 6.391 11.843 -4.362 1.00 92.50 165 ALA A N 1
ATOM 1277 C CA . ALA A 1 165 ? 7.229 11.533 -3.207 1.00 92.50 165 ALA A CA 1
ATOM 1278 C C . ALA A 1 165 ? 7.495 10.028 -3.068 1.00 92.50 165 ALA A C 1
ATOM 1280 O O . ALA A 1 165 ? 8.628 9.642 -2.776 1.00 92.50 165 ALA A O 1
ATOM 1281 N N . LEU A 1 166 ? 6.475 9.185 -3.285 1.00 93.38 166 LEU A N 1
ATOM 1282 C CA . LEU A 1 166 ? 6.551 7.739 -3.023 1.00 93.38 166 LEU A CA 1
ATOM 1283 C C . LEU A 1 166 ? 6.690 6.856 -4.276 1.00 93.38 166 LEU A C 1
ATOM 1285 O O . LEU A 1 166 ? 6.977 5.667 -4.133 1.00 93.38 166 LEU A O 1
ATOM 1289 N N . GLY A 1 167 ? 6.549 7.403 -5.487 1.00 90.88 167 GLY A N 1
ATOM 1290 C CA . GLY A 1 167 ? 6.815 6.691 -6.743 1.00 90.88 167 GLY A CA 1
ATOM 1291 C C . GLY A 1 167 ? 5.712 5.738 -7.218 1.00 90.88 167 GLY A C 1
ATOM 1292 O O . GLY A 1 167 ? 5.982 4.886 -8.066 1.00 90.88 167 GLY A O 1
ATOM 1293 N N . MET A 1 168 ? 4.491 5.849 -6.687 1.00 92.69 168 MET A N 1
ATOM 1294 C CA . MET A 1 168 ? 3.332 5.123 -7.221 1.00 92.69 168 MET A CA 1
ATOM 1295 C C . MET A 1 168 ? 2.886 5.709 -8.570 1.00 92.69 168 MET A C 1
ATOM 1297 O O . MET A 1 168 ? 3.255 6.821 -8.949 1.00 92.69 168 MET A O 1
ATOM 1301 N N . ARG A 1 169 ? 2.055 4.966 -9.300 1.00 91.38 169 ARG A N 1
ATOM 1302 C CA . ARG A 1 169 ? 1.375 5.406 -10.524 1.00 91.38 169 ARG A CA 1
ATOM 1303 C C . ARG A 1 169 ? -0.126 5.431 -10.274 1.00 91.38 169 ARG A C 1
ATOM 1305 O O . ARG A 1 169 ? -0.638 4.537 -9.606 1.00 91.38 169 ARG A O 1
ATOM 1312 N N . VAL A 1 170 ? -0.831 6.410 -10.835 1.00 92.44 170 VAL A N 1
ATOM 1313 C CA . VAL A 1 170 ? -2.295 6.342 -10.961 1.00 92.44 170 VAL A CA 1
ATOM 1314 C C . VAL A 1 170 ? -2.609 5.278 -12.010 1.00 92.44 170 VAL A C 1
ATOM 1316 O O . VAL A 1 170 ? -2.200 5.425 -13.159 1.00 92.44 170 VAL A O 1
ATOM 1319 N N . THR A 1 171 ? -3.294 4.204 -11.619 1.00 88.62 171 THR A N 1
ATOM 1320 C CA . THR A 1 171 ? -3.781 3.166 -12.545 1.00 88.62 171 THR A CA 1
ATOM 1321 C C . THR A 1 171 ? -5.217 3.427 -12.989 1.00 88.62 171 THR A C 1
ATOM 1323 O O . THR A 1 171 ? -5.622 2.970 -14.051 1.00 88.62 171 THR A O 1
ATOM 1326 N N . ARG A 1 172 ? -5.985 4.196 -12.207 1.00 89.06 172 ARG A N 1
ATOM 1327 C CA . ARG A 1 172 ? -7.340 4.643 -12.554 1.00 89.06 172 ARG A CA 1
ATOM 1328 C C . ARG A 1 172 ? -7.672 5.946 -11.831 1.00 89.06 172 ARG A C 1
ATOM 1330 O O . ARG A 1 172 ? -7.338 6.086 -10.661 1.00 89.06 172 ARG A O 1
ATOM 1337 N N . ASP A 1 173 ? -8.377 6.861 -12.483 1.00 92.56 173 ASP A N 1
ATOM 1338 C CA . ASP A 1 173 ? -8.986 8.044 -11.860 1.00 92.56 173 ASP A CA 1
ATOM 1339 C C . ASP A 1 173 ? -10.350 8.255 -12.520 1.00 92.56 173 ASP A C 1
ATOM 1341 O O . ASP A 1 173 ? -10.438 8.356 -13.743 1.00 92.56 173 ASP A O 1
ATOM 1345 N N . VAL A 1 174 ? -11.420 8.186 -11.729 1.00 91.31 174 VAL A N 1
ATOM 1346 C CA . VAL A 1 174 ? -12.808 8.142 -12.215 1.00 91.31 174 VAL A CA 1
ATOM 1347 C C . VAL A 1 174 ? -13.722 9.002 -11.355 1.00 91.31 174 VAL A C 1
ATOM 1349 O O . VAL A 1 174 ? -13.460 9.219 -10.173 1.00 91.31 174 VAL A O 1
ATOM 1352 N N . GLY A 1 175 ? -14.826 9.460 -11.945 1.00 90.25 175 GLY A N 1
ATOM 1353 C CA . GLY A 1 175 ? -15.761 10.380 -11.301 1.00 90.25 175 GLY A CA 1
ATOM 1354 C C . GLY A 1 175 ? -15.240 11.820 -11.262 1.00 90.25 175 GLY A C 1
ATOM 1355 O O . GLY A 1 175 ? -14.230 12.166 -11.871 1.00 90.25 175 GLY A O 1
ATOM 1356 N N . SER A 1 176 ? -15.962 12.694 -10.565 1.00 89.25 176 SER A N 1
ATOM 1357 C CA . SER A 1 176 ? -15.551 14.082 -10.331 1.00 89.25 176 SER A CA 1
ATOM 1358 C C . SER A 1 176 ? -16.244 14.636 -9.086 1.00 89.25 176 SER A C 1
ATOM 1360 O O . SER A 1 176 ? -17.268 14.101 -8.654 1.00 89.25 176 SER A O 1
ATOM 1362 N N . GLY A 1 177 ? -15.682 15.690 -8.486 1.00 88.00 177 GLY A N 1
ATOM 1363 C CA . GLY A 1 177 ? -16.189 16.231 -7.222 1.00 88.00 177 GLY A CA 1
ATOM 1364 C C . GLY A 1 177 ? -16.285 15.145 -6.145 1.00 88.00 177 GLY A C 1
ATOM 1365 O O . GLY A 1 177 ? -15.364 14.344 -6.001 1.00 88.00 177 GLY A O 1
ATOM 1366 N N . ALA A 1 178 ? -17.415 15.097 -5.433 1.00 87.81 178 ALA A N 1
ATOM 1367 C CA . ALA A 1 178 ? -17.689 14.143 -4.351 1.00 87.81 178 ALA A CA 1
ATOM 1368 C C . ALA A 1 178 ? -17.556 12.657 -4.746 1.00 87.81 178 ALA A C 1
ATOM 1370 O O . ALA A 1 178 ? -17.276 11.833 -3.883 1.00 87.81 178 ALA A O 1
ATOM 1371 N N . GLU A 1 179 ? -17.702 12.320 -6.032 1.00 89.81 179 GLU A N 1
ATOM 1372 C CA . GLU A 1 179 ? -17.610 10.940 -6.531 1.00 89.81 179 GLU A CA 1
ATOM 1373 C C . GLU A 1 179 ? -16.219 10.583 -7.087 1.00 89.81 179 GLU A C 1
ATOM 1375 O O . GLU A 1 179 ? -16.040 9.496 -7.637 1.00 89.81 179 GLU A O 1
ATOM 1380 N N . ARG A 1 180 ? -15.215 11.475 -6.989 1.00 94.19 180 ARG A N 1
ATOM 1381 C CA . ARG A 1 180 ? -13.869 11.184 -7.512 1.00 94.19 180 ARG A CA 1
ATOM 1382 C C . ARG A 1 180 ? -13.200 10.064 -6.712 1.00 94.19 180 ARG A C 1
ATOM 1384 O O . ARG A 1 180 ? -13.070 10.150 -5.488 1.00 94.19 180 ARG A O 1
ATOM 1391 N N . VAL A 1 181 ? -12.712 9.045 -7.417 1.00 93.62 181 VAL A N 1
ATOM 1392 C CA . VAL A 1 181 ? -11.899 7.956 -6.869 1.00 93.62 181 VAL A CA 1
ATOM 1393 C C . VAL A 1 181 ? -10.680 7.730 -7.754 1.00 93.62 181 VAL A C 1
ATOM 1395 O O . VAL A 1 181 ? -10.795 7.226 -8.872 1.00 93.62 181 VAL A O 1
ATOM 1398 N N . ALA A 1 182 ? -9.504 8.027 -7.208 1.00 95.25 182 ALA A N 1
ATOM 1399 C CA . ALA A 1 182 ? -8.229 7.635 -7.785 1.00 95.25 182 ALA A CA 1
ATOM 1400 C C . ALA A 1 182 ? -7.742 6.321 -7.164 1.00 95.25 182 ALA A C 1
ATOM 1402 O O . ALA A 1 182 ? -7.880 6.078 -5.966 1.00 95.25 182 ALA A O 1
ATOM 1403 N N . THR A 1 183 ? -7.175 5.452 -7.989 1.00 95.00 183 THR A N 1
ATOM 1404 C CA . THR A 1 183 ? -6.547 4.184 -7.612 1.00 95.00 183 THR A CA 1
ATOM 1405 C C . THR A 1 183 ? -5.081 4.258 -8.015 1.00 95.00 183 THR A C 1
ATOM 1407 O O . THR A 1 183 ? -4.769 4.540 -9.173 1.00 95.00 183 THR A O 1
ATOM 1410 N N . LEU A 1 184 ? -4.181 4.034 -7.059 1.00 94.81 184 LEU A N 1
ATOM 1411 C CA . LEU A 1 184 ? -2.739 4.092 -7.259 1.00 94.81 184 LEU A CA 1
ATOM 1412 C C . LEU A 1 184 ? -2.081 2.752 -6.929 1.00 94.81 184 LEU A C 1
ATOM 1414 O O . LEU A 1 184 ? -2.466 2.087 -5.968 1.00 94.81 184 LEU A O 1
ATOM 1418 N N . ALA A 1 185 ? -1.058 2.375 -7.692 1.00 93.25 185 ALA A N 1
ATOM 1419 C CA . ALA A 1 185 ? -0.283 1.151 -7.488 1.00 93.25 185 ALA A CA 1
ATOM 1420 C C . ALA A 1 185 ? 1.176 1.314 -7.960 1.00 93.25 185 ALA A C 1
ATOM 1422 O O . ALA A 1 185 ? 1.524 2.266 -8.656 1.00 93.25 185 ALA A O 1
ATOM 1423 N N . TYR A 1 186 ? 2.045 0.373 -7.589 1.00 90.31 186 TYR A N 1
ATOM 1424 C CA . TYR A 1 186 ? 3.453 0.314 -8.031 1.00 90.31 186 TYR A CA 1
ATOM 1425 C C . TYR A 1 186 ? 3.676 -0.509 -9.322 1.00 90.31 186 TYR A C 1
ATOM 1427 O O . TYR A 1 186 ? 4.811 -0.748 -9.728 1.00 90.31 186 TYR A O 1
ATOM 1435 N N . GLY A 1 187 ? 2.586 -0.964 -9.932 1.00 86.50 187 GLY A N 1
ATOM 1436 C CA . GLY A 1 187 ? 2.476 -1.875 -11.073 1.00 86.50 187 GLY A CA 1
ATOM 1437 C C . GLY A 1 187 ? 0.983 -2.131 -11.305 1.00 86.50 187 GLY A C 1
ATOM 1438 O O . GLY A 1 187 ? 0.166 -1.355 -10.809 1.00 86.50 187 GLY A O 1
ATOM 1439 N N . GLN A 1 188 ? 0.600 -3.203 -11.995 1.00 84.75 188 GLN A N 1
ATOM 1440 C CA . GLN A 1 188 ? -0.821 -3.490 -12.217 1.00 84.75 188 GLN A CA 1
ATOM 1441 C C . GLN A 1 188 ? -1.478 -4.195 -11.020 1.00 84.75 188 GLN A C 1
ATOM 1443 O O . GLN A 1 188 ? -0.843 -4.968 -10.300 1.00 84.75 188 GLN A O 1
ATOM 1448 N N . SER A 1 189 ? -2.763 -3.925 -10.783 1.00 83.75 189 SER A N 1
ATOM 1449 C CA . SER A 1 189 ? -3.522 -4.527 -9.673 1.00 83.75 189 SER A CA 1
ATOM 1450 C C . SER A 1 189 ? -4.159 -5.869 -10.042 1.00 83.75 189 SER A C 1
ATOM 1452 O O . SER A 1 189 ? -4.278 -6.741 -9.180 1.00 83.75 189 SER A O 1
ATOM 1454 N N . SER A 1 190 ? -4.527 -6.065 -11.314 1.00 82.12 190 SER A N 1
ATOM 1455 C CA . SER A 1 190 ? -5.092 -7.328 -11.798 1.00 82.12 190 SER A CA 1
ATOM 1456 C C . SER A 1 190 ? -4.089 -8.480 -11.700 1.00 82.12 190 SER A C 1
ATOM 1458 O O . SER A 1 190 ? -2.881 -8.273 -11.807 1.00 82.12 190 SER A O 1
ATOM 1460 N N . LEU A 1 191 ? -4.586 -9.705 -11.505 1.00 83.31 191 LEU A N 1
ATOM 1461 C CA . LEU A 1 191 ? -3.768 -10.925 -11.463 1.00 83.31 191 LEU A CA 1
ATOM 1462 C C . LEU A 1 191 ? -3.384 -11.458 -12.855 1.00 83.31 191 LEU A C 1
ATOM 1464 O O . LEU A 1 191 ? -2.684 -12.464 -12.942 1.00 83.31 191 LEU A O 1
ATOM 1468 N N . THR A 1 192 ? -3.872 -10.830 -13.927 1.00 78.81 192 THR A N 1
ATOM 1469 C CA . THR A 1 192 ? -3.691 -11.277 -15.316 1.00 78.81 192 THR A CA 1
ATOM 1470 C C . THR A 1 192 ? -2.461 -10.673 -15.997 1.00 78.81 192 THR A C 1
ATOM 1472 O O . THR A 1 192 ? -1.839 -11.353 -16.804 1.00 78.81 192 THR A O 1
ATOM 1475 N N . ALA A 1 193 ? -2.089 -9.435 -15.656 1.00 78.00 193 ALA A N 1
ATOM 1476 C CA . ALA A 1 193 ? -0.987 -8.699 -16.276 1.00 78.00 193 ALA A CA 1
ATOM 1477 C C . ALA A 1 193 ? 0.398 -9.101 -15.727 1.00 78.00 193 ALA A C 1
ATOM 1479 O O . ALA A 1 193 ? 0.540 -9.417 -14.546 1.00 78.00 193 ALA A O 1
ATOM 1480 N N . ASP A 1 194 ? 1.447 -8.990 -16.547 1.00 71.69 194 ASP A N 1
ATOM 1481 C CA . ASP A 1 194 ? 2.816 -9.436 -16.218 1.00 71.69 194 ASP A CA 1
ATOM 1482 C C . ASP A 1 194 ? 3.420 -8.815 -14.941 1.00 71.69 194 ASP A C 1
ATOM 1484 O O . ASP A 1 194 ? 3.955 -9.538 -14.100 1.00 71.69 194 ASP A O 1
ATOM 1488 N N . ASP A 1 195 ? 3.321 -7.491 -14.744 1.00 76.25 195 ASP A N 1
ATOM 1489 C CA . ASP A 1 195 ? 3.681 -6.808 -13.478 1.00 76.25 195 ASP A CA 1
ATOM 1490 C C . ASP A 1 195 ? 2.439 -6.607 -12.586 1.00 76.25 195 ASP A C 1
ATOM 1492 O O . ASP A 1 195 ? 2.285 -5.582 -11.920 1.00 76.25 195 ASP A O 1
ATOM 1496 N N . GLY A 1 196 ? 1.526 -7.580 -12.615 1.00 85.19 196 GLY A N 1
ATOM 1497 C CA . GLY A 1 196 ? 0.241 -7.585 -11.925 1.00 85.19 196 GLY A CA 1
ATOM 1498 C C . GLY A 1 196 ? 0.280 -7.970 -10.443 1.00 85.19 196 GLY A C 1
ATOM 1499 O O . GLY A 1 196 ? 1.325 -8.311 -9.864 1.00 85.19 196 GLY A O 1
ATOM 1500 N N . GLY A 1 197 ? -0.907 -7.937 -9.836 1.00 87.19 197 GLY A N 1
ATOM 1501 C CA . GLY A 1 197 ? -1.201 -8.295 -8.453 1.00 87.19 197 GLY A CA 1
ATOM 1502 C C . GLY A 1 197 ? -0.556 -7.396 -7.397 1.00 87.19 197 GLY A C 1
ATOM 1503 O O . GLY A 1 197 ? -0.203 -7.905 -6.330 1.00 87.19 197 GLY A O 1
ATOM 1504 N N . LYS A 1 198 ? -0.299 -6.114 -7.669 1.00 91.19 198 LYS A N 1
ATOM 1505 C CA . LYS A 1 198 ? 0.192 -5.175 -6.642 1.00 91.19 198 LYS A CA 1
ATOM 1506 C C . LYS A 1 198 ? -0.954 -4.710 -5.744 1.00 91.19 198 LYS A C 1
ATOM 1508 O O . LYS A 1 198 ? -2.075 -4.534 -6.220 1.00 91.19 198 LYS A O 1
ATOM 1513 N N . GLY A 1 199 ? -0.669 -4.472 -4.466 1.00 92.19 199 GLY A N 1
ATOM 1514 C CA . GLY A 1 199 ? -1.612 -3.800 -3.576 1.00 92.19 199 GLY A CA 1
ATOM 1515 C C . GLY A 1 199 ? -1.869 -2.354 -4.020 1.00 92.19 199 GLY A C 1
ATOM 1516 O O . GLY A 1 199 ? -0.939 -1.650 -4.423 1.00 92.19 199 GLY A O 1
ATOM 1517 N N . VAL A 1 200 ? -3.124 -1.904 -3.936 1.00 94.19 200 VAL A N 1
ATOM 1518 C CA . VAL A 1 200 ? -3.524 -0.536 -4.308 1.00 94.19 200 VAL A CA 1
ATOM 1519 C C . VAL A 1 200 ? -3.662 0.398 -3.105 1.00 94.19 200 VAL A C 1
ATOM 1521 O O . VAL A 1 200 ? -3.975 -0.025 -1.990 1.00 94.19 200 VAL A O 1
ATOM 1524 N N . VAL A 1 201 ? -3.522 1.694 -3.363 1.00 96.69 201 VAL A N 1
ATOM 1525 C CA . VAL A 1 201 ? -4.049 2.770 -2.520 1.00 96.69 201 VAL A CA 1
ATOM 1526 C C . VAL A 1 201 ? -5.195 3.434 -3.281 1.00 96.69 201 VAL A C 1
ATOM 1528 O O . VAL A 1 201 ? -4.989 4.004 -4.350 1.00 96.69 201 VAL A O 1
ATOM 1531 N N . GLU A 1 202 ? -6.414 3.355 -2.754 1.00 95.56 202 GLU A N 1
ATOM 1532 C CA . GLU A 1 202 ? -7.541 4.162 -3.223 1.00 95.56 202 GLU A CA 1
ATOM 1533 C C . GLU A 1 202 ? -7.620 5.471 -2.442 1.00 95.56 202 GLU A C 1
ATOM 1535 O O . GLU A 1 202 ? -7.719 5.467 -1.215 1.00 95.56 202 GLU A O 1
ATOM 1540 N N . ILE A 1 203 ? -7.663 6.580 -3.173 1.00 97.31 203 ILE A N 1
ATOM 1541 C CA . ILE A 1 203 ? -7.915 7.921 -2.656 1.00 97.31 203 ILE A CA 1
ATOM 1542 C C . ILE A 1 203 ? -9.291 8.353 -3.165 1.00 97.31 203 ILE A C 1
ATOM 1544 O O . ILE A 1 203 ? -9.496 8.536 -4.366 1.00 97.31 203 ILE A O 1
ATOM 1548 N N . ARG A 1 204 ? -10.249 8.491 -2.249 1.00 95.25 204 ARG A N 1
ATOM 1549 C CA . ARG A 1 204 ? -11.628 8.904 -2.535 1.00 95.25 204 ARG A CA 1
ATOM 1550 C C . ARG A 1 204 ? -11.857 10.330 -2.054 1.00 95.25 204 ARG A C 1
ATOM 1552 O O . ARG A 1 204 ? -11.372 10.697 -0.982 1.00 95.25 204 ARG A O 1
ATOM 1559 N N . GLN A 1 205 ? -12.644 11.108 -2.789 1.00 95.81 205 GLN A N 1
ATOM 1560 C CA . GLN A 1 205 ? -13.142 12.375 -2.267 1.00 95.81 205 GLN A CA 1
ATOM 1561 C C . GLN A 1 205 ? -14.052 12.098 -1.064 1.00 95.81 205 GLN A C 1
ATOM 1563 O O . GLN A 1 205 ? -14.942 11.250 -1.115 1.00 95.81 205 GLN A O 1
ATOM 1568 N N . ALA A 1 206 ? -13.824 12.808 0.036 1.00 92.38 206 ALA A N 1
ATOM 1569 C CA . ALA A 1 206 ? -14.705 12.760 1.190 1.00 92.38 206 ALA A CA 1
ATOM 1570 C C . ALA A 1 206 ? -15.964 13.609 0.959 1.00 92.38 206 ALA A C 1
ATOM 1572 O O . ALA A 1 206 ? -15.896 14.720 0.431 1.00 92.38 206 ALA A O 1
ATOM 1573 N N . THR A 1 207 ? -17.114 13.126 1.436 1.00 84.75 207 THR A N 1
ATOM 1574 C CA . THR A 1 207 ? -18.414 13.824 1.386 1.00 84.75 207 THR A CA 1
ATOM 1575 C C . THR A 1 207 ? -18.555 14.914 2.468 1.00 84.75 207 THR A C 1
ATOM 1577 O O . THR A 1 207 ? -19.659 15.213 2.918 1.00 84.75 207 THR A O 1
ATOM 1580 N N . GLY A 1 208 ? -17.433 15.453 2.951 1.00 83.62 208 GLY A N 1
ATOM 1581 C CA . GLY A 1 208 ? -17.303 16.357 4.097 1.00 83.62 208 GLY A CA 1
ATOM 1582 C C . GLY A 1 208 ? -15.841 16.439 4.561 1.00 83.62 208 GLY A C 1
ATOM 1583 O O . GLY A 1 208 ? -14.964 15.857 3.927 1.00 83.62 208 GLY A O 1
ATOM 1584 N N . ASP A 1 209 ? -15.568 17.133 5.669 1.00 81.25 209 ASP A N 1
ATOM 1585 C CA . ASP A 1 209 ? -14.197 17.373 6.154 1.00 81.25 209 ASP A CA 1
ATOM 1586 C C . ASP A 1 209 ? -13.505 16.103 6.692 1.00 81.25 209 ASP A C 1
ATOM 1588 O O . ASP A 1 209 ? -13.591 15.776 7.882 1.00 81.25 209 ASP A O 1
ATOM 1592 N N . ALA A 1 210 ? -12.760 15.401 5.836 1.00 84.50 210 ALA A N 1
ATOM 1593 C CA . ALA A 1 210 ? -11.920 14.270 6.225 1.00 84.50 210 ALA A CA 1
ATOM 1594 C C . ALA A 1 210 ? -10.522 14.742 6.649 1.00 84.50 210 ALA A C 1
ATOM 1596 O O . ALA A 1 210 ? -9.651 15.003 5.821 1.00 84.50 210 ALA A O 1
ATOM 1597 N N . SER A 1 211 ? -10.329 14.862 7.965 1.00 86.81 211 SER A N 1
ATOM 1598 C CA . SER A 1 211 ? -9.076 15.321 8.588 1.00 86.81 211 SER A CA 1
ATOM 1599 C C . SER A 1 211 ? -8.706 14.582 9.882 1.00 86.81 211 SER A C 1
ATOM 1601 O O . SER A 1 211 ? -7.608 14.771 10.404 1.00 86.81 211 SER A O 1
ATOM 1603 N N . ASP A 1 212 ? -9.578 13.710 10.402 1.00 91.62 212 ASP A N 1
ATOM 1604 C CA . ASP A 1 212 ? -9.257 12.842 11.534 1.00 91.62 212 ASP A CA 1
ATOM 1605 C C . ASP A 1 212 ? -8.814 11.476 11.006 1.00 91.62 212 ASP A C 1
ATOM 1607 O O . ASP A 1 212 ? -9.607 10.715 10.454 1.00 91.62 212 ASP A O 1
ATOM 1611 N N . VAL A 1 213 ? -7.544 11.131 11.202 1.00 91.06 213 VAL A N 1
ATOM 1612 C CA . VAL A 1 213 ? -7.035 9.772 10.939 1.00 91.06 213 VAL A CA 1
ATOM 1613 C C . VAL A 1 213 ? -7.430 8.805 12.070 1.00 91.06 213 VAL A C 1
ATOM 1615 O O . VAL A 1 213 ? -7.460 7.586 11.885 1.00 91.06 213 VAL A O 1
ATOM 1618 N N . GLY A 1 214 ? -7.787 9.331 13.246 1.00 90.94 214 GLY A N 1
ATOM 1619 C CA . GLY A 1 214 ? -7.930 8.552 14.469 1.00 90.94 214 GLY A CA 1
ATOM 1620 C C . GLY A 1 214 ? -6.578 8.038 14.969 1.00 90.94 214 GLY A C 1
ATOM 1621 O O . GLY A 1 214 ? -5.532 8.636 14.727 1.00 90.94 214 GLY A O 1
ATOM 1622 N N . ASN A 1 215 ? -6.602 6.923 15.696 1.00 91.50 215 ASN A N 1
ATOM 1623 C CA . ASN A 1 215 ? -5.401 6.246 16.208 1.00 91.50 215 ASN A CA 1
ATOM 1624 C C . ASN A 1 215 ? -5.384 4.733 15.915 1.00 91.50 215 ASN A C 1
ATOM 1626 O O . ASN A 1 215 ? -4.415 4.046 16.243 1.00 91.50 215 ASN A O 1
ATOM 1630 N N . VAL A 1 216 ? -6.430 4.218 15.262 1.00 91.50 216 VAL A N 1
ATOM 1631 C CA . VAL A 1 216 ? -6.487 2.840 14.765 1.00 91.50 216 VAL A CA 1
ATOM 1632 C C . VAL A 1 216 ? -5.524 2.613 13.598 1.00 91.50 216 VAL A C 1
ATOM 1634 O O . VAL A 1 216 ? -4.851 1.587 13.574 1.00 91.50 216 VAL A O 1
ATOM 1637 N N . LEU A 1 217 ? -5.374 3.562 12.669 1.00 93.50 217 LEU A N 1
ATOM 1638 C CA . LEU A 1 217 ? -4.295 3.490 11.682 1.00 93.50 217 LEU A CA 1
ATOM 1639 C C . LEU A 1 217 ? -2.962 3.836 12.360 1.00 93.50 217 LEU A C 1
ATOM 1641 O O . LEU A 1 217 ? -2.788 4.950 12.848 1.00 93.50 217 LEU A O 1
ATOM 1645 N N . SER A 1 218 ? -2.032 2.882 12.391 1.00 93.62 218 SER A N 1
ATOM 1646 C CA . SER A 1 218 ? -0.694 3.069 12.965 1.00 93.62 218 SER A CA 1
ATOM 1647 C C . SER A 1 218 ? 0.268 3.632 11.914 1.00 93.62 218 SER A C 1
ATOM 1649 O O . SER A 1 218 ? 0.884 4.670 12.136 1.00 93.62 218 SER A O 1
ATOM 1651 N N . TYR A 1 219 ? 0.357 2.972 10.752 1.00 96.12 219 TYR A N 1
ATOM 1652 C CA . TYR A 1 219 ? 1.047 3.453 9.547 1.00 96.12 219 TYR A CA 1
ATOM 1653 C C . TYR A 1 219 ? 0.705 2.587 8.324 1.00 96.12 219 TYR A C 1
ATOM 1655 O O . TYR A 1 219 ? 0.293 1.435 8.468 1.00 96.12 219 TYR A O 1
ATOM 1663 N N . VAL A 1 220 ? 0.953 3.105 7.121 1.00 97.19 220 VAL A N 1
ATOM 1664 C CA . VAL A 1 220 ? 1.203 2.292 5.914 1.00 97.19 220 VAL A CA 1
ATOM 1665 C C . VAL A 1 220 ? 2.711 2.243 5.676 1.00 97.19 220 VAL A C 1
ATOM 1667 O O . VAL A 1 220 ? 3.362 3.277 5.761 1.00 97.19 220 VAL A O 1
ATOM 1670 N N . ALA A 1 221 ? 3.295 1.078 5.400 1.00 95.25 221 ALA A N 1
ATOM 1671 C CA . ALA A 1 221 ? 4.707 0.973 5.036 1.00 95.25 221 ALA A CA 1
ATOM 1672 C C . ALA A 1 221 ? 4.892 0.730 3.536 1.00 95.25 221 ALA A C 1
ATOM 1674 O O . ALA A 1 221 ? 4.181 -0.078 2.932 1.00 95.25 221 ALA A O 1
ATOM 1675 N N . VAL A 1 222 ? 5.881 1.415 2.963 1.00 94.62 222 VAL A N 1
ATOM 1676 C CA . VAL A 1 222 ? 6.283 1.312 1.559 1.00 94.62 222 VAL A CA 1
ATOM 1677 C C . VAL A 1 222 ? 7.795 1.138 1.435 1.00 94.62 222 VAL A C 1
ATOM 1679 O O . VAL A 1 222 ? 8.581 1.705 2.199 1.00 94.62 222 VAL A O 1
ATOM 1682 N N . THR A 1 223 ? 8.204 0.388 0.420 1.00 90.69 223 THR A N 1
ATOM 1683 C CA . THR A 1 223 ? 9.595 0.318 -0.038 1.00 90.69 223 THR A CA 1
ATOM 1684 C C . THR A 1 223 ? 9.777 1.154 -1.293 1.00 90.69 223 THR A C 1
ATOM 1686 O O . THR A 1 223 ? 8.895 1.201 -2.145 1.00 90.69 223 THR A O 1
ATOM 1689 N N . VAL A 1 224 ? 10.935 1.802 -1.434 1.00 81.25 224 VAL A N 1
ATOM 1690 C CA . VAL A 1 224 ? 11.345 2.424 -2.701 1.00 81.25 224 VAL A CA 1
ATOM 1691 C C . VAL A 1 224 ? 12.749 1.958 -3.104 1.00 81.25 224 VAL A C 1
ATOM 1693 O O . VAL A 1 224 ? 13.652 1.959 -2.264 1.00 81.25 224 VAL A O 1
ATOM 1696 N N . PRO A 1 225 ? 12.980 1.587 -4.377 1.00 65.44 225 PRO A N 1
ATOM 1697 C CA . PRO A 1 225 ? 14.243 0.971 -4.794 1.00 65.44 225 PRO A CA 1
ATOM 1698 C C . PRO A 1 225 ? 15.420 1.955 -4.910 1.00 65.44 225 PRO A C 1
ATOM 1700 O O . PRO A 1 225 ? 16.570 1.536 -4.817 1.00 65.44 225 PRO A O 1
ATOM 1703 N N . PHE A 1 226 ? 15.158 3.254 -5.105 1.00 65.25 226 PHE A N 1
ATOM 1704 C CA . PHE A 1 226 ? 16.189 4.262 -5.423 1.00 65.25 226 PHE A CA 1
ATOM 1705 C C . PHE A 1 226 ? 16.278 5.425 -4.415 1.00 65.25 226 PHE A C 1
ATOM 1707 O O . PHE A 1 226 ? 16.907 6.444 -4.693 1.00 65.25 226 PHE A O 1
ATOM 1714 N N . GLY A 1 227 ? 15.673 5.266 -3.233 1.00 70.62 227 GLY A N 1
ATOM 1715 C CA . GLY A 1 227 ? 15.658 6.277 -2.171 1.00 70.62 227 GLY A CA 1
ATOM 1716 C C . GLY A 1 227 ? 14.533 7.312 -2.292 1.00 70.62 227 GLY A C 1
ATOM 1717 O O . GLY A 1 227 ? 14.089 7.653 -3.386 1.00 70.62 227 GLY A O 1
ATOM 1718 N N . LEU A 1 228 ? 14.069 7.822 -1.146 1.00 82.56 228 LEU A N 1
ATOM 1719 C CA . LEU A 1 228 ? 13.073 8.896 -1.090 1.00 82.56 228 LEU A CA 1
ATOM 1720 C C . LEU A 1 228 ? 13.739 10.263 -1.270 1.00 82.56 228 LEU A C 1
ATOM 1722 O O . LEU A 1 228 ? 14.678 10.618 -0.553 1.00 82.56 228 LEU A O 1
ATOM 1726 N N . ARG A 1 229 ? 13.220 11.065 -2.205 1.00 88.00 229 ARG A N 1
ATOM 1727 C CA . ARG A 1 229 ? 13.659 12.451 -2.408 1.00 88.00 229 ARG A CA 1
ATOM 1728 C C . ARG A 1 229 ? 12.949 13.353 -1.403 1.00 88.00 229 ARG A C 1
ATOM 1730 O O . ARG A 1 229 ? 11.790 13.700 -1.591 1.00 88.00 229 ARG A O 1
ATOM 1737 N N . VAL A 1 230 ? 13.661 13.768 -0.354 1.00 89.62 230 VAL A N 1
ATOM 1738 C CA . VAL A 1 230 ? 13.104 14.596 0.735 1.00 89.62 230 VAL A CA 1
ATOM 1739 C C . VAL A 1 230 ? 12.464 15.899 0.237 1.00 89.62 230 VAL A C 1
ATOM 1741 O O . VAL A 1 230 ? 11.486 16.350 0.823 1.00 89.62 230 VAL A O 1
ATOM 1744 N N . SER A 1 231 ? 12.949 16.484 -0.863 1.00 91.44 231 SER A N 1
ATOM 1745 C CA . SER A 1 231 ? 12.311 17.669 -1.447 1.00 91.44 231 SER A CA 1
ATOM 1746 C C . SER A 1 231 ? 10.922 17.357 -2.025 1.00 91.44 231 SER A C 1
ATOM 1748 O O . SER A 1 231 ? 9.983 18.090 -1.741 1.00 91.44 231 SER A O 1
ATOM 1750 N N . GLN A 1 232 ? 10.746 16.215 -2.706 1.00 92.88 232 GLN A N 1
ATOM 1751 C CA . GLN A 1 232 ? 9.454 15.791 -3.265 1.00 92.88 232 GLN A CA 1
ATOM 1752 C C . GLN A 1 232 ? 8.388 15.552 -2.188 1.00 92.88 232 GLN A C 1
ATOM 1754 O O . GLN A 1 232 ? 7.216 15.812 -2.443 1.00 92.88 232 GLN A O 1
ATOM 1759 N N . ILE A 1 233 ? 8.778 15.120 -0.981 1.00 94.31 233 ILE A N 1
ATOM 1760 C CA . ILE A 1 233 ? 7.868 15.007 0.174 1.00 94.31 233 ILE A CA 1
ATOM 1761 C C . ILE A 1 233 ? 7.239 16.375 0.477 1.00 94.31 233 ILE A C 1
ATOM 1763 O O . ILE A 1 233 ? 6.019 16.495 0.500 1.00 94.31 233 ILE A O 1
ATOM 1767 N N . TYR A 1 234 ? 8.058 17.419 0.632 1.00 95.75 234 TYR A N 1
ATOM 1768 C CA . TYR A 1 234 ? 7.570 18.769 0.933 1.00 95.75 234 TYR A CA 1
ATOM 1769 C C . TYR A 1 234 ? 6.900 19.457 -0.269 1.00 95.75 234 TYR A C 1
ATOM 1771 O O . TYR A 1 234 ? 5.904 20.155 -0.096 1.00 95.75 234 TYR A O 1
ATOM 1779 N N . GLU A 1 235 ? 7.415 19.262 -1.486 1.00 95.44 235 GLU A N 1
ATOM 1780 C CA . GLU A 1 235 ? 6.857 19.830 -2.727 1.00 95.44 235 GLU A CA 1
ATOM 1781 C C . GLU A 1 235 ? 5.460 19.275 -3.059 1.00 95.44 235 GLU A C 1
ATOM 1783 O O . GLU A 1 235 ? 4.675 19.957 -3.713 1.00 95.44 235 GLU A O 1
ATOM 1788 N N . SER A 1 236 ? 5.130 18.071 -2.578 1.00 95.31 236 SER A N 1
ATOM 1789 C CA . SER A 1 236 ? 3.794 17.463 -2.676 1.00 95.31 236 SER A CA 1
ATOM 1790 C C . SER A 1 236 ? 2.915 17.677 -1.432 1.00 95.31 236 SER A C 1
ATOM 1792 O O . SER A 1 236 ? 1.854 17.073 -1.310 1.00 95.31 236 SER A O 1
ATOM 1794 N N . GLY A 1 237 ? 3.330 18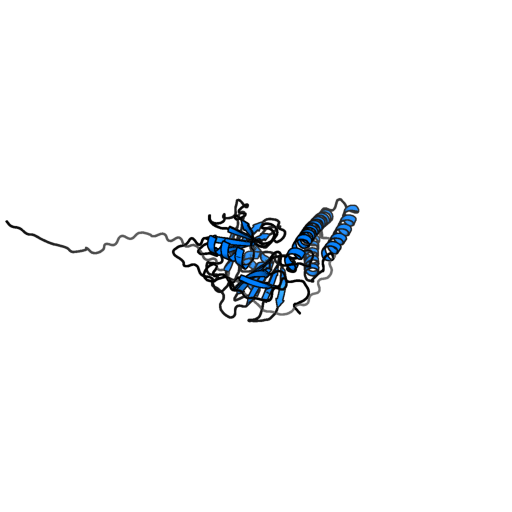.548 -0.503 1.00 95.50 237 GLY A N 1
ATOM 1795 C CA . GLY A 1 237 ? 2.549 18.909 0.686 1.00 95.50 237 GLY A CA 1
ATOM 1796 C C . GLY A 1 237 ? 2.608 17.907 1.846 1.00 95.50 237 GLY A C 1
ATOM 1797 O O . GLY A 1 237 ? 1.879 18.078 2.821 1.00 95.50 237 GLY A O 1
ATOM 1798 N N . GLY A 1 238 ? 3.462 16.884 1.767 1.00 96.38 238 GLY A N 1
ATOM 1799 C CA . GLY A 1 238 ? 3.713 15.951 2.862 1.00 96.38 238 GLY A CA 1
ATOM 1800 C C . GLY A 1 238 ? 4.661 16.500 3.935 1.00 96.38 238 GLY A C 1
ATOM 1801 O O . GLY A 1 238 ? 5.438 17.432 3.714 1.00 96.38 238 GLY A O 1
ATOM 1802 N N . GLU A 1 239 ? 4.633 15.875 5.111 1.00 97.31 239 GLU A N 1
ATOM 1803 C CA . GLU A 1 239 ? 5.513 16.180 6.246 1.00 97.31 239 GLU A CA 1
ATOM 1804 C C . GLU A 1 239 ? 6.523 15.043 6.462 1.00 97.31 239 GLU A C 1
ATOM 1806 O O . GLU A 1 239 ? 6.146 13.871 6.495 1.00 97.31 239 GLU A O 1
ATOM 1811 N N . LEU A 1 240 ? 7.803 15.375 6.665 1.00 96.25 240 LEU A N 1
ATOM 1812 C CA . LEU A 1 240 ? 8.826 14.422 7.103 1.00 96.25 240 LEU A CA 1
ATOM 1813 C C . LEU A 1 240 ? 9.049 14.552 8.617 1.00 96.25 240 LEU A C 1
ATOM 1815 O O . LEU A 1 240 ? 9.598 15.548 9.085 1.00 96.25 240 LEU A O 1
ATOM 1819 N N . LEU A 1 241 ? 8.668 13.524 9.376 1.00 95.81 241 LEU A N 1
ATOM 1820 C CA . LEU A 1 241 ? 8.835 13.459 10.833 1.00 95.81 241 LEU A CA 1
ATOM 1821 C C . LEU A 1 241 ? 10.218 12.916 11.229 1.00 95.81 241 LEU A C 1
ATOM 1823 O O . LEU A 1 241 ? 10.803 13.341 12.226 1.00 95.81 241 LEU A O 1
ATOM 1827 N N . TYR A 1 242 ? 10.739 11.961 10.455 1.00 94.00 242 TYR A N 1
ATOM 1828 C CA . TYR A 1 242 ? 12.039 11.317 10.662 1.00 94.00 242 TYR A CA 1
ATOM 1829 C C . TYR A 1 242 ? 12.590 10.787 9.331 1.00 94.00 242 TYR A C 1
ATOM 1831 O O . TYR A 1 242 ? 11.808 10.394 8.475 1.00 94.00 242 TYR A O 1
ATOM 1839 N N . GLY A 1 243 ? 13.914 10.743 9.147 1.00 89.25 243 GLY A N 1
ATOM 1840 C CA . GLY A 1 243 ? 14.535 10.356 7.871 1.00 89.25 243 GLY A CA 1
ATOM 1841 C C . GLY A 1 243 ? 15.986 9.891 7.999 1.00 89.25 243 GLY A C 1
ATOM 1842 O O . GLY A 1 243 ? 16.890 10.548 7.487 1.00 89.25 243 GLY A O 1
ATOM 1843 N N . PHE A 1 244 ? 16.225 8.780 8.699 1.00 83.19 244 PHE A N 1
ATOM 1844 C CA . PHE A 1 244 ? 17.555 8.173 8.844 1.00 83.19 244 PHE A CA 1
ATOM 1845 C C . PHE A 1 244 ? 17.455 6.639 8.935 1.00 83.19 244 PHE A C 1
ATOM 1847 O O . PHE A 1 244 ? 16.964 6.093 9.918 1.00 83.19 244 PHE A O 1
ATOM 1854 N N . GLY A 1 245 ? 17.875 5.921 7.887 1.00 83.56 245 GLY A N 1
ATOM 1855 C CA . GLY A 1 245 ? 17.735 4.454 7.772 1.00 83.56 245 GLY A CA 1
ATOM 1856 C C . GLY A 1 245 ? 16.298 3.958 7.514 1.00 83.56 245 GLY A C 1
ATOM 1857 O O . GLY A 1 245 ? 16.098 2.954 6.834 1.00 83.56 245 GLY A O 1
ATOM 1858 N N . PHE A 1 246 ? 15.299 4.707 7.977 1.00 90.50 246 PHE A N 1
ATOM 1859 C CA . PHE A 1 246 ? 13.916 4.700 7.501 1.00 90.50 246 PHE A CA 1
ATOM 1860 C C . PHE A 1 246 ? 13.365 6.136 7.527 1.00 90.50 246 PHE A C 1
ATOM 1862 O O . PHE A 1 246 ? 13.967 7.033 8.127 1.00 90.50 246 PHE A O 1
ATOM 1869 N N . PHE A 1 247 ? 12.222 6.346 6.883 1.00 93.19 247 PHE A N 1
ATOM 1870 C CA . PHE A 1 247 ? 11.508 7.615 6.816 1.00 93.19 247 PHE A CA 1
ATOM 1871 C C . PHE A 1 247 ? 10.148 7.453 7.503 1.00 93.19 247 PHE A C 1
ATOM 1873 O O . PHE A 1 247 ? 9.416 6.527 7.166 1.00 93.19 247 PHE A O 1
ATOM 1880 N N . ASP A 1 248 ? 9.806 8.329 8.449 1.00 95.38 248 ASP A N 1
ATOM 1881 C CA . ASP A 1 248 ? 8.464 8.424 9.050 1.00 95.38 248 ASP A CA 1
ATOM 1882 C C . ASP A 1 248 ? 7.845 9.741 8.565 1.00 95.38 248 ASP A C 1
ATOM 1884 O O . ASP A 1 248 ? 8.478 10.798 8.662 1.00 95.38 248 ASP A O 1
ATOM 1888 N N . MET A 1 249 ? 6.661 9.676 7.962 1.00 96.44 249 MET A N 1
ATOM 1889 C CA . MET A 1 249 ? 6.083 10.747 7.144 1.00 96.44 249 MET A CA 1
ATOM 1890 C C . MET A 1 249 ? 4.578 10.890 7.384 1.00 96.44 249 MET A C 1
ATOM 1892 O O . MET A 1 249 ? 3.923 9.971 7.881 1.00 96.44 249 MET A O 1
ATOM 1896 N N . ARG A 1 250 ? 4.015 12.021 6.949 1.00 97.81 250 ARG A N 1
ATOM 1897 C CA . ARG A 1 250 ? 2.574 12.184 6.727 1.00 97.81 250 ARG A CA 1
ATOM 1898 C C . ARG A 1 250 ? 2.286 12.615 5.296 1.00 97.81 250 ARG A C 1
ATOM 1900 O O . ARG A 1 250 ? 3.004 13.457 4.758 1.00 97.81 250 ARG A O 1
ATOM 1907 N N . SER A 1 251 ? 1.215 12.076 4.723 1.00 97.50 251 SER A N 1
ATOM 1908 C CA . SER A 1 251 ? 0.588 12.633 3.521 1.00 97.50 251 SER A CA 1
ATOM 1909 C C . SER A 1 251 ? -0.137 13.963 3.832 1.00 97.50 251 SER A C 1
ATOM 1911 O O . SER A 1 251 ? -0.312 14.292 5.013 1.00 97.50 251 SER A O 1
ATOM 1913 N N . PRO A 1 252 ? -0.610 14.719 2.822 1.00 97.00 252 PRO A N 1
ATOM 1914 C CA . PRO A 1 252 ? -1.404 15.938 3.026 1.00 97.00 252 PRO A CA 1
ATOM 1915 C C . PRO A 1 252 ? -2.678 15.737 3.869 1.00 97.00 252 PRO A C 1
ATOM 1917 O O . PRO A 1 252 ? -2.996 16.572 4.713 1.00 97.00 252 PRO A O 1
ATOM 1920 N N . GLY A 1 253 ? -3.368 14.601 3.717 1.00 94.88 253 GLY A N 1
ATOM 1921 C CA . GLY A 1 253 ? -4.487 14.154 4.560 1.00 94.88 253 GLY A CA 1
ATOM 1922 C C . GLY A 1 253 ? -4.072 13.616 5.940 1.00 94.88 253 GLY A C 1
ATOM 1923 O O . GLY A 1 253 ? -4.888 13.038 6.658 1.00 94.88 253 GLY A O 1
ATOM 1924 N N . GLY A 1 254 ? -2.801 13.769 6.321 1.00 96.19 254 GLY A N 1
ATOM 1925 C CA . GLY A 1 254 ? -2.255 13.397 7.624 1.00 96.19 254 GLY A CA 1
ATOM 1926 C C . GLY A 1 254 ? -1.920 11.912 7.798 1.00 96.19 254 GLY A C 1
ATOM 1927 O O . GLY A 1 254 ? -1.519 11.528 8.905 1.00 96.19 254 GLY A O 1
ATOM 1928 N N . ILE A 1 255 ? -2.068 11.087 6.753 1.00 97.69 255 ILE A N 1
ATOM 1929 C CA . ILE A 1 255 ? -1.928 9.622 6.807 1.00 97.69 255 ILE A CA 1
ATOM 1930 C C . ILE A 1 255 ? -0.486 9.262 7.212 1.00 97.69 255 ILE A C 1
ATOM 1932 O O . ILE A 1 255 ? 0.442 9.669 6.513 1.00 97.69 255 ILE A O 1
ATOM 1936 N N . PRO A 1 256 ? -0.261 8.518 8.315 1.00 97.38 256 PRO A N 1
ATOM 1937 C CA . PRO A 1 256 ? 1.077 8.126 8.755 1.00 97.38 256 PRO A CA 1
ATOM 1938 C C . PRO A 1 256 ? 1.674 7.066 7.824 1.00 97.38 256 PRO A C 1
ATOM 1940 O O . PRO A 1 256 ? 1.067 6.015 7.593 1.00 97.38 256 PRO A O 1
ATOM 1943 N N . ILE A 1 257 ? 2.865 7.331 7.284 1.00 97.25 257 ILE A N 1
ATOM 1944 C CA . ILE A 1 257 ? 3.504 6.484 6.269 1.00 97.25 257 ILE A CA 1
ATOM 1945 C C . ILE A 1 257 ? 4.981 6.268 6.597 1.00 97.25 257 ILE A C 1
ATOM 1947 O O . ILE A 1 257 ? 5.719 7.214 6.866 1.00 97.25 257 ILE A O 1
ATOM 1951 N N . ARG A 1 258 ? 5.426 5.011 6.522 1.00 95.31 258 ARG A N 1
ATOM 1952 C CA . ARG A 1 258 ? 6.814 4.601 6.748 1.00 95.31 258 ARG A CA 1
ATOM 1953 C C . ARG A 1 258 ? 7.478 4.161 5.455 1.00 95.31 258 ARG A C 1
ATOM 1955 O O . ARG A 1 258 ? 7.143 3.118 4.906 1.00 95.31 258 ARG A O 1
ATOM 1962 N N . GLY A 1 259 ? 8.436 4.947 4.986 1.00 93.06 259 GLY A N 1
ATOM 1963 C CA . GLY A 1 259 ? 9.249 4.621 3.821 1.00 93.06 259 GLY A CA 1
ATOM 1964 C C . GLY A 1 259 ? 10.558 3.947 4.219 1.00 93.06 259 GLY A C 1
ATOM 1965 O O . GLY A 1 259 ? 11.225 4.388 5.155 1.00 93.06 259 GLY A O 1
ATOM 1966 N N . GLN A 1 260 ? 10.981 2.922 3.486 1.00 90.38 260 GLN A N 1
ATOM 1967 C CA . GLN A 1 260 ? 12.339 2.380 3.589 1.00 90.38 260 GLN A CA 1
ATOM 1968 C C . GLN A 1 260 ? 12.940 2.073 2.212 1.00 90.38 260 GLN A C 1
ATOM 1970 O O . GLN A 1 260 ? 12.224 1.913 1.225 1.00 90.38 260 GLN A O 1
ATOM 1975 N N . VAL A 1 261 ? 14.272 2.027 2.131 1.00 87.06 261 VAL A N 1
ATOM 1976 C CA . VAL A 1 261 ? 14.987 1.784 0.869 1.00 87.06 261 VAL A CA 1
ATOM 1977 C C . VAL A 1 261 ? 15.321 0.301 0.763 1.00 87.06 261 VAL A C 1
ATOM 1979 O O . VAL A 1 261 ? 16.236 -0.175 1.431 1.00 87.06 261 VAL A O 1
ATOM 1982 N N . ALA A 1 262 ? 14.550 -0.428 -0.041 1.00 85.69 262 ALA A N 1
ATOM 1983 C CA . ALA A 1 262 ? 14.756 -1.846 -0.328 1.00 85.69 262 ALA A CA 1
ATOM 1984 C C . ALA A 1 262 ? 14.046 -2.245 -1.634 1.00 85.69 262 ALA A C 1
ATOM 1986 O O . ALA A 1 262 ? 13.237 -1.487 -2.174 1.00 85.69 262 ALA A O 1
ATOM 1987 N N . THR A 1 263 ? 14.326 -3.457 -2.115 1.00 83.69 263 THR A N 1
ATOM 1988 C CA . THR A 1 263 ? 13.695 -4.043 -3.305 1.00 83.69 263 THR A CA 1
ATOM 1989 C C . THR A 1 263 ? 12.678 -5.103 -2.892 1.00 83.69 263 THR A C 1
ATOM 1991 O O . THR A 1 263 ? 13.023 -6.052 -2.190 1.00 83.69 263 THR A O 1
ATOM 1994 N N . ARG A 1 264 ? 11.434 -4.973 -3.363 1.00 88.19 264 ARG A N 1
ATOM 1995 C CA . ARG A 1 264 ? 10.325 -5.905 -3.105 1.00 88.19 264 ARG A CA 1
ATOM 1996 C C . ARG A 1 264 ? 9.487 -6.088 -4.374 1.00 88.19 264 ARG A C 1
ATOM 1998 O O . ARG A 1 264 ? 9.404 -5.176 -5.193 1.00 88.19 264 ARG A O 1
ATOM 2005 N N . ARG A 1 265 ? 8.852 -7.257 -4.537 1.00 90.94 265 ARG A N 1
ATOM 2006 C CA . ARG A 1 265 ? 7.948 -7.552 -5.672 1.00 90.94 265 ARG A CA 1
ATOM 2007 C C . ARG A 1 265 ? 6.756 -6.586 -5.712 1.00 90.94 265 ARG A C 1
ATOM 2009 O O . ARG A 1 265 ? 6.398 -6.078 -6.774 1.00 90.94 265 ARG A O 1
ATOM 2016 N N . ASP A 1 266 ? 6.153 -6.372 -4.549 1.00 91.75 266 ASP A N 1
ATOM 2017 C CA . ASP A 1 266 ? 5.052 -5.446 -4.301 1.00 91.75 266 ASP A CA 1
ATOM 2018 C C . ASP A 1 266 ? 5.528 -4.410 -3.274 1.00 91.75 266 ASP A C 1
ATOM 2020 O O . ASP A 1 266 ? 5.643 -4.758 -2.095 1.00 91.75 266 ASP A O 1
ATOM 2024 N N . PRO A 1 267 ? 5.914 -3.192 -3.700 1.00 92.88 267 PRO A N 1
ATOM 2025 C CA . PRO A 1 267 ? 6.531 -2.221 -2.803 1.00 92.88 267 PRO A CA 1
ATOM 2026 C C . PRO A 1 267 ? 5.590 -1.632 -1.743 1.00 92.88 267 PRO A C 1
ATOM 2028 O O . PRO A 1 267 ? 6.078 -1.088 -0.752 1.00 92.88 267 PRO A O 1
ATOM 2031 N N . LEU A 1 268 ? 4.267 -1.774 -1.902 1.00 94.88 268 LEU A N 1
ATOM 2032 C CA . LEU A 1 268 ? 3.300 -1.511 -0.837 1.00 94.88 268 LEU A CA 1
ATOM 2033 C C . LEU A 1 268 ? 3.337 -2.697 0.141 1.00 94.88 268 LEU A C 1
ATOM 2035 O O . LEU A 1 268 ? 2.819 -3.774 -0.143 1.00 94.88 268 LEU A O 1
ATOM 2039 N N . GLU A 1 269 ? 4.004 -2.532 1.283 1.00 94.00 269 GLU A N 1
ATOM 2040 C CA . GLU A 1 269 ? 4.391 -3.675 2.116 1.00 94.00 269 GLU A CA 1
ATOM 2041 C C . GLU A 1 269 ? 3.292 -4.124 3.073 1.00 94.00 269 GLU A C 1
ATOM 2043 O O . GLU A 1 269 ? 2.938 -5.306 3.132 1.00 94.00 269 GLU A O 1
ATOM 2048 N N . VAL A 1 270 ? 2.796 -3.186 3.883 1.00 94.56 270 VAL A N 1
ATOM 2049 C CA . VAL A 1 270 ? 1.939 -3.500 5.026 1.00 94.56 270 VAL A CA 1
ATOM 2050 C C . VAL A 1 270 ? 1.136 -2.296 5.501 1.00 94.56 270 VAL A C 1
ATOM 2052 O O . VAL A 1 270 ? 1.662 -1.192 5.607 1.00 94.56 270 VAL A O 1
ATOM 2055 N N . VAL A 1 271 ? -0.129 -2.516 5.857 1.00 95.44 271 VAL A N 1
ATOM 2056 C CA . VAL A 1 271 ? -0.871 -1.615 6.750 1.00 95.44 271 VAL A CA 1
ATOM 2057 C C . VAL A 1 271 ? -0.737 -2.112 8.188 1.00 95.44 271 VAL A C 1
ATOM 2059 O O . VAL A 1 271 ? -0.953 -3.288 8.469 1.00 95.44 271 VAL A O 1
ATOM 2062 N N . ALA A 1 272 ? -0.389 -1.226 9.116 1.00 95.12 272 ALA A N 1
ATOM 2063 C CA . ALA A 1 272 ? -0.370 -1.509 10.545 1.00 95.12 272 ALA A CA 1
ATOM 2064 C C . ALA A 1 272 ? -1.602 -0.893 11.224 1.00 95.12 272 ALA A C 1
ATOM 2066 O O . ALA A 1 272 ? -1.821 0.319 11.152 1.00 95.12 272 ALA A O 1
ATOM 2067 N N . LEU A 1 273 ? -2.391 -1.729 11.902 1.00 93.94 273 LEU A N 1
ATOM 2068 C CA . LEU A 1 273 ? -3.629 -1.361 12.589 1.00 93.94 273 LEU A CA 1
ATOM 2069 C C . LEU A 1 273 ? -3.505 -1.620 14.094 1.00 93.94 273 LEU A C 1
ATOM 2071 O O . LEU A 1 273 ? -3.199 -2.735 14.518 1.00 93.94 273 LEU A O 1
ATOM 2075 N N . ASN A 1 274 ? -3.777 -0.605 14.909 1.00 92.69 274 ASN A N 1
ATOM 2076 C CA . ASN A 1 274 ? -3.919 -0.740 16.354 1.00 92.69 274 ASN A CA 1
ATOM 2077 C C . ASN A 1 274 ? -5.289 -1.348 16.689 1.00 92.69 274 ASN A C 1
ATOM 2079 O O . ASN A 1 274 ? -6.317 -0.849 16.238 1.00 92.69 274 ASN A O 1
ATOM 2083 N N . VAL A 1 275 ? -5.307 -2.394 17.515 1.00 90.00 275 VAL A N 1
ATOM 2084 C CA . VAL A 1 275 ? -6.519 -3.096 17.972 1.00 90.00 275 VAL A CA 1
ATOM 2085 C C . VAL A 1 275 ? -6.518 -3.278 19.492 1.00 90.00 275 VAL A C 1
ATOM 2087 O O . VAL A 1 275 ? -5.462 -3.275 20.132 1.00 90.00 275 VAL A O 1
ATOM 2090 N N . GLN A 1 276 ? -7.706 -3.443 20.086 1.00 86.56 276 GLN A N 1
ATOM 2091 C CA . GLN A 1 276 ? -7.851 -3.606 21.541 1.00 86.56 276 GLN A CA 1
ATOM 2092 C C . GLN A 1 276 ? -7.317 -4.965 22.021 1.00 86.56 276 GLN A C 1
ATOM 2094 O O . GLN A 1 276 ? -6.547 -5.021 22.979 1.00 86.56 276 GLN A O 1
ATOM 2099 N N . ASN A 1 277 ? -7.665 -6.054 21.323 1.00 88.38 277 ASN A N 1
ATOM 2100 C CA . ASN A 1 277 ? -7.093 -7.380 21.553 1.00 88.38 277 ASN A CA 1
ATOM 2101 C C . ASN A 1 277 ? -6.613 -8.010 20.237 1.00 88.38 277 ASN A C 1
ATOM 2103 O O . ASN A 1 277 ? -7.408 -8.435 19.401 1.00 88.38 277 ASN A O 1
ATOM 2107 N N . VAL A 1 278 ? -5.289 -8.125 20.087 1.00 91.31 278 VAL A N 1
ATOM 2108 C CA . VAL A 1 278 ? -4.658 -8.726 18.901 1.00 91.31 278 VAL A CA 1
ATOM 2109 C C . VAL A 1 278 ? -5.061 -10.189 18.716 1.00 91.31 278 VAL A C 1
ATOM 2111 O O . VAL A 1 278 ? -5.191 -10.616 17.577 1.00 91.31 278 VAL A O 1
ATOM 2114 N N . ARG A 1 279 ? -5.286 -10.958 19.793 1.00 91.62 279 ARG A N 1
ATOM 2115 C CA . ARG A 1 279 ? -5.620 -12.392 19.691 1.00 91.62 279 ARG A CA 1
ATOM 2116 C C . ARG A 1 279 ? -7.017 -12.631 19.135 1.00 91.62 279 ARG A C 1
ATOM 2118 O O . ARG A 1 279 ? -7.206 -13.558 18.353 1.00 91.62 279 ARG A O 1
ATOM 2125 N N . ASP A 1 280 ? -7.976 -11.800 19.526 1.00 89.12 280 ASP A N 1
ATOM 2126 C CA . ASP A 1 280 ? -9.359 -11.945 19.075 1.00 89.12 280 ASP A CA 1
ATOM 2127 C C . ASP A 1 280 ? -9.479 -11.452 17.628 1.00 89.12 280 ASP A C 1
ATOM 2129 O O . ASP A 1 280 ? -10.072 -12.138 16.800 1.00 89.12 280 ASP A O 1
ATOM 2133 N N . ALA A 1 281 ? -8.820 -10.332 17.295 1.00 88.94 281 ALA A N 1
ATOM 2134 C CA . ALA A 1 281 ? -8.745 -9.808 15.929 1.00 88.94 281 ALA A CA 1
ATOM 2135 C C . ALA A 1 281 ? -8.012 -10.767 14.979 1.00 88.94 281 ALA A C 1
ATOM 2137 O O . ALA A 1 281 ? -8.472 -11.008 13.866 1.00 88.94 281 ALA A O 1
ATOM 2138 N N . GLU A 1 282 ? -6.917 -11.377 15.439 1.00 91.31 282 GLU A N 1
ATOM 2139 C CA . GLU A 1 282 ? -6.235 -12.465 14.742 1.00 91.31 282 GLU A CA 1
ATOM 2140 C C . GLU A 1 282 ? -7.186 -13.640 14.489 1.00 91.31 282 GLU A C 1
ATOM 2142 O O . GLU A 1 282 ? -7.354 -14.051 13.343 1.00 91.31 282 GLU A O 1
ATOM 2147 N N . LYS A 1 283 ? -7.843 -14.158 15.536 1.00 90.88 283 LYS A N 1
ATOM 2148 C CA . LYS A 1 283 ? -8.761 -15.296 15.419 1.00 90.88 283 LYS A CA 1
ATOM 2149 C C . LYS A 1 283 ? -9.897 -15.004 14.435 1.00 90.88 283 LYS A C 1
ATOM 2151 O O . LYS A 1 283 ? -10.155 -15.839 13.573 1.00 90.88 283 LYS A O 1
ATOM 2156 N N . PHE A 1 284 ? -10.536 -13.837 14.548 1.00 86.94 284 PHE A N 1
ATOM 2157 C CA . PHE A 1 284 ? -11.634 -13.416 13.677 1.00 86.94 284 PHE A CA 1
ATOM 2158 C C . PHE A 1 284 ? -11.195 -13.322 12.211 1.00 86.94 284 PHE A C 1
ATOM 2160 O O . PHE A 1 284 ? -11.837 -13.905 11.340 1.00 86.94 284 PHE A O 1
ATOM 2167 N N . LEU A 1 285 ? -10.079 -12.640 11.928 1.00 88.06 285 LEU A N 1
ATOM 2168 C CA . LEU A 1 285 ? -9.601 -12.466 10.555 1.00 88.06 285 LEU A CA 1
ATOM 2169 C C . LEU A 1 285 ? -9.138 -13.791 9.927 1.00 88.06 285 LEU A C 1
ATOM 2171 O O . LEU A 1 285 ? -9.365 -14.012 8.737 1.00 88.06 285 LEU A O 1
ATOM 2175 N N . ILE A 1 286 ? -8.565 -14.707 10.715 1.00 90.88 286 ILE A N 1
ATOM 2176 C CA . ILE A 1 286 ? -8.277 -16.075 10.259 1.00 90.88 286 ILE A CA 1
ATOM 2177 C C . ILE A 1 286 ? -9.580 -16.811 9.904 1.00 90.88 286 ILE A C 1
ATOM 2179 O O . ILE A 1 286 ? -9.645 -17.410 8.834 1.00 90.88 286 ILE A O 1
ATOM 2183 N N . SER A 1 287 ? -10.620 -16.755 10.747 1.00 87.81 287 SER A N 1
ATOM 2184 C CA . SER A 1 287 ? -11.869 -17.495 10.504 1.00 87.81 287 SER A CA 1
ATOM 2185 C C . SER A 1 287 ? -12.750 -16.921 9.391 1.00 87.81 287 SER A C 1
ATOM 2187 O O . SER A 1 287 ? -13.361 -17.697 8.666 1.00 87.81 287 SER A O 1
ATOM 2189 N N . GLU A 1 288 ? -12.825 -15.595 9.248 1.00 84.75 288 GLU A N 1
ATOM 2190 C CA . GLU A 1 288 ? -13.719 -14.929 8.282 1.00 84.75 288 GLU A CA 1
ATOM 2191 C C . GLU A 1 288 ? -13.080 -14.770 6.893 1.00 84.75 288 GLU A C 1
ATOM 2193 O O . GLU A 1 288 ? -13.765 -14.843 5.876 1.00 84.75 288 GLU A O 1
ATOM 2198 N N . PHE A 1 289 ? -11.760 -14.557 6.828 1.00 85.44 289 PHE A N 1
ATOM 2199 C CA . PHE A 1 289 ? -11.063 -14.265 5.568 1.00 85.44 289 PHE A CA 1
ATOM 2200 C C . PHE A 1 289 ? -9.993 -15.299 5.192 1.00 85.44 289 PHE A C 1
ATOM 2202 O O . PHE A 1 289 ? -9.466 -15.229 4.084 1.00 85.44 289 PHE A O 1
ATOM 2209 N N . GLY A 1 290 ? -9.644 -16.252 6.063 1.00 90.56 290 GLY A N 1
ATOM 2210 C CA . GLY A 1 290 ? -8.629 -17.270 5.763 1.00 90.56 290 GLY A CA 1
ATOM 2211 C C . GLY A 1 290 ? -7.185 -16.751 5.780 1.00 90.56 290 GLY A C 1
ATOM 2212 O O . GLY A 1 290 ? -6.329 -17.287 5.073 1.00 90.56 290 GLY A O 1
ATOM 2213 N N . PHE A 1 291 ? -6.892 -15.697 6.552 1.00 92.81 291 PHE A N 1
ATOM 2214 C CA . PHE A 1 291 ? -5.517 -15.215 6.724 1.00 92.81 291 PHE A CA 1
ATOM 2215 C C . PHE A 1 291 ? -4.607 -16.297 7.337 1.00 92.81 291 PHE A C 1
ATOM 2217 O O . PHE A 1 291 ? -4.986 -17.014 8.261 1.00 92.81 291 PHE A O 1
ATOM 2224 N N . LYS A 1 292 ? -3.357 -16.355 6.876 1.00 96.38 292 LYS A N 1
ATOM 2225 C CA . LYS A 1 292 ? -2.223 -16.965 7.585 1.00 96.38 292 LYS A CA 1
ATOM 2226 C C . LYS A 1 292 ? -1.595 -15.917 8.504 1.00 96.38 292 LYS A C 1
ATOM 2228 O O . LYS A 1 292 ? -1.756 -14.716 8.292 1.00 96.38 292 LYS A O 1
ATOM 2233 N N . THR A 1 293 ? -0.863 -16.363 9.522 1.00 96.50 293 THR A N 1
ATOM 2234 C CA . THR A 1 293 ? -0.319 -15.483 10.566 1.00 96.50 293 THR A CA 1
ATOM 2235 C C . THR A 1 293 ? 1.090 -15.876 11.006 1.00 96.50 293 THR A C 1
ATOM 2237 O O . THR A 1 293 ? 1.418 -17.057 11.108 1.00 96.50 293 THR A O 1
ATOM 2240 N N . GLN A 1 294 ? 1.914 -14.882 11.341 1.00 97.00 294 GLN A N 1
ATOM 2241 C CA . GLN A 1 294 ? 3.230 -15.057 11.960 1.00 97.00 294 GLN A CA 1
ATOM 2242 C C . GLN A 1 294 ? 3.601 -13.869 12.871 1.00 97.00 294 GLN A C 1
ATOM 2244 O O . GLN A 1 294 ? 2.765 -13.015 13.184 1.00 97.00 294 GLN A O 1
ATOM 2249 N N . LYS A 1 295 ? 4.852 -13.828 13.347 1.00 95.75 295 LYS A N 1
ATOM 2250 C CA . LYS A 1 295 ? 5.434 -12.630 13.977 1.00 95.75 295 LYS A CA 1
ATOM 2251 C C . LYS A 1 295 ? 5.797 -11.598 12.891 1.00 95.75 295 LYS A C 1
ATOM 2253 O O . LYS A 1 295 ? 6.193 -12.019 11.806 1.00 95.75 295 LYS A O 1
ATOM 2258 N N . PRO A 1 296 ? 5.700 -10.284 13.158 1.00 94.50 296 PRO A N 1
ATOM 2259 C CA . PRO A 1 296 ? 6.168 -9.253 12.232 1.00 94.50 296 PRO A CA 1
ATOM 2260 C C . PRO A 1 296 ? 7.613 -9.458 11.764 1.00 94.50 296 PRO A C 1
ATOM 2262 O O . PRO A 1 296 ? 8.481 -9.842 12.550 1.00 94.50 296 PRO A O 1
ATOM 2265 N N . LEU A 1 297 ? 7.852 -9.191 10.478 1.00 88.75 297 LEU A N 1
ATOM 2266 C CA . LEU A 1 297 ? 9.172 -9.236 9.845 1.00 88.75 297 LEU A CA 1
ATOM 2267 C C . LEU A 1 297 ? 9.923 -7.926 10.117 1.00 88.75 297 LEU A C 1
ATOM 2269 O O . LEU A 1 297 ? 10.196 -7.138 9.216 1.00 88.75 297 LEU A O 1
ATOM 2273 N N . ASP A 1 298 ? 10.230 -7.673 11.390 1.00 84.25 298 ASP A N 1
ATOM 2274 C CA . ASP A 1 298 ? 10.946 -6.471 11.827 1.00 84.25 298 ASP A CA 1
ATOM 2275 C C . ASP A 1 298 ? 12.462 -6.566 11.519 1.00 84.25 298 ASP A C 1
ATOM 2277 O O . ASP A 1 298 ? 13.304 -6.407 12.407 1.00 84.25 298 ASP A O 1
ATOM 2281 N N . GLU A 1 299 ? 12.834 -6.874 10.276 1.00 74.88 299 GLU A N 1
ATOM 2282 C CA . GLU A 1 299 ? 14.216 -7.186 9.877 1.00 74.88 299 GLU A CA 1
ATOM 2283 C C . GLU A 1 299 ? 15.103 -5.932 9.799 1.00 74.88 299 GLU A C 1
ATOM 2285 O O . GLU A 1 299 ? 16.235 -5.948 10.287 1.00 74.88 299 GLU A O 1
ATOM 2290 N N . ASN A 1 300 ? 14.580 -4.805 9.296 1.00 75.62 300 ASN A N 1
ATOM 2291 C CA . ASN A 1 300 ? 15.316 -3.537 9.236 1.00 75.62 300 ASN A CA 1
ATOM 2292 C C . ASN A 1 300 ? 15.741 -3.078 10.648 1.00 75.62 300 ASN A C 1
ATOM 2294 O O . ASN A 1 300 ? 14.902 -2.820 11.514 1.00 75.62 300 ASN A O 1
ATOM 2298 N N . GLY A 1 301 ? 17.053 -2.969 10.886 1.00 77.12 301 GLY A N 1
ATOM 2299 C CA . GLY A 1 301 ? 17.642 -2.554 12.165 1.00 77.12 301 GLY A CA 1
ATOM 2300 C C . GLY A 1 301 ? 17.358 -1.104 12.576 1.00 77.12 301 GLY A C 1
ATOM 2301 O O . GLY A 1 301 ? 17.365 -0.815 13.769 1.00 77.12 301 GLY A O 1
ATOM 2302 N N . TYR A 1 302 ? 17.077 -0.219 11.616 1.00 81.88 302 TYR A N 1
ATOM 2303 C CA . TYR A 1 302 ? 16.796 1.202 11.841 1.00 81.88 302 TYR A CA 1
ATOM 2304 C C . TYR A 1 302 ? 15.310 1.482 12.104 1.00 81.88 302 TYR A C 1
ATOM 2306 O O . TYR A 1 302 ? 14.980 2.437 12.805 1.00 81.88 302 TYR A O 1
ATOM 2314 N N . ALA A 1 303 ? 14.412 0.660 11.553 1.00 84.50 303 ALA A N 1
ATOM 2315 C CA . ALA A 1 303 ? 12.971 0.841 11.699 1.00 84.50 303 ALA A CA 1
ATOM 2316 C C . ALA A 1 303 ? 12.480 0.495 13.127 1.00 84.50 303 ALA A C 1
ATOM 2318 O O . ALA A 1 303 ? 12.967 -0.473 13.728 1.00 84.50 303 ALA A O 1
ATOM 2319 N N . PRO A 1 304 ? 11.482 1.216 13.683 1.00 87.06 304 PRO A N 1
ATOM 2320 C CA . PRO A 1 304 ? 10.929 0.910 14.997 1.00 87.06 304 PRO A CA 1
ATOM 2321 C C . PRO A 1 304 ? 10.222 -0.448 14.971 1.00 87.06 304 PRO A C 1
ATOM 2323 O O . PRO A 1 304 ? 9.228 -0.619 14.264 1.00 87.06 304 PRO A O 1
ATOM 2326 N N . LYS A 1 305 ? 10.736 -1.399 15.759 1.00 91.44 305 LYS A N 1
ATOM 2327 C CA . LYS A 1 305 ? 10.213 -2.770 15.861 1.00 91.44 305 LYS A CA 1
ATOM 2328 C C . LYS A 1 305 ? 8.732 -2.775 16.258 1.00 91.44 305 LYS A C 1
ATOM 2330 O O . LYS A 1 305 ? 8.298 -1.950 17.069 1.00 91.44 305 LYS A O 1
ATOM 2335 N N . SER A 1 306 ? 7.968 -3.727 15.730 1.00 92.81 306 SER A N 1
ATOM 2336 C CA . SER A 1 306 ? 6.548 -3.880 16.031 1.00 92.81 306 SER A CA 1
ATOM 2337 C C . SER A 1 306 ? 6.333 -4.108 17.537 1.00 92.81 306 SER A C 1
ATOM 2339 O O . SER A 1 306 ? 7.081 -4.868 18.164 1.00 92.81 306 SER A O 1
ATOM 2341 N N . PRO A 1 307 ? 5.313 -3.495 18.171 1.00 93.12 307 PRO A N 1
ATOM 2342 C CA . PRO A 1 307 ? 5.113 -3.641 19.609 1.00 93.12 307 PRO A CA 1
ATOM 2343 C C . PRO A 1 307 ? 4.918 -5.111 20.010 1.00 93.12 307 PRO A C 1
ATOM 2345 O O . PRO A 1 307 ? 4.080 -5.802 19.433 1.00 93.12 307 PRO A O 1
ATOM 2348 N N . SER A 1 308 ? 5.644 -5.596 21.024 1.00 93.25 308 SER A N 1
ATOM 2349 C CA . SER A 1 308 ? 5.498 -6.982 21.506 1.00 93.25 308 SER A CA 1
ATOM 2350 C C . SER A 1 308 ? 4.025 -7.343 21.763 1.00 93.25 308 SER A C 1
ATOM 2352 O O . SER A 1 308 ? 3.301 -6.586 22.420 1.00 93.25 308 SER A O 1
ATOM 2354 N N . GLY A 1 309 ? 3.591 -8.474 21.200 1.00 93.06 309 GLY A N 1
ATOM 2355 C CA . GLY A 1 309 ? 2.187 -8.883 21.091 1.00 93.06 309 GLY A CA 1
ATOM 2356 C C . GLY A 1 309 ? 1.566 -8.684 19.700 1.00 93.06 309 GLY A C 1
ATOM 2357 O O . GLY A 1 309 ? 0.502 -9.241 19.456 1.00 93.06 309 GLY A O 1
ATOM 2358 N N . SER A 1 310 ? 2.218 -7.948 18.791 1.00 96.06 310 SER A N 1
ATOM 2359 C CA . SER A 1 310 ? 1.752 -7.756 17.406 1.00 96.06 310 SER A CA 1
ATOM 2360 C C . SER A 1 310 ? 1.825 -9.037 16.564 1.00 96.06 310 SER A C 1
ATOM 2362 O O . SER A 1 310 ? 2.681 -9.894 16.803 1.00 96.06 310 SER A O 1
ATOM 2364 N N . ARG A 1 311 ? 0.970 -9.143 15.538 1.00 96.75 311 ARG A N 1
ATOM 2365 C CA . ARG A 1 311 ? 0.917 -10.267 14.580 1.00 96.75 311 ARG A CA 1
ATOM 2366 C C . ARG A 1 311 ? 0.886 -9.760 13.141 1.00 96.75 311 ARG A C 1
ATOM 2368 O O . ARG A 1 311 ? 0.224 -8.766 12.868 1.00 96.75 311 ARG A O 1
ATOM 2375 N N . LEU A 1 312 ? 1.583 -10.453 12.242 1.00 97.12 312 LEU A N 1
ATOM 2376 C CA . LEU A 1 312 ? 1.578 -10.199 10.797 1.00 97.12 312 LEU A CA 1
ATOM 2377 C C . LEU A 1 312 ? 0.662 -11.211 10.107 1.00 97.12 312 LEU A C 1
ATOM 2379 O O . LEU A 1 312 ? 0.884 -12.415 10.233 1.00 97.12 312 LEU A O 1
ATOM 2383 N N . LEU A 1 313 ? -0.333 -10.708 9.385 1.00 96.19 313 LEU A N 1
ATOM 2384 C CA . LEU A 1 313 ? -1.356 -11.444 8.655 1.00 96.19 313 LEU A CA 1
ATOM 2385 C C . LEU A 1 313 ? -1.138 -11.289 7.141 1.00 96.19 313 LEU A C 1
ATOM 2387 O O . LEU A 1 313 ? -0.884 -10.193 6.636 1.00 96.19 313 LEU A O 1
ATOM 2391 N N . TYR A 1 314 ? -1.240 -12.400 6.414 1.00 96.19 314 TYR A N 1
ATOM 2392 C CA . TYR A 1 314 ? -1.032 -12.487 4.965 1.00 96.19 314 TYR A CA 1
ATOM 2393 C C . TYR A 1 314 ? -1.823 -13.667 4.379 1.00 96.19 314 TYR A C 1
ATOM 2395 O O . TYR A 1 314 ? -2.165 -14.591 5.109 1.00 96.19 314 TYR A O 1
ATOM 2403 N N . PHE A 1 315 ? -2.092 -13.685 3.072 1.00 94.06 315 PHE A N 1
ATOM 2404 C CA . PHE A 1 315 ? -2.705 -14.855 2.416 1.00 94.06 315 PHE A CA 1
ATOM 2405 C C . PHE A 1 315 ? -1.669 -15.713 1.690 1.00 94.06 315 PHE A C 1
ATOM 2407 O O . PHE A 1 315 ? -1.520 -16.903 1.967 1.00 94.06 315 PHE A O 1
ATOM 2414 N N . VAL A 1 316 ? -0.914 -15.095 0.781 1.00 92.19 316 VAL A N 1
ATOM 2415 C CA . VAL A 1 316 ? 0.027 -15.788 -0.106 1.00 92.19 316 VAL A CA 1
ATOM 2416 C C . VAL A 1 316 ? 1.425 -15.834 0.512 1.00 92.19 316 VAL A C 1
ATOM 2418 O O . VAL A 1 316 ? 1.854 -16.898 0.955 1.00 92.19 316 VAL A O 1
ATOM 2421 N N . SER A 1 317 ? 2.121 -14.693 0.595 1.00 93.12 317 SER A N 1
ATOM 2422 C CA . SER A 1 317 ? 3.513 -14.621 1.060 1.00 93.12 317 SER A CA 1
ATOM 2423 C C . SER A 1 317 ? 3.807 -13.284 1.754 1.00 93.12 317 SER A C 1
ATOM 2425 O O . SER A 1 317 ? 3.594 -12.235 1.143 1.00 93.12 317 SER A O 1
ATOM 2427 N N . PRO A 1 318 ? 4.363 -13.288 2.982 1.00 92.81 318 PRO A N 1
ATOM 2428 C CA . PRO A 1 318 ? 4.553 -12.077 3.785 1.00 92.81 318 PRO A CA 1
ATOM 2429 C C . PRO A 1 318 ? 5.624 -11.120 3.230 1.00 92.81 318 PRO A C 1
ATOM 2431 O O . PRO A 1 318 ? 5.679 -9.957 3.630 1.00 92.81 318 PRO A O 1
ATOM 2434 N N . MET A 1 319 ? 6.468 -11.599 2.308 1.00 90.88 319 MET A N 1
ATOM 2435 C CA . MET A 1 319 ? 7.533 -10.826 1.654 1.00 90.88 319 MET A CA 1
ATOM 2436 C C . MET A 1 319 ? 7.202 -10.442 0.203 1.00 90.88 319 MET A C 1
ATOM 2438 O O . MET A 1 319 ? 7.798 -9.505 -0.320 1.00 90.88 319 MET A O 1
ATOM 2442 N N . LYS A 1 320 ? 6.285 -11.156 -0.473 1.00 91.44 320 LYS A N 1
ATOM 2443 C CA . LYS A 1 320 ? 5.966 -10.907 -1.893 1.00 91.44 320 LYS A CA 1
ATOM 2444 C C . LYS A 1 320 ? 4.694 -10.081 -2.120 1.00 91.44 320 LYS A C 1
ATOM 2446 O O . LYS A 1 320 ? 4.601 -9.467 -3.178 1.00 91.44 320 LYS A O 1
ATOM 2451 N N . THR A 1 321 ? 3.729 -10.055 -1.199 1.00 92.25 321 THR A N 1
ATOM 2452 C CA . THR A 1 321 ? 2.457 -9.308 -1.355 1.00 92.25 321 THR A CA 1
ATOM 2453 C C . THR A 1 321 ? 2.342 -8.166 -0.352 1.00 92.25 321 THR A C 1
ATOM 2455 O O . THR A 1 321 ? 3.065 -8.159 0.644 1.00 92.25 321 THR A O 1
ATOM 2458 N N . PHE A 1 322 ? 1.389 -7.256 -0.550 1.00 94.38 322 PHE A N 1
ATOM 2459 C CA . PHE A 1 322 ? 0.842 -6.436 0.534 1.00 94.38 322 PHE A CA 1
ATOM 2460 C C . PHE A 1 322 ? 0.327 -7.308 1.704 1.00 94.38 322 PHE A C 1
ATOM 2462 O O . PHE A 1 322 ? -0.089 -8.459 1.509 1.00 94.38 322 PHE A O 1
ATOM 2469 N N . THR A 1 323 ? 0.388 -6.784 2.933 1.00 95.50 323 THR A N 1
ATOM 2470 C CA . THR A 1 323 ? 0.065 -7.502 4.186 1.00 95.50 323 THR A CA 1
ATOM 2471 C C . THR A 1 323 ? -0.603 -6.605 5.243 1.00 95.50 323 THR A C 1
ATOM 2473 O O . THR A 1 323 ? -0.765 -5.400 5.053 1.00 95.50 323 THR A O 1
ATOM 2476 N N . LEU A 1 324 ? -0.991 -7.189 6.383 1.00 95.19 324 LEU A N 1
ATOM 2477 C CA . LEU A 1 324 ? -1.591 -6.497 7.529 1.00 95.19 324 LEU A CA 1
ATOM 2478 C C . LEU A 1 324 ? -0.817 -6.823 8.817 1.00 95.19 324 LEU A C 1
ATOM 2480 O O . LEU A 1 324 ? -0.635 -7.993 9.132 1.00 95.19 324 LEU A O 1
ATOM 2484 N N . ILE A 1 325 ? -0.422 -5.829 9.618 1.00 95.31 325 ILE A N 1
ATOM 2485 C CA . ILE A 1 325 ? 0.014 -6.044 11.010 1.00 95.31 325 ILE A CA 1
ATOM 2486 C C . ILE A 1 325 ? -1.071 -5.570 11.976 1.00 95.31 325 ILE A C 1
ATOM 2488 O O . ILE A 1 325 ? -1.474 -4.410 11.953 1.00 95.31 325 ILE A O 1
ATOM 2492 N N . LEU A 1 326 ? -1.476 -6.452 12.887 1.00 94.75 326 LEU A N 1
ATOM 2493 C CA . LEU A 1 326 ? -2.266 -6.106 14.066 1.00 94.75 326 LEU A CA 1
ATOM 2494 C C . LEU A 1 326 ? -1.321 -5.739 15.215 1.00 94.75 326 LEU A C 1
ATOM 2496 O O . LEU A 1 326 ? -0.464 -6.545 15.584 1.00 94.75 326 LEU A O 1
ATOM 2500 N N . GLN A 1 327 ? -1.489 -4.551 15.795 1.00 93.81 327 GLN A N 1
ATOM 2501 C CA . GLN A 1 327 ? -0.683 -4.023 16.899 1.00 93.81 327 GLN A CA 1
ATOM 2502 C C . GLN A 1 327 ? -1.546 -3.837 18.159 1.00 93.81 327 GLN A C 1
ATOM 2504 O O . GL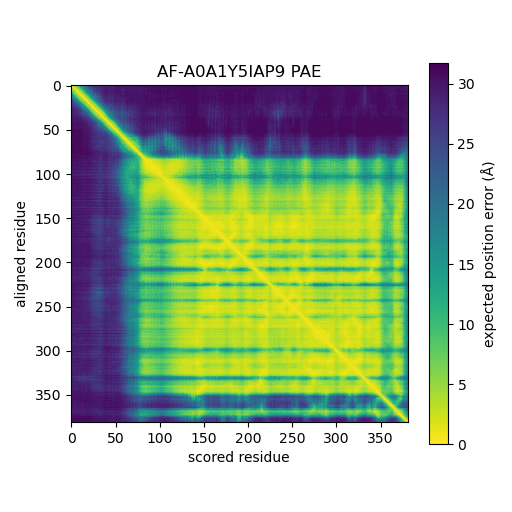N A 1 327 ? -2.686 -3.386 18.056 1.00 93.81 327 GLN A O 1
ATOM 2509 N N . PRO A 1 328 ? -1.052 -4.169 19.366 1.00 92.31 328 PRO A N 1
ATOM 2510 C CA . PRO A 1 328 ? -1.806 -3.946 20.594 1.00 92.31 328 PRO A CA 1
ATOM 2511 C C . PRO A 1 328 ? -1.829 -2.452 20.931 1.00 92.31 328 PRO A C 1
ATOM 2513 O O . PRO A 1 328 ? -0.767 -1.850 21.120 1.00 92.31 328 PRO A O 1
ATOM 2516 N N . TRP A 1 329 ? -3.019 -1.862 21.069 1.00 89.50 329 TRP A N 1
ATOM 2517 C CA . TRP A 1 329 ? -3.145 -0.479 21.531 1.00 89.50 329 TRP A CA 1
ATOM 2518 C C . TRP A 1 329 ? -2.629 -0.335 22.971 1.00 89.50 329 TRP A C 1
ATOM 2520 O O . TRP A 1 329 ? -3.013 -1.091 23.867 1.00 89.50 329 TRP A O 1
ATOM 2530 N N . ARG A 1 330 ? -1.711 0.615 23.195 1.00 82.44 330 ARG A N 1
ATOM 2531 C CA . ARG A 1 330 ? -0.952 0.736 24.457 1.00 82.44 330 ARG A CA 1
ATOM 2532 C C . ARG A 1 330 ? -1.202 2.019 25.241 1.00 82.44 330 ARG A C 1
ATOM 2534 O O . ARG A 1 330 ? -0.957 2.012 26.449 1.00 82.44 330 ARG A O 1
ATOM 2541 N N . ASP A 1 331 ? -1.680 3.093 24.614 1.00 82.06 331 ASP A N 1
ATOM 2542 C CA . ASP A 1 331 ? -2.043 4.293 25.368 1.00 82.06 331 ASP A CA 1
ATOM 2543 C C . ASP A 1 331 ? -3.406 4.108 26.044 1.00 82.06 331 ASP A C 1
ATOM 2545 O O . ASP A 1 331 ? -4.451 4.086 25.403 1.00 82.06 331 ASP A O 1
ATOM 2549 N N . ARG A 1 332 ? -3.391 3.998 27.373 1.00 72.94 332 ARG A N 1
ATOM 2550 C CA . ARG A 1 332 ? -4.607 3.885 28.190 1.00 72.94 332 ARG A CA 1
ATOM 2551 C C . ARG A 1 332 ? -5.306 5.227 28.438 1.00 72.94 332 ARG A C 1
ATOM 2553 O O . ARG A 1 332 ? -6.353 5.227 29.077 1.00 72.94 332 ARG A O 1
ATOM 2560 N N . LYS A 1 333 ? -4.731 6.357 28.008 1.00 81.81 333 LYS A N 1
ATOM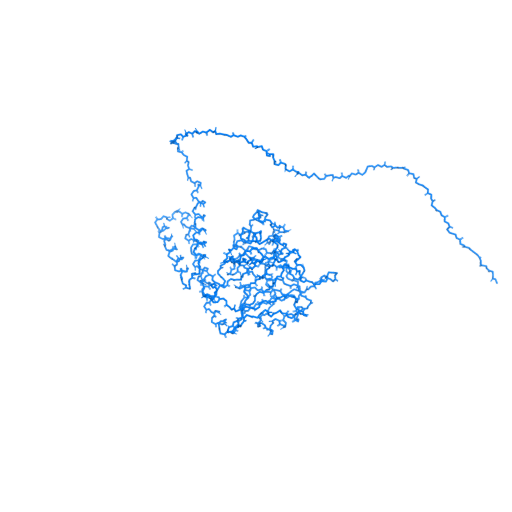 2561 C CA . LYS A 1 333 ? -5.325 7.695 28.177 1.00 81.81 333 LYS A CA 1
ATOM 2562 C C . LYS A 1 333 ? -6.226 8.081 27.008 1.00 81.81 333 LYS A C 1
ATOM 2564 O O . LYS A 1 333 ? -7.264 8.696 27.232 1.00 81.81 333 LYS A O 1
ATOM 2569 N N . THR A 1 334 ? -5.842 7.715 25.788 1.00 84.38 334 THR A N 1
ATOM 2570 C CA . THR A 1 334 ? -6.620 7.988 24.576 1.00 84.38 334 THR A CA 1
ATOM 2571 C C . THR A 1 334 ? -7.401 6.734 24.169 1.00 84.38 334 THR A C 1
ATOM 2573 O O . THR A 1 334 ? -6.781 5.691 23.944 1.00 84.38 334 THR A O 1
ATOM 2576 N N . PRO A 1 335 ? -8.743 6.783 24.058 1.00 85.69 335 PRO A N 1
ATOM 2577 C CA . PRO A 1 335 ? -9.517 5.642 23.580 1.00 85.69 335 PRO A CA 1
ATOM 2578 C C . PRO A 1 335 ? -9.153 5.314 22.127 1.00 85.69 335 PRO A C 1
ATOM 2580 O O . PRO A 1 335 ? -8.856 6.209 21.332 1.00 85.69 335 PRO A O 1
ATOM 2583 N N . LEU A 1 336 ? -9.183 4.028 21.781 1.00 87.81 336 LEU A N 1
ATOM 2584 C CA . LEU A 1 336 ? -8.972 3.576 20.409 1.00 87.81 336 LEU A CA 1
ATOM 2585 C C . LEU A 1 336 ? -10.198 3.944 19.553 1.00 87.81 336 LEU A C 1
ATOM 2587 O O . LEU A 1 336 ? -11.315 3.554 19.891 1.00 87.81 336 LEU A O 1
ATOM 2591 N N . ARG A 1 337 ? -9.987 4.682 18.459 1.00 87.88 337 ARG A N 1
ATOM 2592 C CA . ARG A 1 337 ? -11.016 5.102 17.499 1.00 87.88 337 ARG A CA 1
ATOM 2593 C C . ARG A 1 337 ? -10.487 5.097 16.062 1.00 87.88 337 ARG A C 1
ATOM 2595 O O . ARG A 1 337 ? -9.353 5.516 15.798 1.00 87.88 337 ARG A O 1
ATOM 2602 N N . VAL A 1 338 ? -11.337 4.686 15.126 1.00 86.50 338 VAL A N 1
ATOM 2603 C CA . VAL A 1 338 ? -11.159 5.011 13.705 1.00 86.50 338 VAL A CA 1
ATOM 2604 C C . VAL A 1 338 ? -11.525 6.487 13.524 1.00 86.50 338 VAL A C 1
ATOM 2606 O O . VAL A 1 338 ? -12.460 6.966 14.166 1.00 86.50 338 VAL A O 1
ATOM 2609 N N . GLY A 1 339 ? -10.759 7.217 12.716 1.00 88.19 339 GLY A N 1
ATOM 2610 C CA . GLY A 1 339 ? -11.139 8.559 12.273 1.00 88.19 339 GLY A CA 1
ATOM 2611 C C . GLY A 1 339 ? -12.070 8.511 11.056 1.00 88.19 339 GLY A C 1
ATOM 2612 O O . GLY A 1 339 ? -12.671 7.478 10.774 1.00 88.19 339 GLY A O 1
ATOM 2613 N N . ASN A 1 340 ? -12.164 9.607 10.303 1.00 90.06 340 ASN A N 1
ATOM 2614 C CA . ASN A 1 340 ? -12.913 9.662 9.044 1.00 90.06 340 ASN A CA 1
ATOM 2615 C C . ASN A 1 340 ? -12.042 9.552 7.776 1.00 90.06 340 ASN A C 1
ATOM 2617 O O . ASN A 1 340 ? -12.597 9.435 6.687 1.00 90.06 340 ASN A O 1
ATOM 2621 N N . VAL A 1 341 ? -10.707 9.520 7.901 1.00 92.94 341 VAL A N 1
ATOM 2622 C CA . VAL A 1 341 ? -9.794 9.339 6.753 1.00 92.94 341 VAL A CA 1
ATOM 2623 C C . VAL A 1 341 ? -9.632 7.869 6.328 1.00 92.94 341 VAL A C 1
ATOM 2625 O O . VAL A 1 341 ? -9.546 7.583 5.135 1.00 92.94 341 VAL A O 1
ATOM 2628 N N . LEU A 1 342 ? -9.606 6.906 7.260 1.00 91.56 342 LEU A N 1
ATOM 2629 C CA . LEU A 1 342 ? -9.495 5.475 6.922 1.00 91.56 342 LEU A CA 1
ATOM 2630 C C . LEU A 1 342 ? -10.862 4.908 6.504 1.00 91.56 342 LEU A C 1
ATOM 2632 O O . LEU A 1 342 ? -11.680 4.578 7.359 1.00 91.56 342 LEU A O 1
ATOM 2636 N N . ASN A 1 343 ? -11.080 4.739 5.196 1.00 88.25 343 ASN A N 1
ATOM 2637 C CA . ASN A 1 343 ? -12.304 4.143 4.647 1.00 88.25 343 ASN A CA 1
ATOM 2638 C C . ASN A 1 343 ? -12.297 2.600 4.726 1.00 88.25 343 ASN A C 1
ATOM 2640 O O . ASN A 1 343 ? -13.352 1.992 4.878 1.00 88.25 343 ASN A O 1
ATOM 2644 N N . GLY A 1 344 ? -11.126 1.953 4.668 1.00 87.69 344 GLY A N 1
ATOM 2645 C CA . GLY A 1 344 ? -10.990 0.527 4.995 1.00 87.69 344 GLY A CA 1
ATOM 2646 C C . GLY A 1 344 ? -9.828 -0.193 4.312 1.00 87.69 344 GLY A C 1
ATOM 2647 O O . GLY A 1 344 ? -9.129 0.377 3.479 1.00 87.69 344 GLY A O 1
ATOM 2648 N N . VAL A 1 345 ? -9.627 -1.470 4.647 1.00 89.06 345 VAL A N 1
ATOM 2649 C CA . VAL A 1 345 ? -8.633 -2.353 3.999 1.00 89.06 345 VAL A CA 1
ATOM 2650 C C . VAL A 1 345 ? -9.349 -3.322 3.059 1.00 89.06 345 VAL A C 1
ATOM 2652 O O . VAL A 1 345 ? -10.329 -3.954 3.444 1.00 89.06 345 VAL A O 1
ATOM 2655 N N . VAL A 1 346 ? -8.879 -3.440 1.818 1.00 86.88 346 VAL A N 1
ATOM 2656 C CA . VAL A 1 346 ? -9.543 -4.204 0.753 1.00 86.88 346 VAL A CA 1
ATOM 2657 C C . VAL A 1 346 ? -9.036 -5.645 0.723 1.00 86.88 346 VAL A C 1
ATOM 2659 O O . VAL A 1 346 ? -7.846 -5.888 0.513 1.00 86.88 346 VAL A O 1
ATOM 2662 N N . VAL A 1 347 ? -9.949 -6.609 0.861 1.00 85.62 347 VAL A N 1
ATOM 2663 C CA . VAL A 1 347 ? -9.690 -8.037 0.617 1.00 85.62 347 VAL A CA 1
ATOM 2664 C C . VAL A 1 347 ? -10.400 -8.444 -0.670 1.00 85.62 347 VAL A C 1
ATOM 2666 O O . VAL A 1 347 ? -11.622 -8.361 -0.766 1.00 85.62 347 VAL A O 1
ATOM 2669 N N . ALA A 1 348 ? -9.634 -8.908 -1.650 1.00 81.75 348 ALA A N 1
ATOM 2670 C CA . ALA A 1 348 ? -10.168 -9.573 -2.827 1.00 81.75 348 ALA A CA 1
ATOM 2671 C C . ALA A 1 348 ? -10.469 -11.036 -2.458 1.00 81.75 348 ALA A C 1
ATOM 2673 O O . ALA A 1 348 ? -9.552 -11.792 -2.121 1.00 81.75 348 ALA A O 1
ATOM 2674 N N . ARG A 1 349 ? -11.750 -11.418 -2.458 1.00 78.69 349 ARG A N 1
ATOM 2675 C CA . ARG A 1 349 ? -12.195 -12.789 -2.174 1.00 78.69 349 ARG A CA 1
ATOM 2676 C C . ARG A 1 349 ? -12.165 -13.632 -3.453 1.00 78.69 349 ARG A C 1
ATOM 2678 O O . ARG A 1 349 ? -12.622 -13.174 -4.496 1.00 78.69 349 ARG A O 1
ATOM 2685 N N . GLY A 1 350 ? -11.601 -14.834 -3.357 1.00 69.44 350 GLY A N 1
ATOM 2686 C CA . GLY A 1 350 ? -11.484 -15.790 -4.461 1.00 69.44 350 GLY A CA 1
ATOM 2687 C C . GLY A 1 350 ? -12.771 -16.574 -4.745 1.00 69.44 350 GLY A C 1
ATOM 2688 O O . GLY A 1 350 ? -13.662 -16.641 -3.897 1.00 69.44 350 GLY A O 1
ATOM 2689 N N . GLY A 1 351 ? -12.842 -17.202 -5.923 1.00 66.25 351 GLY A N 1
ATOM 2690 C CA . GLY A 1 351 ? -14.051 -17.867 -6.434 1.00 66.25 351 GLY A CA 1
ATOM 2691 C C . GLY A 1 351 ? -15.170 -16.888 -6.818 1.00 66.25 351 GLY A C 1
ATOM 2692 O O . GLY A 1 351 ? -14.923 -15.694 -6.989 1.00 66.25 351 GLY A O 1
ATOM 2693 N N . ASP A 1 352 ? -16.408 -17.389 -6.906 1.00 54.53 352 ASP A N 1
ATOM 2694 C CA . ASP A 1 352 ? -17.629 -16.623 -7.236 1.00 54.53 352 ASP A CA 1
ATOM 2695 C C . ASP A 1 352 ? -18.094 -15.703 -6.081 1.00 54.53 352 ASP A C 1
ATOM 2697 O O . ASP A 1 352 ? -19.253 -15.701 -5.655 1.00 54.53 352 ASP A O 1
ATOM 2701 N N . ALA A 1 353 ? -17.167 -14.934 -5.510 1.00 53.41 353 ALA A N 1
ATOM 2702 C CA . ALA A 1 353 ? -17.422 -14.048 -4.388 1.00 53.41 353 ALA A CA 1
ATOM 2703 C C . ALA A 1 353 ? -18.144 -12.771 -4.845 1.00 53.41 353 ALA A C 1
ATOM 2705 O O . ALA A 1 353 ? -17.563 -11.890 -5.481 1.00 53.41 353 ALA A O 1
ATOM 2706 N N . THR A 1 354 ? -19.413 -12.636 -4.461 1.00 49.50 354 THR A N 1
ATOM 2707 C CA . THR A 1 354 ? -20.179 -11.401 -4.661 1.00 49.50 354 THR A CA 1
ATOM 2708 C C . THR A 1 354 ? -19.539 -10.206 -3.939 1.00 49.50 354 THR A C 1
ATOM 2710 O O . THR A 1 354 ? -18.809 -10.344 -2.955 1.00 49.50 354 THR A O 1
ATOM 2713 N N . MET A 1 355 ? -19.833 -8.992 -4.418 1.00 50.28 355 MET A N 1
ATOM 2714 C CA . MET A 1 355 ? -19.483 -7.743 -3.730 1.00 50.28 355 MET A CA 1
ATOM 2715 C C . MET A 1 355 ? -20.172 -7.684 -2.358 1.00 50.28 355 MET A C 1
ATOM 2717 O O . MET A 1 355 ? -21.367 -7.400 -2.275 1.00 50.28 355 MET A O 1
ATOM 2721 N N . VAL A 1 356 ? -19.422 -7.915 -1.277 1.00 49.06 356 VAL A N 1
ATOM 2722 C CA . VAL A 1 356 ? -19.934 -7.826 0.098 1.00 49.06 356 VAL A CA 1
ATOM 2723 C C . VAL A 1 356 ? -19.096 -6.837 0.904 1.00 49.06 356 VAL A C 1
ATOM 2725 O O . VAL A 1 356 ? -17.985 -7.137 1.341 1.00 49.06 356 VAL A O 1
ATOM 2728 N N . ASN A 1 357 ? -19.668 -5.669 1.204 1.00 47.50 357 ASN A N 1
ATOM 2729 C CA . ASN A 1 357 ? -19.118 -4.730 2.189 1.00 47.50 357 ASN A CA 1
ATOM 2730 C C . ASN A 1 357 ? -19.321 -5.265 3.623 1.00 47.50 357 ASN A C 1
ATOM 2732 O O . ASN A 1 357 ? -20.026 -4.677 4.441 1.00 47.50 357 ASN A O 1
ATOM 2736 N N . ALA A 1 358 ? -18.719 -6.422 3.908 1.00 45.16 358 ALA A N 1
ATOM 2737 C CA . ALA A 1 358 ? -18.698 -7.068 5.209 1.00 45.16 358 ALA A CA 1
ATOM 2738 C C . ALA A 1 358 ? -17.774 -6.289 6.148 1.00 45.16 358 ALA A C 1
ATOM 2740 O O . ALA A 1 358 ? -16.583 -6.590 6.245 1.00 45.16 358 ALA A O 1
ATOM 2741 N N . VAL A 1 359 ? -18.335 -5.291 6.839 1.00 46.09 359 VAL A N 1
ATOM 2742 C CA . VAL A 1 359 ? -17.661 -4.596 7.940 1.00 46.09 359 VAL A CA 1
ATOM 2743 C C . VAL A 1 359 ? -17.220 -5.646 8.960 1.00 46.09 359 VAL A C 1
ATOM 2745 O O . VAL A 1 359 ? -18.042 -6.195 9.692 1.00 46.09 359 VAL A O 1
ATOM 2748 N N . ALA A 1 360 ? -15.919 -5.946 8.965 1.00 46.16 360 ALA A N 1
ATOM 2749 C CA . ALA A 1 360 ? -15.293 -6.836 9.935 1.00 46.16 360 ALA A CA 1
ATOM 2750 C C . ALA A 1 360 ? -15.685 -6.425 11.355 1.00 46.16 360 ALA A C 1
ATOM 2752 O O . ALA A 1 360 ? -15.706 -5.232 11.662 1.00 46.16 360 ALA A O 1
ATOM 2753 N N . ASP A 1 361 ? -16.002 -7.416 12.193 1.00 45.03 361 ASP A N 1
ATOM 2754 C CA . ASP A 1 361 ? -16.778 -7.210 13.413 1.00 45.03 361 ASP A CA 1
ATOM 2755 C C . ASP A 1 361 ? -16.259 -6.024 14.247 1.00 45.03 361 ASP A C 1
ATOM 2757 O O . ASP A 1 361 ? -15.107 -5.987 14.708 1.00 45.03 361 ASP A O 1
ATOM 2761 N N . ALA A 1 362 ? -17.144 -5.039 14.429 1.00 46.38 362 ALA A N 1
ATOM 2762 C CA . ALA A 1 362 ? -16.880 -3.803 15.149 1.00 46.38 362 ALA A CA 1
ATOM 2763 C C . ALA A 1 362 ? -16.412 -4.054 16.593 1.00 46.38 362 ALA A C 1
ATOM 2765 O O . ALA A 1 362 ? -15.664 -3.240 17.132 1.00 46.38 362 ALA A O 1
ATOM 2766 N N . HIS A 1 363 ? -16.776 -5.192 17.195 1.00 45.19 363 HIS A N 1
ATOM 2767 C CA . HIS A 1 363 ? -16.319 -5.586 18.531 1.00 45.19 363 HIS A CA 1
ATOM 2768 C C . HIS A 1 363 ? -14.829 -5.960 18.589 1.00 45.19 363 HIS A C 1
ATOM 2770 O O . HIS A 1 363 ? -14.259 -6.007 19.678 1.00 45.19 363 HIS A O 1
ATOM 2776 N N . VAL A 1 364 ? -14.198 -6.253 17.445 1.00 49.72 364 VAL A N 1
ATOM 2777 C CA . VAL A 1 364 ? -12.898 -6.939 17.400 1.00 49.72 364 VAL A CA 1
ATOM 2778 C C . VAL A 1 364 ? -11.827 -6.141 16.651 1.00 49.72 364 VAL A C 1
ATOM 2780 O O . VAL A 1 364 ? -10.698 -6.030 17.133 1.00 49.72 364 VAL A O 1
ATOM 2783 N N . ALA A 1 365 ? -12.168 -5.553 15.499 1.00 50.53 365 ALA A N 1
ATOM 2784 C CA . ALA A 1 365 ? -11.225 -4.778 14.684 1.00 50.53 365 ALA A CA 1
ATOM 2785 C C . ALA A 1 365 ? -11.492 -3.264 14.696 1.00 50.53 365 ALA A C 1
ATOM 2787 O O . ALA A 1 365 ? -10.551 -2.478 14.592 1.00 50.53 365 ALA A O 1
ATOM 2788 N N . THR A 1 366 ? -12.758 -2.840 14.782 1.00 63.28 366 THR A N 1
ATOM 2789 C CA . THR A 1 366 ? -13.278 -1.484 14.461 1.00 63.28 366 THR A CA 1
ATOM 2790 C C . THR A 1 366 ? -12.999 -0.965 13.039 1.00 63.28 366 THR A C 1
ATOM 2792 O O . THR A 1 366 ? -13.770 -0.151 12.542 1.00 63.28 366 THR A O 1
ATOM 2795 N N . VAL A 1 367 ? -11.952 -1.440 12.355 1.00 64.56 367 VAL A N 1
ATOM 2796 C CA . VAL A 1 367 ? -11.628 -1.093 10.962 1.00 64.56 367 VAL A CA 1
ATOM 2797 C C . VAL A 1 367 ? -12.579 -1.778 9.983 1.00 64.56 367 VAL A C 1
ATOM 2799 O O . VAL A 1 367 ? -12.693 -3.006 10.029 1.00 64.56 367 VAL A O 1
ATOM 2802 N N . PRO A 1 368 ? -13.172 -1.039 9.027 1.00 70.19 368 PRO A N 1
ATOM 2803 C CA . PRO A 1 368 ? -13.853 -1.648 7.897 1.00 70.19 368 PRO A CA 1
ATOM 2804 C C . PRO A 1 368 ? -12.869 -2.476 7.061 1.00 70.19 368 PRO A C 1
ATOM 2806 O O . PRO A 1 368 ? -11.917 -1.951 6.479 1.00 70.19 368 PRO A O 1
ATOM 2809 N N . ILE A 1 369 ? -13.116 -3.781 6.970 1.00 74.25 369 ILE A N 1
ATOM 2810 C CA . ILE A 1 369 ? -12.601 -4.584 5.861 1.00 74.25 369 ILE A CA 1
ATOM 2811 C C . ILE A 1 369 ? -13.624 -4.493 4.727 1.00 74.25 369 ILE A C 1
ATOM 2813 O O . ILE A 1 369 ? -14.829 -4.566 4.958 1.00 74.25 369 ILE A O 1
ATOM 2817 N N . LEU A 1 370 ? -13.148 -4.301 3.503 1.00 71.12 370 LEU A N 1
ATOM 2818 C CA . LEU A 1 370 ? -13.971 -4.159 2.307 1.00 71.12 370 LEU A CA 1
ATOM 2819 C C . LEU A 1 370 ? -13.749 -5.406 1.445 1.00 71.12 370 LEU A C 1
ATOM 2821 O O . LEU A 1 370 ? -12.686 -5.534 0.834 1.00 71.12 370 LEU A O 1
ATOM 2825 N N . SER A 1 371 ? -14.709 -6.341 1.415 1.00 69.38 371 SER A N 1
ATOM 2826 C CA . SER A 1 371 ? -14.584 -7.511 0.533 1.00 69.38 371 SER A CA 1
ATOM 2827 C C . SER A 1 371 ? -15.032 -7.150 -0.878 1.00 69.38 371 SER A C 1
ATOM 2829 O O . SER A 1 371 ? -16.126 -6.623 -1.079 1.00 69.38 371 SER A O 1
ATOM 2831 N N . ARG A 1 372 ? -14.190 -7.456 -1.859 1.00 71.38 372 ARG A N 1
ATOM 2832 C CA . ARG A 1 372 ? -14.471 -7.280 -3.288 1.00 71.38 372 ARG A CA 1
ATOM 2833 C C . ARG A 1 372 ? -14.216 -8.601 -4.020 1.00 71.38 372 ARG A C 1
ATOM 2835 O O . ARG A 1 372 ? -13.436 -9.406 -3.506 1.00 71.38 372 ARG A O 1
ATOM 2842 N N . PRO A 1 373 ? -14.816 -8.836 -5.198 1.00 63.81 373 PRO A N 1
ATOM 2843 C CA . PRO A 1 373 ? -14.333 -9.870 -6.100 1.00 63.81 373 PRO A CA 1
ATOM 2844 C C . PRO A 1 373 ? -12.881 -9.578 -6.498 1.00 63.81 373 PRO A C 1
ATOM 2846 O O . PRO A 1 373 ? -12.397 -8.442 -6.416 1.00 63.81 373 PRO A O 1
ATOM 2849 N N . VAL A 1 374 ? -12.179 -10.614 -6.937 1.00 63.50 374 VAL A N 1
ATOM 2850 C CA . VAL A 1 374 ? -10.851 -10.483 -7.540 1.00 63.50 374 VAL A CA 1
ATOM 2851 C C . VAL A 1 374 ? -10.971 -9.762 -8.880 1.00 63.50 374 VAL A C 1
ATOM 2853 O O . VAL A 1 374 ? -11.809 -10.112 -9.707 1.00 63.50 374 VAL A O 1
ATOM 2856 N N . VAL A 1 375 ? -10.119 -8.757 -9.104 1.00 61.09 375 VAL A N 1
ATOM 2857 C CA . VAL A 1 375 ? -10.052 -8.042 -10.386 1.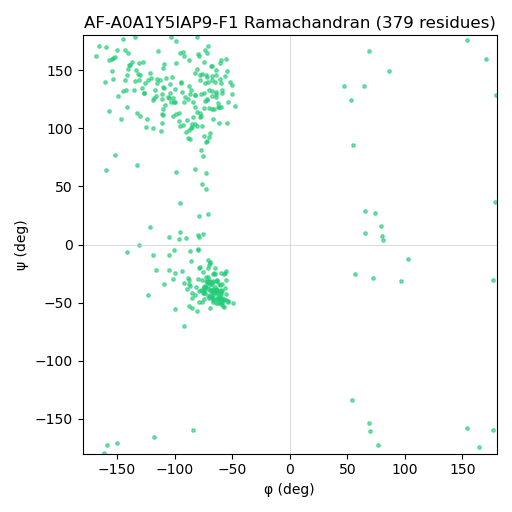00 61.09 375 VAL A CA 1
ATOM 2858 C C . VAL A 1 375 ? -9.307 -8.911 -11.396 1.00 61.09 375 VAL A C 1
ATOM 2860 O O . VAL A 1 375 ? -8.110 -8.741 -11.633 1.00 61.09 375 VAL A O 1
ATOM 2863 N N . ASN A 1 376 ? -10.026 -9.857 -11.987 1.00 51.88 376 ASN A N 1
ATOM 2864 C CA . ASN A 1 376 ? -9.672 -10.411 -13.286 1.00 51.88 376 ASN A CA 1
ATOM 2865 C C . ASN A 1 376 ? -9.929 -9.313 -14.332 1.00 51.88 376 ASN A C 1
ATOM 2867 O O . ASN A 1 376 ? -10.954 -8.635 -14.273 1.00 51.88 376 ASN A O 1
ATOM 2871 N N . SER A 1 377 ? -8.987 -9.081 -15.245 1.00 38.72 377 SER A N 1
ATOM 2872 C CA . SER A 1 377 ? -9.125 -8.038 -16.265 1.00 38.72 377 SER A CA 1
ATOM 2873 C C . SER A 1 377 ? -10.255 -8.377 -17.240 1.00 38.72 377 SER A C 1
ATOM 2875 O O . SER A 1 377 ? -10.086 -9.296 -18.037 1.00 38.72 377 SER A O 1
ATOM 2877 N N . LEU A 1 378 ? -11.382 -7.652 -17.148 1.00 28.52 378 LEU A N 1
ATOM 2878 C CA . LEU A 1 378 ? -12.308 -7.292 -18.245 1.00 28.52 378 LEU A CA 1
ATOM 2879 C C . LEU A 1 378 ? -13.555 -6.522 -17.745 1.00 28.52 378 LEU A C 1
ATOM 2881 O O . LEU A 1 378 ? -14.053 -5.659 -18.461 1.00 28.52 378 LEU A O 1
ATOM 2885 N N . ASP A 1 379 ? -14.031 -6.770 -16.518 1.00 28.58 379 ASP A N 1
ATOM 2886 C CA . ASP A 1 379 ? -15.354 -6.300 -16.049 1.00 28.58 379 ASP A CA 1
ATOM 2887 C C . ASP A 1 379 ? -15.344 -5.009 -15.194 1.00 28.58 379 ASP A C 1
ATOM 2889 O O . ASP A 1 379 ? -15.778 -5.018 -14.043 1.00 28.58 379 ASP A O 1
ATOM 2893 N N . TYR A 1 380 ? -14.893 -3.880 -15.757 1.00 33.81 380 TYR A N 1
ATOM 2894 C CA . TYR A 1 380 ? -15.271 -2.522 -15.301 1.00 33.81 380 TYR A CA 1
ATOM 2895 C C . TYR A 1 380 ? -15.207 -1.514 -16.466 1.00 33.81 380 TYR A C 1
ATOM 2897 O O . TYR A 1 380 ? -14.258 -0.733 -16.571 1.00 33.81 380 TYR A O 1
ATOM 2905 N N . ALA A 1 381 ? -16.225 -1.557 -17.331 1.00 26.50 381 ALA A N 1
ATOM 2906 C CA . ALA A 1 381 ? -16.497 -0.557 -18.371 1.00 26.50 381 ALA A CA 1
ATOM 2907 C C . ALA A 1 381 ? -17.326 0.630 -17.836 1.00 26.50 381 ALA A C 1
ATOM 2909 O O . ALA A 1 381 ? -18.097 0.416 -16.871 1.00 26.50 381 ALA A O 1
#

Organism: Ostreococcus tauri (NCBI:txid70448)

InterPro domains:
  IPR004360 Glyoxalase/fosfomycin resistance/dioxygenase domain [PF00903] (148-215)
  IPR029068 Glyoxalase/Bleomycin resistance protein/Dihydroxybiphenyl dioxygenase [G3DSA:3.10.180.10] (143-252)
  IPR029068 Glyoxalase/Bleomycin resistance protein/Dihydroxybiphenyl dioxygenase [SSF54593] (145-300)

Sequence (381 aa):
MRASTASRRPRAPVARDGGRRGRASARARARWTIRRRGTSDDEVDRVESGNDGGDGRGSRRDVVLAAFASSIATLGARDADAGEVLDSLTRMREDARLAYEEHPEDDVLKGQLNFFDKQVEKTRANADFLSEIRPMIESGRTNYLGGISFAVTDVQAEIDFWTKALGMRVTRDVGSGAERVATLAYGQSSLTADDGGKGVVEIRQATGDASDVGNVLSYVAVTVPFGLRVSQIYESGGELLYGFGFFDMRSPGGIPIRGQVATRRDPLEVVALNVQNVRDAEKFLISEFGFKTQKPLDENGYAPKSPSGSRLLYFVSPMKTFTLILQPWRDRKTPLRVGNVLNGVVVARGGDATMVNAVADAHVATVPILSRPVVNSLDYA

Secondary structure (DSSP, 8-state):
------------PPP----------PPP---------------------------TTSTHHHHHHHHHHHHHHHHTTS-PPTTHHHHHHHHHHHHHHHHHHH-TT-HHHHHHHHHHHHHHHHHHHHHHHHHHHHHHHHTTSS-EEEEEEEEES-HHHHHHIIIIIT--EEEEEE--GGG-EEEEESS--SSSSTT--PPEEEEEE-SS-----BTTEEEEEEEETT---HHHHHHTT-EEEEEESEEEEE-TT--EEEEEE---SSSEEEEEEEES-HHHHHHHHHHHH--EEE------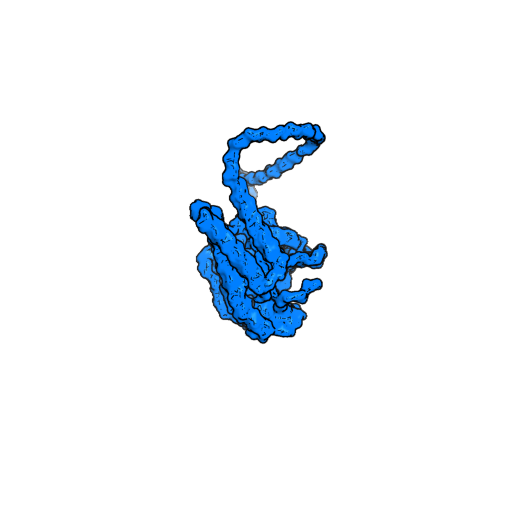SSSPPPPTT-EEEESS-TTTS-EEEEEE---SSSPP-B-SSEEEEEEEE-SS---B-----TTTT-SPEEEEE---TT---

Nearest PDB structures (foldseek):
  6bnz-assembly1_A  TM=7.669E-01  e=3.047E-14  Zea mays
  6bnx-assembly1_A  TM=7.691E-01  e=6.327E-14  Zea mays
  3zi1-assembly1_A  TM=7.686E-01  e=2.790E-11  Homo sapiens
  6cky-assembly1_B  TM=6.527E-01  e=8.925E-05  Streptomyces uncialis
  2p7q-assembly4_B  TM=7.221E-01  e=1.151E-03  Listeria monocytogenes EGD-e

Radius of gyration: 28.77 Å; Cα contacts (8 Å, |Δi|>4): 692; chains: 1; bounding box: 53×68×122 Å